Protein AF-0000000084930596 (afdb_homodimer)

pLDDT: mean 90.94, std 13.15, range [36.5, 98.81]

Structure (mmCIF, N/CA/C/O backbone):
data_AF-0000000084930596-model_v1
#
loop_
_entity.id
_entity.type
_entity.pdbx_description
1 polymer '5-methylthioadenosine nucleosidase or S-adenosylhomocysteine nucleosidase'
#
loop_
_atom_site.group_PDB
_atom_site.id
_atom_site.type_symbol
_atom_site.label_atom_id
_atom_site.label_alt_id
_atom_site.label_comp_id
_atom_site.label_asym_id
_atom_site.label_entity_id
_atom_site.label_seq_id
_atom_site.pdbx_PDB_ins_code
_atom_site.Cartn_x
_atom_site.Cartn_y
_atom_site.Cartn_z
_atom_site.occupancy
_atom_site.B_iso_or_equiv
_atom_site.auth_seq_id
_atom_site.auth_comp_id
_atom_site.auth_asym_id
_atom_site.auth_atom_id
_atom_site.pdbx_PDB_model_num
ATOM 1 N N . MET A 1 1 ? -3.582 -6.383 14.797 1 49.22 1 MET A N 1
ATOM 2 C CA . MET A 1 1 ? -4.672 -5.414 14.828 1 49.22 1 MET A CA 1
ATOM 3 C C . MET A 1 1 ? -4.363 -4.211 13.945 1 49.22 1 MET A C 1
ATOM 5 O O . MET A 1 1 ? -3.283 -3.625 14.039 1 49.22 1 MET A O 1
ATOM 9 N N . THR A 1 2 ? -5.113 -4.113 12.852 1 61.31 2 THR A N 1
ATOM 10 C CA . THR A 1 2 ? -4.879 -2.996 11.945 1 61.31 2 THR A CA 1
ATOM 11 C C . THR A 1 2 ? -5.184 -1.668 12.633 1 61.31 2 THR A C 1
ATOM 13 O O . THR A 1 2 ? -6.234 -1.512 13.258 1 61.31 2 THR A O 1
ATOM 16 N N . PRO A 1 3 ? -4.27 -0.704 12.562 1 77.5 3 PRO A N 1
ATOM 17 C CA . PRO A 1 3 ? -4.344 0.589 13.25 1 77.5 3 PRO A CA 1
ATOM 18 C C . PRO A 1 3 ? -5.473 1.472 12.719 1 77.5 3 PRO A C 1
ATOM 20 O O . PRO A 1 3 ? -5.609 2.623 13.141 1 77.5 3 PRO A O 1
ATOM 23 N N . MET A 1 4 ? -6.504 0.807 11.961 1 93.38 4 MET A N 1
ATOM 24 C CA . MET A 1 4 ? -7.5 1.667 11.336 1 93.38 4 MET A CA 1
ATOM 25 C C . MET A 1 4 ? -8.594 2.049 12.32 1 93.38 4 MET A C 1
ATOM 27 O O . MET A 1 4 ? -9.125 1.19 13.031 1 93.38 4 MET A O 1
ATOM 31 N N . GLU A 1 5 ? -8.992 3.27 12.375 1 96.56 5 GLU A N 1
ATOM 32 C CA . GLU A 1 5 ? -10.078 3.775 13.203 1 96.56 5 GLU A CA 1
ATOM 33 C C . GLU A 1 5 ? -10.891 4.836 12.469 1 96.56 5 GLU A C 1
ATOM 35 O O . GLU A 1 5 ? -10.336 5.809 11.953 1 96.56 5 GLU A O 1
ATOM 40 N N . LEU A 1 6 ? -12.141 4.652 12.383 1 97.5 6 LEU A N 1
ATOM 41 C CA . LEU A 1 6 ? -13.047 5.641 11.812 1 97.5 6 LEU A CA 1
ATOM 42 C C . LEU A 1 6 ? -13.844 6.34 12.898 1 97.5 6 LEU A C 1
ATOM 44 O O . LEU A 1 6 ? -14.602 5.695 13.641 1 97.5 6 LEU A O 1
ATOM 48 N N . LEU A 1 7 ? -13.641 7.578 12.992 1 96.88 7 LEU A N 1
ATOM 49 C CA . LEU A 1 7 ? -14.406 8.406 13.922 1 96.88 7 LEU A CA 1
ATOM 50 C C . LEU A 1 7 ? -15.508 9.164 13.188 1 96.88 7 LEU A C 1
ATOM 52 O O . LEU A 1 7 ? -15.25 9.836 12.188 1 96.88 7 LEU A O 1
ATOM 56 N N . GLY A 1 8 ? -16.75 9.031 13.648 1 96.62 8 GLY A N 1
ATOM 57 C CA . GLY A 1 8 ? -17.875 9.672 12.992 1 96.62 8 GLY A CA 1
ATOM 58 C C . GLY A 1 8 ? -18.453 8.852 11.852 1 96.62 8 GLY A C 1
ATOM 59 O O . GLY A 1 8 ? -18.125 7.668 11.711 1 96.62 8 GLY A O 1
ATOM 60 N N . GLU A 1 9 ? -19.391 9.492 11.164 1 97.06 9 GLU A N 1
ATOM 61 C CA . GLU A 1 9 ? -20.109 8.805 10.086 1 97.06 9 GLU A CA 1
ATOM 62 C C . GLU A 1 9 ? -19.844 9.469 8.742 1 97.06 9 GLU A C 1
ATOM 64 O O . GLU A 1 9 ? -19.953 10.688 8.609 1 97.06 9 GLU A O 1
ATOM 69 N N . ILE A 1 10 ? -19.516 8.648 7.824 1 97.75 10 ILE A N 1
ATOM 70 C CA . ILE A 1 10 ? -19.328 9.164 6.477 1 97.75 10 ILE A CA 1
ATOM 71 C C . ILE A 1 10 ? -20.688 9.398 5.809 1 97.75 10 ILE A C 1
ATOM 73 O O . ILE A 1 10 ? -21.547 8.516 5.828 1 97.75 10 ILE A O 1
ATOM 77 N N . THR A 1 11 ? -20.875 10.547 5.281 1 96.06 11 THR A N 1
ATOM 78 C CA . THR A 1 11 ? -22.062 10.875 4.5 1 96.06 11 THR A CA 1
ATOM 79 C C . THR A 1 11 ? -21.672 11.555 3.188 1 96.06 11 THR A C 1
ATOM 81 O O . THR A 1 11 ? -20.562 12.062 3.053 1 96.06 11 THR A O 1
ATOM 84 N N . ALA A 1 12 ? -22.578 11.555 2.277 1 95.81 12 ALA A N 1
ATOM 85 C CA . ALA A 1 12 ? -22.281 11.984 0.913 1 95.81 12 ALA A CA 1
ATOM 86 C C . ALA A 1 12 ? -22.188 13.508 0.822 1 95.81 12 ALA A C 1
ATOM 88 O O . ALA A 1 12 ? -21.719 14.047 -0.176 1 95.81 12 ALA A O 1
ATOM 89 N N . ASP A 1 13 ? -22.578 14.195 1.839 1 94.31 13 ASP A N 1
ATOM 90 C CA . ASP A 1 13 ? -22.734 15.641 1.732 1 94.31 13 ASP A CA 1
ATOM 91 C C . ASP A 1 13 ? -21.562 16.359 2.387 1 94.31 13 ASP A C 1
ATOM 93 O O . ASP A 1 13 ? -21.516 17.594 2.408 1 94.31 13 ASP A O 1
ATOM 97 N N . ARG A 1 14 ? -20.625 15.609 2.969 1 95 14 ARG A N 1
ATOM 98 C CA . ARG A 1 14 ? -19.5 16.25 3.627 1 95 14 ARG A CA 1
ATOM 99 C C . ARG A 1 14 ? -18.219 15.438 3.42 1 95 14 ARG A C 1
ATOM 101 O O . ARG A 1 14 ? -18.281 14.242 3.127 1 95 14 ARG A O 1
ATOM 108 N N . PRO A 1 15 ? -17.078 16.109 3.635 1 96.81 15 PRO A N 1
ATOM 109 C CA . PRO A 1 15 ? -15.805 15.422 3.379 1 96.81 15 PRO A CA 1
ATOM 110 C C . PRO A 1 15 ? -15.383 14.516 4.531 1 96.81 15 PRO A C 1
ATOM 112 O O . PRO A 1 15 ? -15.883 14.664 5.652 1 96.81 15 PRO A O 1
ATOM 115 N N . LEU A 1 16 ? -14.547 13.586 4.223 1 98.19 16 LEU A N 1
ATOM 116 C CA . LEU A 1 16 ? -13.844 12.727 5.168 1 98.19 16 LEU A CA 1
ATOM 117 C C . LEU A 1 16 ? -12.422 13.227 5.402 1 98.19 16 LEU A C 1
ATOM 119 O O . LEU A 1 16 ? -11.68 13.469 4.449 1 98.19 16 LEU A O 1
ATOM 123 N N . LEU A 1 17 ? -12.047 13.492 6.656 1 98.5 17 LEU A N 1
ATOM 124 C CA . LEU A 1 17 ? -10.656 13.758 6.992 1 98.5 17 LEU A CA 1
ATOM 125 C C . LEU A 1 17 ? -9.883 12.461 7.18 1 98.5 17 LEU A C 1
ATOM 127 O O . LEU A 1 17 ? -10.367 11.531 7.836 1 98.5 17 LEU A O 1
ATOM 131 N N . VAL A 1 18 ? -8.695 12.383 6.594 1 98.81 18 VAL A N 1
ATOM 132 C CA . VAL A 1 18 ? -7.871 11.188 6.691 1 98.81 18 VAL A CA 1
ATOM 133 C C . VAL A 1 18 ? -6.488 11.547 7.227 1 98.81 18 VAL A C 1
ATOM 135 O O . VAL A 1 18 ? -5.82 12.438 6.691 1 98.81 18 VAL A O 1
ATOM 138 N N . LEU A 1 19 ? -6.066 10.953 8.289 1 98.56 19 LEU A N 1
ATOM 139 C CA . LEU A 1 19 ? -4.75 11.117 8.898 1 98.56 19 LEU A CA 1
ATOM 140 C C . LEU A 1 19 ? -4.141 9.766 9.25 1 98.56 19 LEU A C 1
ATOM 142 O O . LEU A 1 19 ? -4.855 8.773 9.406 1 98.56 19 LEU A O 1
ATOM 146 N N . ALA A 1 20 ? -2.824 9.766 9.414 1 97.25 20 ALA A N 1
ATOM 147 C CA . ALA A 1 20 ? -2.158 8.508 9.719 1 97.25 20 ALA A CA 1
ATOM 148 C C . ALA A 1 20 ? -2.256 8.18 11.211 1 97.25 20 ALA A C 1
ATOM 150 O O . ALA A 1 20 ? -2.588 7.059 11.586 1 97.25 20 ALA A O 1
ATOM 151 N N . VAL A 1 21 ? -2.014 9.195 12.016 1 95.44 21 VAL A N 1
ATOM 152 C CA . VAL A 1 21 ? -1.883 8.914 13.445 1 95.44 21 VAL A CA 1
ATOM 153 C C . VAL A 1 21 ? -2.715 9.914 14.242 1 95.44 21 VAL A C 1
ATOM 155 O O . VAL A 1 21 ? -2.93 11.047 13.805 1 95.44 21 VAL A O 1
ATOM 158 N N . LYS A 1 22 ? -3.15 9.508 15.453 1 94.31 22 LYS A N 1
ATOM 159 C CA . LYS A 1 22 ? -3.99 10.328 16.328 1 94.31 22 LYS A CA 1
ATOM 160 C C . LYS A 1 22 ? -3.256 11.594 16.766 1 94.31 22 LYS A C 1
ATOM 162 O O . LYS A 1 22 ? -3.877 12.633 16.984 1 94.31 22 LYS A O 1
ATOM 167 N N . GLU A 1 23 ? -1.916 11.547 16.875 1 93.56 23 GLU A N 1
ATOM 168 C CA . GLU A 1 23 ? -1.103 12.688 17.266 1 93.56 23 GLU A CA 1
ATOM 169 C C . GLU A 1 23 ? -1.258 13.844 16.281 1 93.56 23 GLU A C 1
ATOM 171 O O . GLU A 1 23 ? -1.238 15.008 16.672 1 93.56 23 GLU A O 1
ATOM 176 N N . GLU A 1 24 ? -1.458 13.539 15.016 1 95.5 24 GLU A N 1
ATOM 177 C CA . GLU A 1 24 ? -1.648 14.562 13.992 1 95.5 24 GLU A CA 1
ATOM 178 C C . GLU A 1 24 ? -3.045 15.172 14.078 1 95.5 24 GLU A C 1
ATOM 180 O O . GLU A 1 24 ? -3.268 16.297 13.609 1 95.5 24 GLU A O 1
ATOM 185 N N . ALA A 1 25 ? -3.957 14.508 14.688 1 96.06 25 ALA A N 1
ATOM 186 C CA . ALA A 1 25 ? -5.359 14.922 14.719 1 96.06 25 ALA A CA 1
ATOM 187 C C . ALA A 1 25 ? -5.715 15.562 16.062 1 96.06 25 ALA A C 1
ATOM 189 O O . ALA A 1 25 ? -6.855 15.977 16.266 1 96.06 25 ALA A O 1
ATOM 190 N N . GLN A 1 26 ? -4.766 15.625 16.938 1 95.31 26 GLN A N 1
ATOM 191 C CA . GLN A 1 26 ? -5.059 15.852 18.359 1 95.31 26 GLN A CA 1
ATOM 192 C C . GLN A 1 26 ? -5.668 17.234 18.578 1 95.31 26 GLN A C 1
ATOM 194 O O . GLN A 1 26 ? -6.363 17.453 19.562 1 95.31 26 GLN A O 1
ATOM 199 N N . TYR A 1 27 ? -5.547 18.172 17.672 1 96.81 27 TYR A N 1
ATOM 200 C CA . TYR A 1 27 ? -6.082 19.516 17.875 1 96.81 27 TYR A CA 1
ATOM 201 C C . TYR A 1 27 ? -7.246 19.781 16.922 1 96.81 27 TYR A C 1
ATOM 203 O O . TYR A 1 27 ? -7.777 20.891 16.875 1 96.81 27 TYR A O 1
ATOM 211 N N . LEU A 1 28 ? -7.609 18.781 16.125 1 95.31 28 LEU A N 1
ATOM 212 C CA . LEU A 1 28 ? -8.766 18.922 15.242 1 95.31 28 LEU A CA 1
ATOM 213 C C . LEU A 1 28 ? -10.047 19.062 16.047 1 95.31 28 LEU A C 1
ATOM 215 O O . LEU A 1 28 ? -10.328 18.234 16.922 1 95.31 28 LEU A O 1
ATOM 219 N N . ASP A 1 29 ? -10.766 20.125 15.898 1 91.75 29 ASP A N 1
ATOM 220 C CA . ASP A 1 29 ? -12.117 20.328 16.422 1 91.75 29 ASP A CA 1
ATOM 221 C C . ASP A 1 29 ? -13.141 20.359 15.281 1 91.75 29 ASP A C 1
ATOM 223 O O . ASP A 1 29 ? -13.406 21.406 14.711 1 91.75 29 ASP A O 1
ATOM 227 N N . THR A 1 30 ? -13.695 19.188 14.992 1 91.06 30 THR A N 1
ATOM 228 C CA . THR A 1 30 ? -14.531 19.062 13.797 1 91.06 30 THR A CA 1
ATOM 229 C C . THR A 1 30 ? -15.664 18.078 14.031 1 91.06 30 THR A C 1
ATOM 231 O O . THR A 1 30 ? -15.539 17.156 14.844 1 91.06 30 THR A O 1
ATOM 234 N N . ALA A 1 31 ? -16.719 18.266 13.328 1 93.06 31 ALA A N 1
ATOM 235 C CA . ALA A 1 31 ? -17.828 17.312 13.305 1 93.06 31 ALA A CA 1
ATOM 236 C C . ALA A 1 31 ? -17.719 16.375 12.109 1 93.06 31 ALA A C 1
ATOM 238 O O . ALA A 1 31 ? -18.516 15.445 11.961 1 93.06 31 ALA A O 1
ATOM 239 N N . LEU A 1 32 ? -16.719 16.609 11.344 1 96.25 32 LEU A N 1
ATOM 240 C CA . LEU A 1 32 ? -16.5 15.766 10.172 1 96.25 32 LEU A CA 1
ATOM 241 C C . LEU A 1 32 ? -16 14.383 10.57 1 96.25 32 LEU A C 1
ATOM 243 O O . LEU A 1 32 ? -15.367 14.234 11.617 1 96.25 32 LEU A O 1
ATOM 247 N N . PRO A 1 33 ? -16.328 13.422 9.789 1 97.25 33 PRO A N 1
ATOM 248 C CA . PRO A 1 33 ? -15.734 12.109 10.055 1 97.25 33 PRO A CA 1
ATOM 249 C C . PRO A 1 33 ? -14.227 12.094 9.844 1 97.25 33 PRO A C 1
ATOM 251 O O . PRO A 1 33 ? -13.719 12.789 8.953 1 97.25 33 PRO A O 1
ATOM 254 N N . VAL A 1 34 ? -13.492 11.305 10.664 1 98.06 34 VAL A N 1
ATOM 255 C CA . VAL A 1 34 ? -12.039 11.195 10.633 1 98.06 34 VAL A CA 1
ATOM 256 C C . VAL A 1 34 ? -11.633 9.734 10.5 1 98.06 34 VAL A C 1
ATOM 258 O O . VAL A 1 34 ? -12.086 8.883 11.273 1 98.06 34 VAL A O 1
ATOM 261 N N . LEU A 1 35 ? -10.852 9.461 9.547 1 98.69 35 LEU A N 1
ATOM 262 C CA . LEU A 1 35 ? -10.25 8.141 9.391 1 98.69 35 LEU A CA 1
ATOM 263 C C . LEU A 1 35 ? -8.781 8.164 9.781 1 98.69 35 LEU A C 1
ATOM 265 O O . LEU A 1 35 ? -7.988 8.914 9.203 1 98.69 35 LEU A O 1
ATOM 269 N N . LEU A 1 36 ? -8.414 7.422 10.742 1 98.38 36 LEU A N 1
ATOM 270 C CA . LEU A 1 36 ? -7.02 7.156 11.094 1 98.38 36 LEU A CA 1
ATOM 271 C C . LEU A 1 36 ? -6.539 5.852 10.469 1 98.38 36 LEU A C 1
ATOM 273 O O . LEU A 1 36 ? -7.059 4.781 10.781 1 98.38 36 LEU A O 1
ATOM 277 N N . THR A 1 37 ? -5.535 5.957 9.664 1 98.19 37 THR A N 1
ATOM 278 C CA . THR A 1 37 ? -5.176 4.809 8.836 1 98.19 37 THR A CA 1
ATOM 279 C C . THR A 1 37 ? -4.039 4.016 9.477 1 98.19 37 THR A C 1
ATOM 281 O O . THR A 1 37 ? -3.875 2.824 9.203 1 98.19 37 THR A O 1
ATOM 284 N N . GLY A 1 38 ? -3.221 4.715 10.242 1 96.81 38 GLY A N 1
ATOM 285 C CA . GLY A 1 38 ? -1.908 4.184 10.578 1 96.81 38 GLY A CA 1
ATOM 286 C C . GLY A 1 38 ? -0.839 4.551 9.562 1 96.81 38 GLY A C 1
ATOM 287 O O . GLY A 1 38 ? -1.152 4.965 8.445 1 96.81 38 GLY A O 1
ATOM 288 N N . MET A 1 39 ? 0.423 4.348 9.938 1 96.5 39 MET A N 1
ATOM 289 C CA . MET A 1 39 ? 1.536 4.785 9.102 1 96.5 39 MET A CA 1
ATOM 290 C C . MET A 1 39 ? 1.837 3.76 8.016 1 96.5 39 MET A C 1
ATOM 292 O O . MET A 1 39 ? 1.717 2.555 8.242 1 96.5 39 MET A O 1
ATOM 296 N N . GLY A 1 40 ? 2.184 4.293 6.848 1 97.38 40 GLY A N 1
ATOM 297 C CA . GLY A 1 40 ? 2.645 3.439 5.766 1 97.38 40 GLY A CA 1
ATOM 298 C C . GLY A 1 40 ? 1.646 3.324 4.629 1 97.38 40 GLY A C 1
ATOM 299 O O . GLY A 1 40 ? 0.441 3.477 4.836 1 97.38 40 GLY A O 1
ATOM 300 N N . LYS A 1 41 ? 2.141 2.898 3.492 1 98.38 41 LYS A N 1
ATOM 301 C CA . LYS A 1 41 ? 1.34 2.848 2.271 1 98.38 41 LYS A CA 1
ATOM 302 C C . LYS A 1 41 ? 0.267 1.767 2.363 1 98.38 41 LYS A C 1
ATOM 304 O O . LYS A 1 41 ? -0.876 1.983 1.956 1 98.38 41 LYS A O 1
ATOM 309 N N . VAL A 1 42 ? 0.617 0.615 2.943 1 98.5 42 VAL A N 1
ATOM 310 C CA . VAL A 1 42 ? -0.333 -0.491 3.002 1 98.5 42 VAL A CA 1
ATOM 311 C C . VAL A 1 42 ? -1.512 -0.114 3.896 1 98.5 42 VAL A C 1
ATOM 313 O O . VAL A 1 42 ? -2.67 -0.286 3.512 1 98.5 42 VAL A O 1
ATOM 316 N N . ASN A 1 43 ? -1.22 0.449 5.051 1 98.25 43 ASN A N 1
ATOM 317 C CA . ASN A 1 43 ? -2.287 0.867 5.953 1 98.25 43 ASN A CA 1
ATOM 318 C C . ASN A 1 43 ? -3.156 1.954 5.328 1 98.25 43 ASN A C 1
ATOM 320 O O . ASN A 1 43 ? -4.383 1.896 5.41 1 98.25 43 ASN A O 1
ATOM 324 N N . ALA A 1 44 ? -2.482 2.924 4.723 1 98.56 44 ALA A N 1
ATOM 325 C CA . ALA A 1 44 ? -3.205 4.023 4.09 1 98.56 44 ALA A CA 1
ATOM 326 C C . ALA A 1 44 ? -4.133 3.514 2.992 1 98.56 44 ALA A C 1
ATOM 328 O O . ALA A 1 44 ? -5.324 3.832 2.979 1 98.56 44 ALA A O 1
ATOM 329 N N . ALA A 1 45 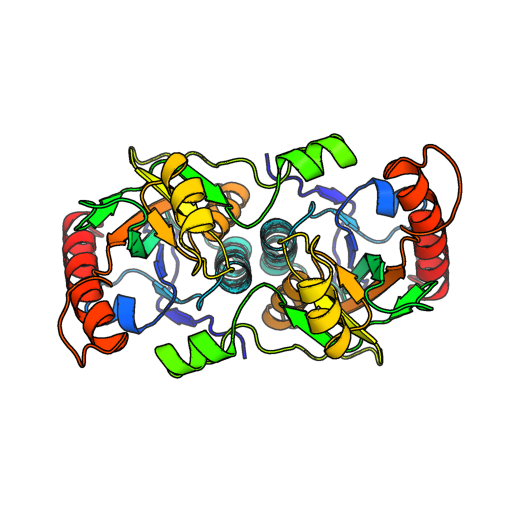? -3.582 2.684 2.115 1 98.5 45 ALA A N 1
ATOM 330 C CA . ALA A 1 45 ? -4.336 2.158 0.979 1 98.5 45 ALA A CA 1
ATOM 331 C C . ALA A 1 45 ? -5.492 1.278 1.447 1 98.5 45 ALA A C 1
ATOM 333 O O . ALA A 1 45 ? -6.633 1.464 1.021 1 98.5 45 ALA A O 1
ATOM 334 N N . THR A 1 46 ? -5.211 0.334 2.354 1 98.44 46 THR A N 1
ATOM 335 C CA . THR A 1 46 ? -6.211 -0.626 2.809 1 98.44 46 THR A CA 1
ATOM 336 C C . THR A 1 46 ? -7.344 0.081 3.553 1 98.44 46 THR A C 1
ATOM 338 O O . THR A 1 46 ? -8.516 -0.172 3.289 1 98.44 46 THR A O 1
ATOM 341 N N . SER A 1 47 ? -7.023 0.995 4.426 1 98.56 47 SER A N 1
ATOM 342 C CA . SER A 1 47 ? -8.016 1.677 5.246 1 98.56 47 SER A CA 1
ATOM 343 C C . SER A 1 47 ? -8.961 2.52 4.391 1 98.56 47 SER A C 1
ATOM 345 O O . SER A 1 47 ? -10.18 2.371 4.469 1 98.56 47 SER A O 1
ATOM 347 N N . LEU A 1 48 ? -8.32 3.342 3.561 1 98.75 48 LEU A N 1
ATOM 348 C CA . LEU A 1 48 ? -9.164 4.242 2.781 1 98.75 48 LEU A CA 1
ATOM 349 C C . LEU A 1 48 ? -9.992 3.469 1.762 1 98.75 48 LEU A C 1
ATOM 351 O O . LEU A 1 48 ? -11.188 3.721 1.606 1 98.75 48 LEU A O 1
ATOM 355 N N . ALA A 1 49 ? -9.414 2.514 1.082 1 98.44 49 ALA A N 1
ATOM 356 C CA . ALA A 1 49 ? -10.141 1.726 0.091 1 98.44 49 ALA A CA 1
ATOM 357 C C . ALA A 1 49 ? -11.297 0.968 0.736 1 98.44 49 ALA A C 1
ATOM 359 O O . ALA A 1 49 ? -12.375 0.849 0.147 1 98.44 49 ALA A O 1
ATOM 360 N N . THR A 1 50 ? -11.086 0.464 1.938 1 98.19 50 THR A N 1
ATOM 361 C CA . THR A 1 50 ? -12.125 -0.29 2.637 1 98.19 50 THR A CA 1
ATOM 362 C C . THR A 1 50 ? -13.344 0.59 2.914 1 98.19 50 THR A C 1
ATOM 364 O O . THR A 1 50 ? -14.469 0.211 2.6 1 98.19 50 THR A O 1
ATOM 367 N N . VAL A 1 51 ? -13.141 1.788 3.434 1 98 51 VAL A N 1
ATOM 368 C CA . VAL A 1 51 ? -14.273 2.625 3.816 1 98 51 VAL A CA 1
ATOM 369 C C . VAL A 1 51 ? -14.969 3.154 2.564 1 98 51 VAL A C 1
ATOM 371 O O . VAL A 1 51 ? -16.203 3.268 2.531 1 98 51 VAL A O 1
ATOM 374 N N . LEU A 1 52 ? -14.203 3.436 1.532 1 98.19 52 LEU A N 1
ATOM 375 C CA . LEU A 1 52 ? -14.805 3.926 0.298 1 98.19 52 LEU A CA 1
ATOM 376 C C . LEU A 1 52 ? -15.57 2.812 -0.412 1 98.19 52 LEU A C 1
ATOM 378 O O . LEU A 1 52 ? -16.578 3.07 -1.069 1 98.19 52 LEU A O 1
ATOM 382 N N . GLY A 1 53 ? -15.055 1.594 -0.315 1 96.69 53 GLY A N 1
ATOM 383 C CA . GLY A 1 53 ? -15.734 0.448 -0.899 1 96.69 53 GLY A CA 1
ATOM 384 C C . GLY A 1 53 ? -17.062 0.142 -0.241 1 96.69 53 GLY A C 1
ATOM 385 O O . GLY A 1 53 ? -18.031 -0.212 -0.918 1 96.69 53 GLY A O 1
ATOM 386 N N . ARG A 1 54 ? -17.141 0.223 1.026 1 95 54 ARG A N 1
ATOM 387 C CA . ARG A 1 54 ? -18.344 -0.051 1.799 1 95 54 ARG A CA 1
ATOM 388 C C . ARG A 1 54 ? -19.438 0.961 1.48 1 95 54 ARG A C 1
ATOM 390 O O . ARG A 1 54 ? -20.625 0.608 1.416 1 95 54 ARG A O 1
ATOM 397 N N . GLY A 1 55 ? -19.062 2.119 1.347 1 92.75 55 GLY A N 1
ATOM 398 C CA . GLY A 1 55 ? -20.016 3.199 1.186 1 92.75 55 GLY A CA 1
ATOM 399 C C . GLY A 1 55 ? -20.734 3.551 2.473 1 92.75 55 GLY A C 1
ATOM 400 O O . GLY A 1 55 ? -20.609 2.846 3.475 1 92.75 55 GLY A O 1
ATOM 401 N N . PRO A 1 56 ? -21.484 4.82 2.418 1 97.06 56 PRO A N 1
ATOM 402 C CA . PRO A 1 56 ? -21.531 5.805 1.336 1 97.06 56 PRO A CA 1
ATOM 403 C C . PRO A 1 56 ? -20.203 6.527 1.133 1 97.06 56 PRO A C 1
ATOM 405 O O . PRO A 1 56 ? -19.375 6.559 2.039 1 97.06 56 PRO A O 1
ATOM 408 N N . ARG A 1 57 ? -20 7 0.022 1 97.94 57 ARG A N 1
ATOM 409 C CA . ARG A 1 57 ? -18.812 7.777 -0.28 1 97.94 57 ARG A CA 1
ATOM 410 C C . ARG A 1 57 ? -18.969 9.227 0.167 1 97.94 57 ARG A C 1
ATOM 412 O O . ARG A 1 57 ? -20.047 9.805 0.036 1 97.94 57 ARG A O 1
ATOM 419 N N . PRO A 1 58 ? -17.906 9.836 0.707 1 97.88 58 PRO A N 1
ATOM 420 C CA . PRO A 1 58 ? -17.953 11.25 1.077 1 97.88 58 PRO A CA 1
ATOM 421 C C . PRO A 1 58 ? -17.953 12.18 -0.136 1 97.88 58 PRO A C 1
ATOM 423 O O . PRO A 1 58 ? -17.688 11.734 -1.257 1 97.88 58 PRO A O 1
ATOM 426 N N . SER A 1 59 ? -18.266 13.438 0.139 1 96.25 59 SER A N 1
ATOM 427 C CA . SER A 1 59 ? -18.25 14.422 -0.941 1 96.25 59 SER A CA 1
ATOM 428 C C . SER A 1 59 ? -16.828 14.664 -1.447 1 96.25 59 SER A C 1
ATOM 430 O O . SER A 1 59 ? -16.641 15.148 -2.564 1 96.25 59 SER A O 1
ATOM 432 N N . GLY A 1 60 ? -15.828 14.367 -0.618 1 96.5 60 GLY A N 1
ATOM 433 C CA . GLY A 1 60 ? -14.406 14.492 -0.867 1 96.5 60 GLY A CA 1
ATOM 434 C C . GLY A 1 60 ? -13.547 14 0.285 1 96.5 60 GLY A C 1
ATOM 435 O O . GLY A 1 60 ? -14.07 13.586 1.32 1 96.5 60 GLY A O 1
ATOM 436 N N . ILE A 1 61 ? -12.305 13.969 0.076 1 97.62 61 ILE A N 1
ATOM 437 C CA . ILE A 1 61 ? -11.344 13.531 1.084 1 97.62 61 ILE A CA 1
ATOM 438 C C . ILE A 1 61 ? -10.305 14.633 1.311 1 97.62 61 ILE A C 1
ATOM 440 O O . ILE A 1 61 ? -9.836 15.258 0.356 1 97.62 61 ILE A O 1
ATOM 444 N N . VAL A 1 62 ? -10 14.914 2.533 1 97.56 62 VAL A N 1
ATOM 445 C CA . VAL A 1 62 ? -8.891 15.789 2.889 1 97.56 62 VAL A CA 1
ATOM 446 C C . VAL A 1 62 ? -7.883 15.031 3.748 1 97.56 62 VAL A C 1
ATOM 448 O O . VAL A 1 62 ? -8.18 14.664 4.887 1 97.56 62 VAL A O 1
ATOM 451 N N . ASN A 1 63 ? -6.766 14.797 3.205 1 98.44 63 ASN A N 1
ATOM 452 C CA . ASN A 1 63 ? -5.66 14.242 3.977 1 98.44 63 ASN A CA 1
ATOM 453 C C . ASN A 1 63 ? -4.852 15.328 4.672 1 98.44 63 ASN A C 1
ATOM 455 O O . ASN A 1 63 ? -4.375 16.266 4.02 1 98.44 63 ASN A O 1
ATOM 459 N N . LEU A 1 64 ? -4.758 15.219 5.91 1 98.31 64 LEU A N 1
ATOM 460 C CA . LEU A 1 64 ? -3.896 16.062 6.734 1 98.31 64 LEU A CA 1
ATOM 461 C C . LEU A 1 64 ? -2.76 15.25 7.34 1 98.31 64 LEU A C 1
ATOM 463 O O . LEU A 1 64 ? -2.986 14.156 7.871 1 98.31 64 LEU A O 1
ATOM 467 N N . GLY A 1 65 ? -1.562 15.797 7.254 1 97.5 65 GLY A N 1
ATOM 468 C CA . GLY A 1 65 ? -0.452 15.078 7.859 1 97.5 65 GLY A CA 1
ATOM 469 C C . GLY A 1 65 ? 0.862 15.828 7.781 1 97.5 65 GLY A C 1
ATOM 470 O O . GLY A 1 65 ? 0.906 16.969 7.301 1 97.5 65 GLY A O 1
ATOM 471 N N . THR A 1 66 ? 1.927 15.211 8.289 1 96.19 66 THR A N 1
ATOM 472 C CA . THR A 1 66 ? 3.266 15.789 8.289 1 96.19 66 THR A CA 1
ATOM 473 C C . THR A 1 66 ? 4.074 15.273 7.102 1 96.19 66 THR A C 1
ATOM 475 O O . THR A 1 66 ? 3.77 14.211 6.551 1 96.19 66 THR A O 1
ATOM 478 N N . ALA A 1 67 ? 4.973 16.062 6.68 1 95.62 67 ALA A N 1
ATOM 479 C CA . ALA A 1 67 ? 5.93 15.672 5.645 1 95.62 67 ALA A CA 1
ATOM 480 C C . ALA A 1 67 ? 7.344 16.109 6.012 1 95.62 67 ALA A C 1
ATOM 482 O O . ALA A 1 67 ? 7.527 17.031 6.809 1 95.62 67 ALA A O 1
ATOM 483 N N . GLY A 1 68 ? 8.297 15.383 5.516 1 93.44 68 GLY A N 1
ATOM 484 C CA . GLY A 1 68 ? 9.68 15.828 5.582 1 93.44 68 GLY A CA 1
ATOM 485 C C . GLY A 1 68 ? 10.078 16.703 4.41 1 93.44 68 GLY A C 1
ATOM 486 O O . GLY A 1 68 ? 9.617 16.5 3.285 1 93.44 68 GLY A O 1
ATOM 487 N N . ALA A 1 69 ? 10.984 17.609 4.738 1 94.5 69 ALA A N 1
ATOM 488 C CA . ALA A 1 69 ? 11.562 18.406 3.662 1 94.5 69 ALA A CA 1
ATOM 489 C C . ALA A 1 69 ? 12.781 17.719 3.057 1 94.5 69 ALA A C 1
ATOM 491 O O . ALA A 1 69 ? 13.672 17.266 3.779 1 94.5 69 ALA A O 1
ATOM 492 N N . LEU A 1 70 ? 12.789 17.625 1.726 1 93.94 70 LEU A N 1
ATOM 493 C CA . LEU A 1 70 ? 13.945 17.062 1.027 1 93.94 70 LEU A CA 1
ATOM 494 C C . LEU A 1 70 ? 14.891 18.172 0.571 1 93.94 70 LEU A C 1
ATOM 496 O O . LEU A 1 70 ? 16.062 17.922 0.309 1 93.94 70 LEU A O 1
ATOM 500 N N . ARG A 1 71 ? 14.312 19.375 0.452 1 90.81 71 ARG A N 1
ATOM 501 C CA . ARG A 1 71 ? 15.078 20.562 0.058 1 90.81 71 ARG A CA 1
ATOM 502 C C . ARG A 1 71 ? 15.094 21.594 1.174 1 90.81 71 ARG A C 1
ATOM 504 O O . ARG A 1 71 ? 14.078 21.812 1.837 1 90.81 71 ARG A O 1
ATOM 511 N N . PRO A 1 72 ? 16.188 22.234 1.265 1 88.12 72 PRO A N 1
ATOM 512 C CA . PRO A 1 72 ? 16.234 23.312 2.264 1 88.12 72 PRO A CA 1
ATOM 513 C C . PRO A 1 72 ? 15.219 24.406 1.988 1 88.12 72 PRO A C 1
ATOM 515 O O . PRO A 1 72 ? 14.914 24.703 0.828 1 88.12 72 PRO A O 1
ATOM 518 N N . GLY A 1 73 ? 14.664 24.953 3.029 1 89.88 73 GLY A N 1
ATOM 519 C CA . GLY A 1 73 ? 13.805 26.125 2.879 1 89.88 73 GLY A CA 1
ATOM 520 C C . GLY A 1 73 ? 12.328 25.781 2.84 1 89.88 73 GLY A C 1
ATOM 521 O O . GLY A 1 73 ? 11.477 26.672 2.889 1 89.88 73 GLY A O 1
ATOM 522 N N . TRP A 1 74 ? 12.07 24.578 2.713 1 92.81 74 TRP A N 1
ATOM 523 C CA . TRP A 1 74 ? 10.672 24.156 2.713 1 92.81 74 TRP A CA 1
ATOM 524 C C . TRP A 1 74 ? 10.133 24.062 4.137 1 92.81 74 TRP A C 1
ATOM 526 O O . TRP A 1 74 ? 10.625 23.266 4.938 1 92.81 74 TRP A O 1
ATOM 536 N N . THR A 1 75 ? 9.242 24.969 4.488 1 94 75 THR A N 1
ATOM 537 C CA . THR A 1 75 ? 8.602 25.016 5.801 1 94 75 THR A CA 1
ATOM 538 C C . THR A 1 75 ? 7.125 25.359 5.676 1 94 75 THR A C 1
ATOM 540 O O . THR A 1 75 ? 6.664 25.766 4.609 1 94 75 THR A O 1
ATOM 543 N N . GLY A 1 76 ? 6.379 25.031 6.727 1 95.44 76 GLY A N 1
ATOM 544 C CA . GLY A 1 76 ? 4.984 25.438 6.77 1 95.44 76 GLY A CA 1
ATOM 545 C C . GLY A 1 76 ? 4.043 24.422 6.16 1 95.44 76 GLY A C 1
ATOM 546 O O . GLY A 1 76 ? 4.363 23.234 6.102 1 95.44 76 GLY A O 1
ATOM 547 N N . THR A 1 77 ? 2.814 24.875 5.859 1 96.69 77 THR A N 1
ATOM 548 C CA . THR A 1 77 ? 1.744 24.016 5.371 1 96.69 77 THR A CA 1
ATOM 549 C C . THR A 1 77 ? 1.593 24.141 3.857 1 96.69 77 THR A C 1
ATOM 551 O O . THR A 1 77 ? 1.557 25.25 3.324 1 96.69 77 THR A O 1
ATOM 554 N N . HIS A 1 78 ? 1.52 23.047 3.186 1 96.62 78 HIS A N 1
ATOM 555 C CA . HIS A 1 78 ? 1.47 23.031 1.729 1 96.62 78 HIS A CA 1
ATOM 556 C C . HIS A 1 78 ? 0.316 22.156 1.228 1 96.62 78 HIS A C 1
ATOM 558 O O . HIS A 1 78 ? 0.026 21.109 1.804 1 96.62 78 HIS A O 1
ATOM 564 N N . VAL A 1 79 ? -0.284 22.609 0.111 1 97.19 79 VAL A N 1
ATOM 565 C CA . VAL A 1 79 ? -1.258 21.797 -0.612 1 97.19 79 VAL A CA 1
ATOM 566 C C . VAL A 1 79 ? -0.575 21.078 -1.779 1 97.19 79 VAL A C 1
ATOM 568 O O . VAL A 1 79 ? 0.079 21.719 -2.605 1 97.19 79 VAL A O 1
ATOM 571 N N . VAL A 1 80 ? -0.728 19.828 -1.865 1 98.12 80 VAL A N 1
ATOM 572 C CA . VAL A 1 80 ? -0.018 18.984 -2.818 1 98.12 80 VAL A CA 1
ATOM 573 C C . VAL A 1 80 ? -0.789 18.938 -4.133 1 98.12 80 VAL A C 1
ATOM 575 O O . VAL A 1 80 ? -2.016 18.797 -4.137 1 98.12 80 VAL A O 1
ATOM 578 N N . GLY A 1 81 ? -0.015 18.969 -5.258 1 97.81 81 GLY A N 1
ATOM 579 C CA . GLY A 1 81 ? -0.635 18.891 -6.57 1 97.81 81 GLY A CA 1
ATOM 580 C C . GLY A 1 81 ? -0.345 17.594 -7.289 1 97.81 81 GLY A C 1
ATOM 581 O O . GLY A 1 81 ? -1.079 17.203 -8.203 1 97.81 81 GLY A O 1
ATOM 582 N N . THR A 1 82 ? 0.777 17 -6.941 1 98.12 82 THR A N 1
ATOM 583 C CA . THR A 1 82 ? 1.204 15.75 -7.559 1 98.12 82 THR A CA 1
ATOM 584 C C . THR A 1 82 ? 1.867 14.844 -6.527 1 98.12 82 THR A C 1
ATOM 586 O O . THR A 1 82 ? 2.619 15.305 -5.672 1 98.12 82 THR A O 1
ATOM 589 N N . VAL A 1 83 ? 1.57 13.586 -6.598 1 98.25 83 VAL A N 1
ATOM 590 C CA . VAL A 1 83 ? 2.242 12.617 -5.738 1 98.25 83 VAL A CA 1
ATOM 591 C C . VAL A 1 83 ? 2.967 11.586 -6.598 1 98.25 83 VAL A C 1
ATOM 593 O O . VAL A 1 83 ? 2.479 11.203 -7.664 1 98.25 83 VAL A O 1
ATOM 596 N N . LEU A 1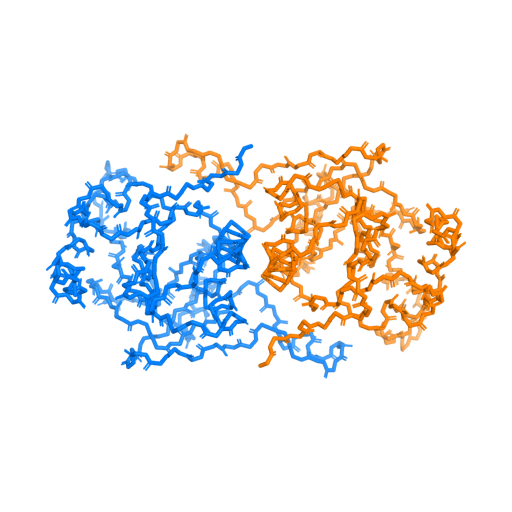 84 ? 4.125 11.141 -6.156 1 98.12 84 LEU A N 1
ATOM 597 C CA . LEU A 1 84 ? 4.859 10.047 -6.785 1 98.12 84 LEU A CA 1
ATOM 598 C C . LEU A 1 84 ? 5.371 9.062 -5.734 1 98.12 84 LEU A C 1
ATOM 600 O O . LEU A 1 84 ? 5.535 9.43 -4.566 1 98.12 84 LEU A O 1
ATOM 604 N N . GLN A 1 85 ? 5.562 7.82 -6.113 1 97.56 85 GLN A N 1
ATOM 605 C CA . GLN A 1 85 ? 6.168 6.816 -5.246 1 97.56 85 GLN A CA 1
ATOM 606 C C . GLN A 1 85 ? 7.688 6.793 -5.41 1 97.56 85 GLN A C 1
ATOM 608 O O . GLN A 1 85 ? 8.195 6.578 -6.512 1 97.56 85 GLN A O 1
ATOM 613 N N . HIS A 1 86 ? 8.367 6.953 -4.309 1 95.81 86 HIS A N 1
ATOM 614 C CA . HIS A 1 86 ? 9.812 6.98 -4.473 1 95.81 86 HIS A CA 1
ATOM 615 C C . HIS A 1 86 ? 10.422 5.602 -4.246 1 95.81 86 HIS A C 1
ATOM 617 O O . HIS A 1 86 ? 11.586 5.367 -4.586 1 95.81 86 HIS A O 1
ATOM 623 N N . ASP A 1 87 ? 9.672 4.691 -3.744 1 94.88 87 ASP A N 1
ATOM 624 C CA . ASP A 1 87 ? 10.227 3.387 -3.396 1 94.88 87 ASP A CA 1
ATOM 625 C C . ASP A 1 87 ? 9.758 2.311 -4.371 1 94.88 87 ASP A C 1
ATOM 627 O O . ASP A 1 87 ? 9.875 1.115 -4.094 1 94.88 87 ASP A O 1
ATOM 631 N N . LEU A 1 88 ? 9.125 2.652 -5.469 1 94.75 88 LEU A N 1
ATOM 632 C CA . LEU A 1 88 ? 8.758 1.771 -6.57 1 94.75 88 LEU A CA 1
ATOM 633 C C . LEU A 1 88 ? 9.398 2.234 -7.875 1 94.75 88 LEU A C 1
ATOM 635 O O . LEU A 1 88 ? 9.234 3.389 -8.281 1 94.75 88 LEU A O 1
ATOM 639 N N . ASP A 1 89 ? 10.102 1.378 -8.492 1 93 89 ASP A N 1
ATOM 640 C CA . ASP A 1 89 ? 10.742 1.71 -9.758 1 93 89 ASP A CA 1
ATOM 641 C C . ASP A 1 89 ? 9.812 1.433 -10.938 1 93 89 ASP A C 1
ATOM 643 O O . ASP A 1 89 ? 9.906 0.385 -11.578 1 93 89 ASP A O 1
ATOM 647 N N . GLY A 1 90 ? 8.961 2.373 -11.188 1 92.56 90 GLY A N 1
ATOM 648 C CA . GLY A 1 90 ? 7.973 2.225 -12.242 1 92.56 90 GLY A CA 1
ATOM 649 C C . GLY A 1 90 ? 8.594 2.045 -13.617 1 92.56 90 GLY A C 1
ATOM 650 O O . GLY A 1 90 ? 8.055 1.324 -14.461 1 92.56 90 GLY A O 1
ATOM 651 N N . GLU A 1 91 ? 9.688 2.676 -13.836 1 92.06 91 GLU A N 1
ATOM 652 C CA . GLU A 1 91 ? 10.375 2.553 -15.125 1 92.06 91 GLU A CA 1
ATOM 653 C C . GLU A 1 91 ? 10.906 1.137 -15.328 1 92.06 91 GLU A C 1
ATOM 655 O O . GLU A 1 91 ? 10.758 0.565 -16.406 1 92.06 91 GLU A O 1
ATOM 660 N N . LEU A 1 92 ? 11.516 0.609 -14.328 1 89.94 92 LEU A N 1
ATOM 661 C CA . LEU A 1 92 ? 12.008 -0.761 -14.406 1 89.94 92 LEU A CA 1
ATOM 662 C C . LEU A 1 92 ? 10.867 -1.737 -14.664 1 89.94 92 LEU A C 1
ATOM 664 O O . LEU A 1 92 ? 10.984 -2.623 -15.516 1 89.94 92 LEU A O 1
ATOM 668 N N . LEU A 1 93 ? 9.758 -1.56 -13.977 1 91.12 93 LEU A N 1
ATOM 669 C CA . LEU A 1 93 ? 8.609 -2.445 -14.156 1 91.12 93 LEU A CA 1
ATOM 670 C C . LEU A 1 93 ? 8.062 -2.344 -15.57 1 91.12 93 LEU A C 1
ATOM 672 O O . LEU A 1 93 ? 7.703 -3.357 -16.172 1 91.12 93 LEU A O 1
ATOM 676 N N . ALA A 1 94 ? 8.016 -1.146 -16.047 1 92.25 94 ALA A N 1
ATOM 677 C CA . ALA A 1 94 ? 7.531 -0.945 -17.406 1 92.25 94 ALA A CA 1
ATOM 678 C C . ALA A 1 94 ? 8.438 -1.643 -18.422 1 92.25 94 ALA A C 1
ATOM 680 O O . ALA A 1 94 ? 7.953 -2.227 -19.391 1 92.25 94 ALA A O 1
ATOM 681 N N . THR A 1 95 ? 9.711 -1.581 -18.188 1 89.31 95 THR A N 1
ATOM 682 C CA . THR A 1 95 ? 10.68 -2.227 -19.062 1 89.31 95 THR A CA 1
ATOM 683 C C . THR A 1 95 ? 10.508 -3.742 -19.031 1 89.31 95 THR A C 1
ATOM 685 O O . THR A 1 95 ? 10.539 -4.395 -20.078 1 89.31 95 THR A O 1
ATOM 688 N N . LEU A 1 96 ? 10.25 -4.281 -17.906 1 84.25 96 LEU A N 1
ATOM 689 C CA . LEU A 1 96 ? 10.164 -5.723 -17.719 1 84.25 96 LEU A CA 1
ATOM 690 C C . LEU A 1 96 ? 8.836 -6.266 -18.234 1 84.25 96 LEU A C 1
ATOM 692 O O . LEU A 1 96 ? 8.781 -7.344 -18.828 1 84.25 96 LEU A O 1
ATOM 696 N N . THR A 1 97 ? 7.75 -5.473 -18.031 1 86.56 97 THR A N 1
ATOM 697 C CA . THR A 1 97 ? 6.418 -6.035 -18.219 1 86.56 97 THR A CA 1
ATOM 698 C C . THR A 1 97 ? 5.734 -5.406 -19.438 1 86.56 97 THR A C 1
ATOM 700 O O . THR A 1 97 ? 4.758 -5.949 -19.953 1 86.56 97 THR A O 1
ATOM 703 N N . GLY A 1 98 ? 6.156 -4.23 -19.766 1 88.56 98 GLY A N 1
ATOM 704 C CA . GLY A 1 98 ? 5.488 -3.471 -20.812 1 88.56 98 GLY A CA 1
ATOM 705 C C . GLY A 1 98 ? 4.312 -2.66 -20.312 1 88.56 98 GLY A C 1
ATOM 706 O O . GLY A 1 98 ? 3.6 -2.031 -21.094 1 88.56 98 GLY A O 1
ATOM 707 N N . GLU A 1 99 ? 4.102 -2.725 -18.969 1 91.44 99 GLU A N 1
ATOM 708 C CA . GLU A 1 99 ? 2.998 -1.999 -18.344 1 91.44 99 GLU A CA 1
ATOM 709 C C . GLU A 1 99 ? 3.51 -0.979 -17.328 1 91.44 99 GLU A C 1
ATOM 711 O O . GLU A 1 99 ? 4.555 -1.184 -16.703 1 91.44 99 GLU A O 1
ATOM 716 N N . THR A 1 100 ? 2.801 0.093 -17.188 1 93.12 100 THR A N 1
ATOM 717 C CA . THR A 1 100 ? 3.17 1.129 -16.234 1 93.12 100 THR A CA 1
ATOM 718 C C . THR A 1 100 ? 2.457 0.917 -14.898 1 93.12 100 THR A C 1
ATOM 720 O O . THR A 1 100 ? 1.229 0.797 -14.859 1 93.12 100 THR A O 1
ATOM 723 N N . TYR A 1 101 ? 3.227 0.833 -13.867 1 94.38 101 TYR A N 1
ATOM 724 C CA . TYR A 1 101 ? 2.721 0.768 -12.5 1 94.38 101 TYR A CA 1
ATOM 725 C C . TYR A 1 101 ? 3.285 1.901 -11.656 1 94.38 101 TYR A C 1
ATOM 727 O O . TYR A 1 101 ? 4.473 2.221 -11.742 1 94.38 101 TYR A O 1
ATOM 735 N N . GLY A 1 102 ? 2.457 2.49 -10.898 1 95.38 102 GLY A N 1
ATOM 736 C CA . GLY A 1 102 ? 2.93 3.477 -9.938 1 95.38 102 GLY A CA 1
ATOM 737 C C . GLY A 1 102 ? 3.227 4.824 -10.57 1 95.38 102 GLY A C 1
ATOM 738 O O . GLY A 1 102 ? 4.082 5.566 -10.086 1 95.38 102 GLY A O 1
ATOM 739 N N . ALA A 1 103 ? 2.594 5.145 -11.68 1 96.19 103 ALA A N 1
ATOM 740 C CA . ALA A 1 103 ? 2.781 6.449 -12.305 1 96.19 103 ALA A CA 1
ATOM 741 C C . ALA A 1 103 ? 2.373 7.574 -11.359 1 96.19 103 ALA A C 1
ATOM 743 O O . ALA A 1 103 ? 1.475 7.402 -10.531 1 96.19 103 ALA A O 1
ATOM 744 N N . PRO A 1 104 ? 3.066 8.727 -11.445 1 97.12 104 PRO A N 1
ATOM 745 C CA . PRO A 1 104 ? 2.635 9.875 -10.641 1 97.12 104 PRO A CA 1
ATOM 746 C C . PRO A 1 104 ? 1.155 10.203 -10.828 1 97.12 104 PRO A C 1
ATOM 748 O O . PRO A 1 104 ? 0.598 9.969 -11.906 1 97.12 104 PRO A O 1
ATOM 751 N N . LEU A 1 105 ? 0.546 10.695 -9.797 1 97 105 LEU A N 1
ATOM 752 C CA . LEU A 1 105 ? -0.866 11.062 -9.828 1 97 105 LEU A CA 1
ATOM 753 C C . LEU A 1 105 ? -1.043 12.562 -9.625 1 97 105 LEU A C 1
ATOM 755 O O . LEU A 1 105 ? -0.462 13.141 -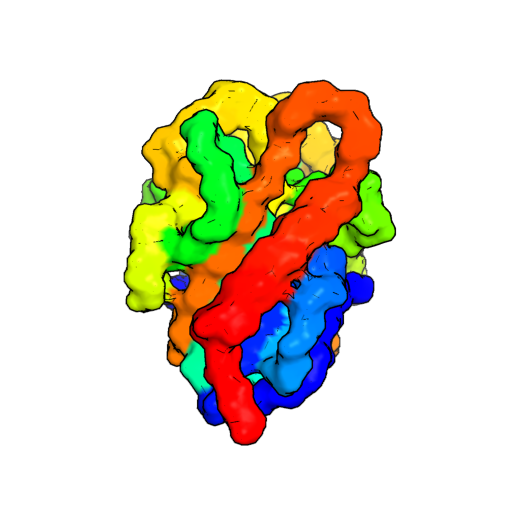8.703 1 97 105 LEU A O 1
ATOM 759 N N . SER A 1 106 ? -1.829 13.172 -10.484 1 96.62 106 SER A N 1
ATOM 760 C CA . SER A 1 106 ? -2.201 14.57 -10.312 1 96.62 106 SER A CA 1
ATOM 761 C C . SER A 1 106 ? -3.465 14.711 -9.477 1 96.62 106 SER A C 1
ATOM 763 O O . SER A 1 106 ? -4.418 13.945 -9.648 1 96.62 106 SER A O 1
ATOM 765 N N . LEU A 1 107 ? -3.432 15.648 -8.586 1 96.44 107 LEU A N 1
ATOM 766 C CA . LEU A 1 107 ? -4.578 15.867 -7.715 1 96.44 107 LEU A CA 1
ATOM 767 C C . LEU A 1 107 ? -5.383 17.078 -8.172 1 96.44 107 LEU A C 1
ATOM 769 O O . LEU A 1 107 ? -4.812 18.062 -8.656 1 96.44 107 LEU A O 1
ATOM 773 N N . PRO A 1 108 ? -6.707 17.094 -8.117 1 86.38 108 PRO A N 1
ATOM 774 C CA . PRO A 1 108 ? -7.57 18.141 -8.688 1 86.38 108 PRO A CA 1
ATOM 775 C C . PRO A 1 108 ? -7.461 19.469 -7.945 1 86.38 108 PRO A C 1
ATOM 777 O O . PRO A 1 108 ? -7.742 20.516 -8.523 1 86.38 108 PRO A O 1
ATOM 780 N N . ASP A 1 109 ? -7.133 19.641 -6.691 1 75.19 109 ASP A N 1
ATOM 781 C CA . ASP A 1 109 ? -7.367 20.859 -5.914 1 75.19 109 ASP A CA 1
ATOM 782 C C . ASP A 1 109 ? -6.133 21.75 -5.91 1 75.19 109 ASP A C 1
ATOM 784 O O . ASP A 1 109 ? -5.852 22.422 -4.922 1 75.19 109 ASP A O 1
ATOM 788 N N . GLY A 1 110 ? -5.555 22.047 -7.043 1 68.25 110 GLY A N 1
ATOM 789 C CA . GLY A 1 110 ? -4.738 23.203 -7.355 1 68.25 110 GLY A CA 1
ATOM 790 C C . GLY A 1 110 ? -3.398 23.203 -6.645 1 68.25 110 GLY A C 1
ATOM 791 O O . GLY A 1 110 ? -2.713 24.234 -6.602 1 68.25 110 GLY A O 1
ATOM 792 N N . GLY A 1 111 ? -3.006 22.172 -5.934 1 85.38 111 GLY A N 1
ATOM 793 C CA . GLY A 1 111 ? -1.688 22.25 -5.324 1 85.38 111 GLY A CA 1
ATOM 794 C C . GLY A 1 111 ? -0.562 22.25 -6.34 1 85.38 111 GLY A C 1
ATOM 795 O O . GLY A 1 111 ? -0.762 21.875 -7.496 1 85.38 111 GLY A O 1
ATOM 796 N N . ASP A 1 112 ? 0.548 22.922 -5.965 1 89.25 112 ASP A N 1
ATOM 797 C CA . ASP A 1 112 ? 1.663 23 -6.902 1 89.25 112 ASP A CA 1
ATOM 798 C C . ASP A 1 112 ? 2.887 22.266 -6.367 1 89.25 112 ASP A C 1
ATOM 800 O O . ASP A 1 112 ? 3.965 22.328 -6.965 1 89.25 112 ASP A O 1
ATOM 804 N N . VAL A 1 113 ? 2.66 21.547 -5.289 1 96.62 113 VAL A N 1
ATOM 805 C CA . VAL A 1 113 ? 3.793 20.875 -4.656 1 96.62 113 VAL A CA 1
ATOM 806 C C . VAL A 1 113 ? 3.785 19.391 -5.008 1 96.62 113 VAL A C 1
ATOM 808 O O . VAL A 1 113 ? 2.73 18.75 -5.012 1 96.62 113 VAL A O 1
ATOM 811 N N . VAL A 1 114 ? 5.012 18.891 -5.348 1 98.06 114 VAL A N 1
ATOM 812 C CA . VAL A 1 114 ? 5.172 17.469 -5.578 1 98.06 114 VAL A CA 1
ATOM 813 C C . VAL A 1 114 ? 5.543 16.766 -4.27 1 98.06 114 VAL A C 1
ATOM 815 O O . VAL A 1 114 ? 6.434 17.234 -3.547 1 98.06 114 VAL A O 1
ATOM 818 N N . LEU A 1 115 ? 4.867 15.766 -3.941 1 98.31 115 LEU A N 1
ATOM 819 C CA . LEU A 1 115 ? 5.098 14.953 -2.746 1 98.31 115 LEU A CA 1
ATOM 820 C C . LEU A 1 115 ? 5.57 13.555 -3.117 1 98.31 115 LEU A C 1
ATOM 822 O O . LEU A 1 115 ? 4.902 12.852 -3.879 1 98.31 115 LEU A O 1
ATOM 826 N N . ALA A 1 116 ? 6.766 13.172 -2.668 1 98 116 ALA A N 1
ATOM 827 C CA . ALA A 1 116 ? 7.246 11.797 -2.812 1 98 116 ALA A CA 1
ATOM 828 C C . ALA A 1 116 ? 6.781 10.93 -1.646 1 98 116 ALA A C 1
ATOM 830 O O . ALA A 1 116 ? 6.977 11.289 -0.482 1 98 116 ALA A O 1
ATOM 831 N N . THR A 1 117 ? 6.164 9.844 -1.954 1 98.25 117 THR A N 1
ATOM 832 C CA . THR A 1 117 ? 5.637 8.945 -0.94 1 98.25 117 THR A CA 1
ATOM 833 C C . THR A 1 117 ? 6.367 7.602 -0.98 1 98.25 117 THR A C 1
ATOM 835 O O . THR A 1 117 ? 6.629 7.062 -2.057 1 98.25 117 THR A O 1
ATOM 838 N N . GLY A 1 118 ? 6.707 7.074 0.165 1 97.12 118 GLY A N 1
ATOM 839 C CA . GLY A 1 118 ? 7.285 5.742 0.242 1 97.12 118 GLY A CA 1
ATOM 840 C C . GLY A 1 118 ? 7.414 5.23 1.664 1 97.12 118 GLY A C 1
ATOM 841 O O . GLY A 1 118 ? 7.406 6.016 2.615 1 97.12 118 GLY A O 1
ATOM 842 N N . ASP A 1 119 ? 7.562 3.918 1.802 1 96.12 119 ASP A N 1
ATOM 843 C CA . ASP A 1 119 ? 7.691 3.273 3.105 1 96.12 119 ASP A CA 1
ATOM 844 C C . ASP A 1 119 ? 9.141 3.273 3.578 1 96.12 119 ASP A C 1
ATOM 846 O O . ASP A 1 119 ? 9.414 3.219 4.781 1 96.12 119 ASP A O 1
ATOM 850 N N . ALA A 1 120 ? 9.992 3.332 2.654 1 87.06 120 ALA A N 1
ATOM 851 C CA . ALA A 1 120 ? 11.414 3.291 2.98 1 87.06 120 ALA A CA 1
ATOM 852 C C . ALA A 1 120 ? 11.883 4.633 3.533 1 87.06 120 ALA A C 1
ATOM 854 O O . ALA A 1 120 ? 11.609 5.684 2.951 1 87.06 120 ALA A O 1
ATOM 855 N N . PHE A 1 121 ? 12.523 4.586 4.711 1 77.94 121 PHE A N 1
ATOM 856 C CA . PHE A 1 121 ? 13.195 5.789 5.195 1 77.94 121 PHE A CA 1
ATOM 857 C C . PHE A 1 121 ? 14.477 6.047 4.41 1 77.94 121 PHE A C 1
ATOM 859 O O . PHE A 1 121 ? 15.273 5.129 4.195 1 77.94 121 PHE A O 1
ATOM 866 N N . ILE A 1 122 ? 14.555 7.211 3.918 1 78.56 122 ILE A N 1
ATOM 867 C CA . ILE A 1 122 ? 15.742 7.578 3.166 1 78.56 122 ILE A CA 1
ATOM 868 C C . ILE A 1 122 ? 16.75 8.273 4.09 1 78.56 122 ILE A C 1
ATOM 870 O O . ILE A 1 122 ? 16.562 9.438 4.441 1 78.56 122 ILE A O 1
ATOM 874 N N . SER A 1 123 ? 17.719 7.574 4.488 1 74.06 123 SER A N 1
ATOM 875 C CA . SER A 1 123 ? 18.625 8.125 5.496 1 74.06 123 SER A CA 1
ATOM 876 C C . SER A 1 123 ? 19.938 8.57 4.871 1 74.06 123 SER A C 1
ATOM 878 O O . SER A 1 123 ? 20.609 9.453 5.402 1 74.06 123 SER A O 1
ATOM 880 N N . ASP A 1 124 ? 20.188 7.938 3.705 1 82.75 124 ASP A N 1
ATOM 881 C CA . ASP A 1 124 ? 21.469 8.32 3.129 1 82.75 124 ASP A CA 1
ATOM 882 C C . ASP A 1 124 ? 21.344 9.586 2.293 1 82.75 124 ASP A C 1
ATOM 884 O O . ASP A 1 124 ? 20.344 9.797 1.616 1 82.75 124 ASP A O 1
ATOM 888 N N . GLU A 1 125 ? 22.344 10.422 2.318 1 87.25 125 GLU A N 1
ATOM 889 C CA . GLU A 1 125 ? 22.344 11.758 1.736 1 87.25 125 GLU A CA 1
ATOM 890 C C . GLU A 1 125 ? 22.219 11.695 0.216 1 87.25 125 GLU A C 1
ATOM 892 O O . GLU A 1 125 ? 21.516 12.508 -0.387 1 87.25 125 GLU A O 1
ATOM 897 N N . ALA A 1 126 ? 22.891 10.75 -0.33 1 90.12 126 ALA A N 1
ATOM 898 C CA . ALA A 1 126 ? 22.875 10.656 -1.787 1 90.12 126 ALA A CA 1
ATOM 899 C C . ALA A 1 126 ? 21.469 10.32 -2.297 1 90.12 126 ALA A C 1
ATOM 901 O O . ALA A 1 126 ? 20.984 10.938 -3.254 1 90.12 126 ALA A O 1
ATOM 902 N N . SER A 1 127 ? 20.828 9.406 -1.665 1 87.94 127 SER A N 1
ATOM 903 C CA . SER A 1 127 ? 19.469 9.031 -2.035 1 87.94 127 SER A CA 1
ATOM 904 C C . SER A 1 127 ? 18.5 10.18 -1.79 1 87.94 127 SER A C 1
ATOM 906 O O . SER A 1 127 ? 17.594 10.422 -2.596 1 87.94 127 SER A O 1
ATOM 908 N N . ARG A 1 128 ? 18.75 10.852 -0.741 1 91.69 128 ARG A N 1
ATOM 909 C CA . ARG A 1 128 ? 17.906 11.992 -0.418 1 91.69 128 ARG A CA 1
ATOM 910 C C . ARG A 1 128 ? 18.047 13.094 -1.467 1 91.69 128 ARG A C 1
ATOM 912 O O . ARG A 1 128 ? 17.047 13.688 -1.893 1 91.69 128 ARG A O 1
ATOM 919 N N . ALA A 1 129 ? 19.266 13.344 -1.838 1 94.06 129 ALA A N 1
ATOM 920 C CA . ALA A 1 129 ? 19.531 14.367 -2.838 1 94.06 129 ALA A CA 1
ATOM 921 C C . ALA A 1 129 ? 18.891 14.023 -4.176 1 94.06 129 ALA A C 1
ATOM 923 O O . ALA A 1 129 ? 18.328 14.891 -4.848 1 94.06 129 ALA A O 1
ATOM 924 N N . ARG A 1 130 ? 18.984 12.773 -4.52 1 94.12 130 ARG A N 1
ATOM 925 C CA . ARG A 1 130 ? 18.359 12.328 -5.762 1 94.12 130 ARG A CA 1
ATOM 926 C C . ARG A 1 130 ? 16.844 12.484 -5.711 1 94.12 130 ARG A C 1
ATOM 928 O O . ARG A 1 130 ? 16.234 12.938 -6.676 1 94.12 130 ARG A O 1
ATOM 935 N N . LEU A 1 131 ? 16.328 12.156 -4.637 1 95.44 131 LEU A N 1
ATOM 936 C CA . LEU A 1 131 ? 14.875 12.281 -4.465 1 95.44 131 LEU A CA 1
ATOM 937 C C . LEU A 1 131 ? 14.445 13.742 -4.469 1 95.44 131 LEU A C 1
ATOM 939 O O . LEU A 1 131 ? 13.398 14.086 -5.012 1 95.44 131 LEU A O 1
ATOM 943 N N . ALA A 1 132 ? 15.289 14.617 -3.9 1 96.06 132 ALA A N 1
ATOM 944 C CA . ALA A 1 132 ? 15 16.047 -3.811 1 96.06 132 ALA A CA 1
ATOM 945 C C . ALA A 1 132 ? 14.883 16.672 -5.199 1 96.06 132 ALA A C 1
ATOM 947 O O . ALA A 1 132 ? 14.219 17.688 -5.367 1 96.06 132 ALA A O 1
ATOM 948 N N . GLU A 1 133 ? 15.492 16.062 -6.18 1 97.06 133 GLU A N 1
ATOM 949 C CA . GLU A 1 133 ? 15.383 16.531 -7.555 1 97.06 133 GLU A CA 1
ATOM 950 C C . GLU A 1 133 ? 13.977 16.312 -8.109 1 97.06 133 GLU A C 1
ATOM 952 O O . GLU A 1 133 ? 13.547 17.016 -9.023 1 97.06 133 GLU A O 1
ATOM 957 N N . ARG A 1 134 ? 13.258 15.438 -7.5 1 96.94 134 ARG A N 1
ATOM 958 C CA . ARG A 1 134 ? 11.953 15.062 -8.031 1 96.94 134 ARG A CA 1
ATOM 959 C C . ARG A 1 134 ? 10.828 15.688 -7.207 1 96.94 134 ARG A C 1
ATOM 961 O O . ARG A 1 134 ? 9.75 15.961 -7.73 1 96.94 134 ARG A O 1
ATOM 968 N N . ALA A 1 135 ? 11.109 15.867 -5.938 1 97.75 135 ALA A N 1
ATOM 969 C CA . ALA A 1 135 ? 10.086 16.375 -5.035 1 97.75 135 ALA A CA 1
ATOM 970 C C . ALA A 1 135 ? 10.711 17.125 -3.859 1 97.75 135 ALA A C 1
ATOM 972 O O . ALA A 1 135 ? 11.734 16.703 -3.32 1 97.75 135 ALA A O 1
ATOM 973 N N . PRO A 1 136 ? 10.086 18.188 -3.389 1 96.94 136 PRO A N 1
ATOM 974 C CA . PRO A 1 136 ? 10.617 18.906 -2.23 1 96.94 136 PRO A CA 1
ATOM 975 C C . PRO A 1 136 ? 10.172 18.312 -0.902 1 96.94 136 PRO A C 1
ATOM 977 O O . PRO A 1 136 ? 10.734 18.625 0.147 1 96.94 136 PRO A O 1
ATOM 980 N N . LEU A 1 137 ? 9.102 17.453 -0.916 1 96.88 137 LEU A N 1
ATOM 981 C CA . LEU A 1 137 ? 8.547 16.875 0.305 1 96.88 137 LEU A CA 1
ATOM 982 C C . LEU A 1 137 ? 8.414 15.359 0.189 1 96.88 137 LEU A C 1
ATOM 984 O O . LEU A 1 137 ? 8.266 14.828 -0.914 1 96.88 137 LEU A O 1
ATOM 988 N N . VAL A 1 138 ? 8.523 14.695 1.335 1 97.19 138 VAL A N 1
ATOM 989 C CA . VAL A 1 138 ? 8.414 13.242 1.383 1 97.19 138 VAL A CA 1
ATOM 990 C C . VAL A 1 138 ? 7.48 12.828 2.514 1 97.19 138 VAL A C 1
ATOM 992 O O . VAL A 1 138 ? 7.473 13.445 3.58 1 97.19 138 VAL A O 1
ATOM 995 N N . ASP A 1 139 ? 6.602 11.883 2.26 1 96.75 139 ASP A N 1
ATOM 996 C CA . ASP A 1 139 ? 5.766 11.312 3.309 1 96.75 139 ASP A CA 1
ATOM 997 C C . ASP A 1 139 ? 5.598 9.805 3.115 1 96.75 139 ASP A C 1
ATOM 999 O O . ASP A 1 139 ? 6.352 9.18 2.361 1 96.75 139 ASP A O 1
ATOM 1003 N N . MET A 1 140 ? 4.688 9.234 3.871 1 97.31 140 MET A N 1
ATOM 1004 C CA . MET A 1 140 ? 4.59 7.777 3.848 1 97.31 140 MET A CA 1
ATOM 1005 C C . MET A 1 140 ? 3.229 7.332 3.328 1 97.31 140 MET A C 1
ATOM 1007 O O . MET A 1 140 ? 3.025 6.152 3.037 1 97.31 140 MET A O 1
ATOM 1011 N N . GLU A 1 141 ? 2.232 8.297 3.158 1 98.25 141 GLU A N 1
ATOM 1012 C CA . GLU A 1 141 ? 0.873 7.82 2.918 1 98.25 141 GLU A CA 1
ATOM 1013 C C . GLU A 1 141 ? 0.295 8.422 1.641 1 98.25 141 GLU A C 1
ATOM 1015 O O . GLU A 1 141 ? -0.631 7.859 1.049 1 98.25 141 GLU A O 1
ATOM 1020 N N . GLY A 1 142 ? 0.761 9.523 1.182 1 98.62 142 GLY A N 1
ATOM 1021 C CA . GLY A 1 142 ? 0.081 10.375 0.217 1 98.62 142 GLY A CA 1
ATOM 1022 C C . GLY A 1 142 ? -0.289 9.648 -1.062 1 98.62 142 GLY A C 1
ATOM 1023 O O . GLY A 1 142 ? -1.441 9.688 -1.496 1 98.62 142 GLY A O 1
ATOM 1024 N N . TYR A 1 143 ? 0.683 8.977 -1.699 1 98.75 143 TYR A N 1
ATOM 1025 C CA . TYR A 1 143 ? 0.433 8.289 -2.963 1 98.75 143 TYR A CA 1
ATOM 1026 C C . TYR A 1 143 ? -0.638 7.215 -2.799 1 98.75 143 TYR A C 1
ATOM 1028 O O . TYR A 1 143 ? -1.503 7.055 -3.664 1 98.75 143 TYR A O 1
ATOM 1036 N N . ALA A 1 144 ? -0.557 6.434 -1.708 1 98.81 144 ALA A N 1
ATOM 1037 C CA . ALA A 1 144 ? -1.512 5.355 -1.454 1 98.81 144 ALA A CA 1
ATOM 1038 C C . ALA A 1 144 ? -2.93 5.902 -1.316 1 98.81 144 ALA A C 1
ATOM 1040 O O . ALA A 1 144 ? -3.881 5.32 -1.843 1 98.81 144 ALA A O 1
ATOM 1041 N N . LEU A 1 145 ? -3.057 7.039 -0.618 1 98.75 145 LEU A N 1
ATOM 1042 C CA . LEU A 1 145 ? -4.363 7.672 -0.463 1 98.75 145 LEU A CA 1
ATOM 1043 C C . LEU A 1 145 ? -4.891 8.164 -1.806 1 98.75 145 LEU A C 1
ATOM 1045 O O . LEU A 1 145 ? -6.074 8 -2.111 1 98.75 145 LEU A O 1
ATOM 1049 N N . ALA A 1 146 ? -4.02 8.727 -2.588 1 98.25 146 ALA A N 1
ATOM 10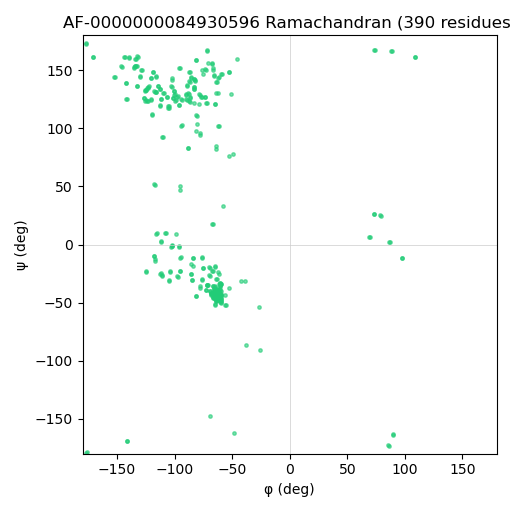50 C CA . ALA A 1 146 ? -4.41 9.219 -3.906 1 98.25 146 ALA A CA 1
ATOM 1051 C C . ALA A 1 146 ? -4.891 8.078 -4.797 1 98.25 146 ALA A C 1
ATOM 1053 O O . ALA A 1 146 ? -5.895 8.203 -5.5 1 98.25 146 ALA A O 1
ATOM 1054 N N . ALA A 1 147 ? -4.191 6.969 -4.738 1 98.06 147 ALA A N 1
ATOM 1055 C CA . ALA A 1 147 ? -4.555 5.809 -5.547 1 98.06 147 ALA A CA 1
ATOM 1056 C C . ALA A 1 147 ? -5.926 5.27 -5.145 1 98.06 147 ALA A C 1
ATOM 1058 O O . ALA A 1 147 ? -6.758 4.969 -6.004 1 98.06 147 ALA A O 1
ATOM 1059 N N . ALA A 1 148 ? -6.156 5.148 -3.842 1 98.25 148 ALA A N 1
ATOM 1060 C CA . ALA A 1 148 ? -7.438 4.66 -3.342 1 98.25 148 ALA A CA 1
ATOM 1061 C C . ALA A 1 148 ? -8.57 5.609 -3.725 1 98.25 148 ALA A C 1
ATOM 1063 O O . ALA A 1 148 ? -9.641 5.168 -4.148 1 98.25 148 ALA A O 1
ATOM 1064 N N . ALA A 1 149 ? -8.328 6.891 -3.576 1 97.75 149 ALA A N 1
ATOM 1065 C CA . ALA A 1 149 ? -9.336 7.891 -3.902 1 97.75 149 ALA A CA 1
ATOM 1066 C C . ALA A 1 149 ? -9.664 7.875 -5.391 1 97.75 149 ALA A C 1
ATOM 1068 O O . ALA A 1 149 ? -10.836 7.938 -5.777 1 97.75 149 ALA A O 1
ATOM 1069 N N . GLU A 1 150 ? -8.664 7.797 -6.199 1 96.75 150 GLU A N 1
ATOM 1070 C CA . GLU A 1 150 ? -8.852 7.754 -7.645 1 96.75 150 GLU A CA 1
ATOM 1071 C C . GLU A 1 150 ? -9.688 6.543 -8.055 1 96.75 150 GLU A C 1
ATOM 1073 O O . GLU A 1 150 ? -10.617 6.668 -8.852 1 96.75 150 GLU A O 1
ATOM 1078 N N . LEU A 1 151 ? -9.352 5.414 -7.516 1 96.5 151 LEU A N 1
ATOM 1079 C CA . LEU A 1 151 ? -10.078 4.191 -7.844 1 96.5 151 LEU A CA 1
ATOM 1080 C C . LEU A 1 151 ? -11.547 4.309 -7.469 1 96.5 151 LEU A C 1
ATOM 1082 O O . LEU A 1 151 ? -12.422 3.797 -8.18 1 96.5 151 LEU A O 1
ATOM 1086 N N . ALA A 1 152 ? -11.805 4.984 -6.391 1 96.88 152 ALA A N 1
ATOM 1087 C CA . ALA A 1 152 ? -13.172 5.125 -5.895 1 96.88 152 ALA A CA 1
ATOM 1088 C C . ALA A 1 152 ? -13.898 6.277 -6.594 1 96.88 152 ALA A C 1
ATOM 1090 O O . ALA A 1 152 ? -15.102 6.445 -6.43 1 96.88 152 ALA A O 1
ATOM 1091 N N . GLY A 1 153 ? -13.141 7.109 -7.34 1 95.75 153 GLY A N 1
ATOM 1092 C CA . GLY A 1 153 ? -13.719 8.266 -8.008 1 95.75 153 GLY A CA 1
ATOM 1093 C C . GLY A 1 153 ? -14.078 9.391 -7.059 1 95.75 153 GLY A C 1
ATOM 1094 O O . GLY A 1 153 ? -15.055 10.102 -7.277 1 95.75 153 GLY A O 1
ATOM 1095 N N . VAL A 1 154 ? -13.43 9.523 -5.887 1 97 154 VAL A N 1
ATOM 1096 C CA . VAL A 1 154 ? -13.68 10.57 -4.898 1 97 154 VAL A CA 1
ATOM 1097 C C . VAL A 1 154 ? -12.539 11.586 -4.922 1 97 154 VAL A C 1
ATOM 1099 O O . VAL A 1 154 ? -11.367 11.219 -4.867 1 97 154 VAL A O 1
ATOM 1102 N N . PRO A 1 155 ? -12.836 12.891 -5.062 1 96.5 155 PRO A N 1
ATOM 1103 C CA . PRO A 1 155 ? -11.766 13.883 -5.078 1 96.5 155 PRO A CA 1
ATOM 1104 C C . PRO A 1 155 ? -10.992 13.945 -3.762 1 96.5 155 PRO A C 1
ATOM 1106 O O . PRO A 1 155 ? -11.586 13.836 -2.688 1 96.5 155 PRO A O 1
ATOM 1109 N N . LEU A 1 156 ? -9.672 14.102 -3.869 1 97.06 156 LEU A N 1
ATOM 1110 C CA . LEU A 1 156 ? -8.789 14.125 -2.711 1 97.06 156 LEU A CA 1
ATOM 1111 C C . LEU A 1 156 ? -7.93 15.383 -2.711 1 97.06 156 LEU A C 1
ATOM 1113 O O . LEU A 1 156 ? -7.371 15.758 -3.744 1 97.06 156 LEU A O 1
ATOM 1117 N N . ARG A 1 157 ? -7.875 16.016 -1.566 1 96.81 157 ARG A N 1
ATOM 1118 C CA . ARG A 1 157 ? -6.906 17.078 -1.261 1 96.81 157 ARG A CA 1
ATOM 1119 C C . ARG A 1 157 ? -5.887 16.594 -0.232 1 96.81 157 ARG A C 1
ATOM 1121 O O . ARG A 1 157 ? -6.254 16 0.787 1 96.81 157 ARG A O 1
ATOM 1128 N N . ILE A 1 158 ? -4.633 16.812 -0.567 1 98 158 ILE A N 1
ATOM 1129 C CA . ILE A 1 158 ? -3.572 16.453 0.366 1 98 158 ILE A CA 1
ATOM 1130 C C . ILE A 1 158 ? -2.902 17.719 0.9 1 98 158 ILE A C 1
ATOM 1132 O O . ILE A 1 158 ? -2.408 18.547 0.126 1 98 158 ILE A O 1
ATOM 1136 N N . VAL A 1 159 ? -2.895 17.797 2.225 1 97.56 159 VAL A N 1
ATOM 1137 C CA . VAL A 1 159 ? -2.293 18.922 2.918 1 97.56 159 VAL A CA 1
ATOM 1138 C C . VAL A 1 159 ? -1.227 18.438 3.891 1 97.56 159 VAL A C 1
ATOM 1140 O O . VAL A 1 159 ? -1.505 17.594 4.754 1 97.56 159 VAL A O 1
ATOM 1143 N N . LYS A 1 160 ? -0.021 18.953 3.729 1 97.62 160 LYS A N 1
ATOM 1144 C CA . LYS A 1 160 ? 1.09 18.516 4.57 1 97.62 160 LYS A CA 1
ATOM 1145 C C . LYS A 1 160 ? 1.756 19.703 5.262 1 97.62 160 LYS A C 1
ATOM 1147 O O . LYS A 1 160 ? 1.979 20.75 4.645 1 97.62 160 LYS A O 1
ATOM 1152 N N . HIS A 1 161 ? 1.959 19.531 6.504 1 97.62 161 HIS A N 1
ATOM 1153 C CA . HIS A 1 161 ? 2.818 20.469 7.227 1 97.62 161 HIS A CA 1
ATOM 1154 C C . HIS A 1 161 ? 4.219 19.891 7.406 1 97.62 161 HIS A C 1
ATOM 1156 O O . HIS A 1 161 ? 4.379 18.75 7.824 1 97.62 161 HIS A O 1
ATOM 1162 N N . VAL A 1 162 ? 5.254 20.688 7.047 1 96.12 162 VAL A N 1
ATOM 1163 C CA . VAL A 1 162 ? 6.641 20.219 7.094 1 96.12 162 VAL A CA 1
ATOM 1164 C C . VAL A 1 162 ? 7.102 20.125 8.547 1 96.12 162 VAL A C 1
ATOM 1166 O O . VAL A 1 162 ? 6.992 21.078 9.305 1 96.12 162 VAL A O 1
ATOM 1169 N N . SER A 1 163 ? 7.5 18.875 8.883 1 90.12 163 SER A N 1
ATOM 1170 C CA . SER A 1 163 ? 8 18.656 10.242 1 90.12 163 SER A CA 1
ATOM 1171 C C . SER A 1 163 ? 9.461 19.094 10.359 1 90.12 163 SER A C 1
ATOM 1173 O O . SER A 1 163 ? 10.273 18.797 9.484 1 90.12 163 SER A O 1
ATOM 1175 N N . ASP A 1 164 ? 9.805 20.156 10.906 1 65.12 164 ASP A N 1
ATOM 1176 C CA . ASP A 1 164 ? 11.148 20.688 11.117 1 65.12 164 ASP A CA 1
ATOM 1177 C C . ASP A 1 164 ? 12.039 19.656 11.82 1 65.12 164 ASP A C 1
ATOM 1179 O O . ASP A 1 164 ? 11.773 19.281 12.961 1 65.12 164 ASP A O 1
ATOM 1183 N N . GLU A 1 165 ? 12.5 18.594 10.969 1 55.94 165 GLU A N 1
ATOM 1184 C CA . GLU A 1 165 ? 13.391 17.688 11.695 1 55.94 165 GLU A CA 1
ATOM 1185 C C . GLU A 1 165 ? 14.617 18.438 12.211 1 55.94 165 GLU A C 1
ATOM 1187 O O . GLU A 1 165 ? 15.242 18.016 13.195 1 55.94 165 GLU A O 1
ATOM 1192 N N . ALA A 1 166 ? 15.25 19.328 11.172 1 44.78 166 ALA A N 1
ATOM 1193 C CA . ALA A 1 166 ? 16.578 19.906 11.344 1 44.78 166 ALA A CA 1
ATOM 1194 C C . ALA A 1 166 ? 16.703 20.641 12.672 1 44.78 166 ALA A C 1
ATOM 1196 O O . ALA A 1 166 ? 17.734 21.219 12.984 1 44.78 166 ALA A O 1
ATOM 1197 N N . GLY A 1 167 ? 15.656 21.312 13.086 1 38.84 167 GLY A N 1
ATOM 1198 C CA . GLY A 1 167 ? 16.234 22.25 14.023 1 38.84 167 GLY A CA 1
ATOM 1199 C C . GLY A 1 167 ? 17.125 21.594 15.062 1 38.84 167 GLY A C 1
ATOM 1200 O O . GLY A 1 167 ? 17 20.391 15.312 1 38.84 167 GLY A O 1
ATOM 1201 N N . ASP A 1 168 ? 18.391 22.172 15.203 1 38.66 168 ASP A N 1
ATOM 1202 C CA . ASP A 1 168 ? 19.594 21.938 16.016 1 38.66 168 ASP A CA 1
ATOM 1203 C C . ASP A 1 168 ? 19.25 21.25 17.328 1 38.66 168 ASP A C 1
ATOM 1205 O O . ASP A 1 168 ? 20.141 20.828 18.062 1 38.66 168 ASP A O 1
ATOM 1209 N N . GLY A 1 169 ? 18.266 21.781 18.234 1 37.75 169 GLY A N 1
ATOM 1210 C CA . GLY A 1 169 ? 18.5 21.469 19.625 1 37.75 169 GLY A CA 1
ATOM 1211 C C . GLY A 1 169 ? 18.266 20 19.969 1 37.75 169 GLY A C 1
ATOM 1212 O O . GLY A 1 169 ? 17.688 19.266 19.172 1 37.75 169 GLY A O 1
ATOM 1213 N N . ALA A 1 170 ? 18.891 19.453 21.062 1 43.47 170 ALA A N 1
ATOM 1214 C CA . ALA A 1 170 ? 18.922 18.172 21.766 1 43.47 170 ALA A CA 1
ATOM 1215 C C . ALA A 1 170 ? 17.641 17.391 21.562 1 43.47 170 ALA A C 1
ATOM 1217 O O . ALA A 1 170 ? 17.656 16.219 21.172 1 43.47 170 ALA A O 1
ATOM 1218 N N . ALA A 1 171 ? 16.516 17.5 22.438 1 47.75 171 ALA A N 1
ATOM 1219 C CA . ALA A 1 171 ? 15.523 16.703 23.172 1 47.75 171 ALA A CA 1
ATOM 1220 C C . ALA A 1 171 ? 14.203 16.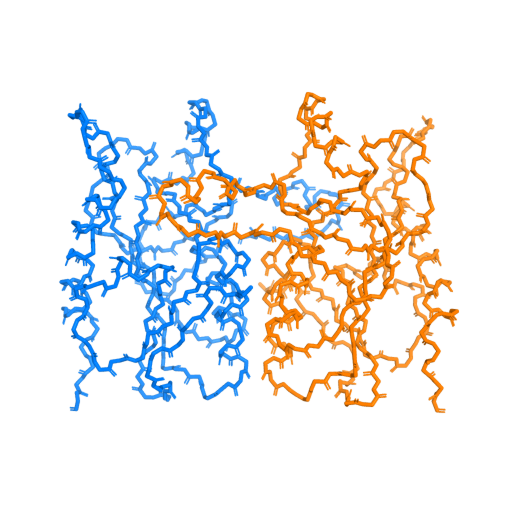641 22.406 1 47.75 171 ALA A C 1
ATOM 1222 O O . ALA A 1 171 ? 13.18 16.25 22.969 1 47.75 171 ALA A O 1
ATOM 1223 N N . ARG A 1 172 ? 14.133 17.156 21.047 1 60.22 172 ARG A N 1
ATOM 1224 C CA . ARG A 1 172 ? 12.727 17.125 20.672 1 60.22 172 ARG A CA 1
ATOM 1225 C C . ARG A 1 172 ? 12.32 15.734 20.172 1 60.22 172 ARG A C 1
ATOM 1227 O O . ARG A 1 172 ? 12.961 15.172 19.281 1 60.22 172 ARG A O 1
ATOM 1234 N N . THR A 1 173 ? 11.406 15.242 20.828 1 70.56 173 THR A N 1
ATOM 1235 C CA . THR A 1 173 ? 10.836 13.945 20.5 1 70.56 173 THR A CA 1
ATOM 1236 C C . THR A 1 173 ? 9.906 14.047 19.297 1 70.56 173 THR A C 1
ATOM 1238 O O . THR A 1 173 ? 9.516 15.148 18.906 1 70.56 173 THR A O 1
ATOM 1241 N N . TRP A 1 174 ? 9.781 13.07 18.547 1 77.56 174 TRP A N 1
ATOM 1242 C CA . TRP A 1 174 ? 8.797 12.984 17.469 1 77.56 174 TRP A CA 1
ATOM 1243 C C . TRP A 1 174 ? 7.449 13.523 17.922 1 77.56 174 TRP A C 1
ATOM 1245 O O . TRP A 1 174 ? 6.762 14.219 17.172 1 77.56 174 TRP A O 1
ATOM 1255 N N . ARG A 1 175 ? 7.152 13.391 19.141 1 78.19 175 ARG A N 1
ATOM 1256 C CA . ARG A 1 175 ? 5.855 13.797 19.656 1 78.19 175 ARG A CA 1
ATOM 1257 C C . ARG A 1 175 ? 5.746 15.32 19.719 1 78.19 175 ARG A C 1
ATOM 1259 O O . ARG A 1 175 ? 4.688 15.883 19.422 1 78.19 175 ARG A O 1
ATOM 1266 N N . ASP A 1 176 ? 6.812 15.906 20.094 1 81.69 176 ASP A N 1
ATOM 1267 C CA . ASP A 1 176 ? 6.812 17.359 20.141 1 81.69 176 ASP A CA 1
ATOM 1268 C C . ASP A 1 176 ? 6.676 17.953 18.734 1 81.69 176 ASP A C 1
ATOM 1270 O O . ASP A 1 176 ? 5.906 18.891 18.531 1 81.69 176 ASP A O 1
ATOM 1274 N N . ALA A 1 177 ? 7.379 17.344 17.891 1 83.81 177 ALA A N 1
ATOM 1275 C CA . ALA A 1 177 ? 7.352 17.828 16.516 1 83.81 177 ALA A CA 1
ATOM 1276 C C . ALA A 1 177 ? 5.973 17.656 15.898 1 83.81 177 ALA A C 1
ATOM 1278 O O . ALA A 1 177 ? 5.465 18.547 15.219 1 83.81 177 ALA A O 1
ATOM 1279 N N . VAL A 1 178 ? 5.355 16.578 16.266 1 89.75 178 VAL A N 1
ATOM 1280 C CA . VAL A 1 178 ? 4.059 16.281 15.664 1 89.75 178 VAL A CA 1
ATOM 1281 C C . VAL A 1 178 ? 2.986 17.172 16.266 1 89.75 178 VAL A C 1
ATOM 1283 O O . VAL A 1 178 ? 2.029 17.562 15.594 1 89.75 178 VAL A O 1
ATOM 1286 N N . ALA A 1 179 ? 3.162 17.562 17.531 1 90.12 179 ALA A N 1
ATOM 1287 C CA . ALA A 1 179 ? 2.18 18.438 18.172 1 90.12 179 ALA A CA 1
ATOM 1288 C C . ALA A 1 179 ? 2.119 19.797 17.484 1 90.12 179 ALA A C 1
ATOM 1290 O O . ALA A 1 179 ? 1.034 20.344 17.266 1 90.12 179 ALA A O 1
ATOM 1291 N N . GLU A 1 180 ? 3.256 20.312 17.188 1 91.25 180 GLU A N 1
ATOM 1292 C CA . GLU A 1 180 ? 3.305 21.594 16.469 1 91.25 180 GLU A CA 1
ATOM 1293 C C . GLU A 1 180 ? 2.672 21.484 15.086 1 91.25 180 GLU A C 1
ATOM 1295 O O . GLU A 1 180 ? 1.902 22.344 14.68 1 91.25 180 GLU A O 1
ATOM 1300 N N . CYS A 1 181 ? 2.961 20.469 14.453 1 95.31 181 CYS A N 1
ATOM 1301 C CA . CYS A 1 181 ? 2.383 20.219 13.141 1 95.31 181 CYS A CA 1
ATOM 1302 C C . CYS A 1 181 ? 0.871 20.047 13.227 1 95.31 181 CYS A C 1
ATOM 1304 O O . CYS A 1 181 ? 0.129 20.578 12.398 1 95.31 181 CYS A O 1
ATOM 1306 N N . ALA A 1 182 ? 0.492 19.359 14.281 1 96.75 182 ALA A N 1
ATOM 1307 C CA . ALA A 1 182 ? -0.931 19.078 14.461 1 96.75 182 ALA A CA 1
ATOM 1308 C C . ALA A 1 182 ? -1.721 20.375 14.633 1 96.75 182 ALA A C 1
ATOM 1310 O O . ALA A 1 182 ? -2.836 20.5 14.117 1 96.75 182 ALA A O 1
ATOM 1311 N N . ARG A 1 183 ? -1.15 21.297 15.344 1 97.12 183 ARG A N 1
ATOM 1312 C CA . ARG A 1 183 ? -1.814 22.594 15.531 1 97.12 183 ARG A CA 1
ATOM 1313 C C . ARG A 1 183 ? -1.964 23.328 14.211 1 97.12 183 ARG A C 1
ATOM 1315 O O . ARG A 1 183 ? -3.033 23.859 13.906 1 97.12 183 ARG A O 1
ATOM 1322 N N . ALA A 1 184 ? -0.896 23.375 13.445 1 97.12 184 ALA A N 1
ATOM 1323 C CA . ALA A 1 184 ? -0.923 24.031 12.141 1 97.12 184 ALA A CA 1
ATOM 1324 C C . ALA A 1 184 ? -1.952 23.375 11.219 1 97.12 184 ALA A C 1
ATOM 1326 O O . ALA A 1 184 ? -2.678 24.078 10.508 1 97.12 184 ALA A O 1
ATOM 1327 N N . LEU A 1 185 ? -2.047 22.109 11.242 1 97.62 185 LEU A N 1
ATOM 1328 C CA . LEU A 1 185 ? -2.98 21.359 10.398 1 97.62 185 LEU A CA 1
ATOM 1329 C C . LEU A 1 185 ? -4.422 21.625 10.828 1 97.62 185 LEU A C 1
ATOM 1331 O O . LEU A 1 185 ? -5.309 21.766 9.984 1 97.62 185 LEU A O 1
ATOM 1335 N N . ALA A 1 186 ? -4.625 21.656 12.125 1 97.31 186 ALA A N 1
ATOM 1336 C CA . ALA A 1 186 ? -5.953 21.969 12.641 1 97.31 186 ALA A CA 1
ATOM 1337 C C . ALA A 1 186 ? -6.398 23.359 12.219 1 97.31 186 ALA A C 1
ATOM 1339 O O . ALA A 1 186 ? -7.551 23.562 11.82 1 97.31 186 ALA A O 1
ATOM 1340 N N . ASP A 1 187 ? -5.496 24.297 12.336 1 96.38 187 ASP A N 1
ATOM 1341 C CA . ASP A 1 187 ? -5.793 25.656 11.914 1 96.38 187 ASP A CA 1
ATOM 1342 C C . ASP A 1 187 ? -6.148 25.703 10.43 1 96.38 187 ASP A C 1
ATOM 1344 O O . ASP A 1 187 ? -7.105 26.375 10.039 1 96.38 187 ASP A O 1
ATOM 1348 N N . TRP A 1 188 ? -5.418 25.031 9.609 1 96.56 188 TRP A N 1
ATOM 1349 C CA . TRP A 1 188 ? -5.691 24.969 8.172 1 96.56 188 TRP A CA 1
ATOM 1350 C C . TRP A 1 188 ? -7.078 24.391 7.91 1 96.56 188 TRP A C 1
ATOM 1352 O O . TRP A 1 188 ? -7.832 24.922 7.09 1 96.56 188 TRP A O 1
ATOM 1362 N N . ALA A 1 189 ? -7.328 23.266 8.57 1 96.12 189 ALA A N 1
ATOM 1363 C CA . ALA A 1 189 ? -8.609 22.594 8.367 1 96.12 189 ALA A CA 1
ATOM 1364 C C . ALA A 1 189 ? -9.773 23.5 8.742 1 96.12 189 ALA A C 1
ATOM 1366 O O . ALA A 1 189 ? -10.789 23.547 8.039 1 96.12 189 ALA A O 1
ATOM 1367 N N . ALA A 1 190 ? -9.695 24.203 9.812 1 94.38 190 ALA A N 1
ATOM 1368 C CA . ALA A 1 190 ? -10.75 25.109 10.266 1 94.38 190 ALA A CA 1
ATOM 1369 C C . ALA A 1 190 ? -11.031 26.188 9.234 1 94.38 190 ALA A C 1
ATOM 1371 O O . ALA A 1 190 ? -12.188 26.578 9.031 1 94.38 190 ALA A O 1
ATOM 1372 N N . GLU A 1 191 ? -9.992 26.578 8.57 1 93.81 191 GLU A N 1
ATOM 1373 C CA . GLU A 1 191 ? -10.109 27.672 7.613 1 93.81 191 GLU A CA 1
ATOM 1374 C C . GLU A 1 191 ? -10.586 27.172 6.254 1 93.81 191 GLU A C 1
ATOM 1376 O O . GLU A 1 191 ? -11.289 27.891 5.535 1 93.81 191 GLU A O 1
ATOM 1381 N N . ASN A 1 192 ? -10.258 25.969 5.891 1 92.62 192 ASN A N 1
ATOM 1382 C CA . ASN A 1 192 ? -10.375 25.578 4.492 1 92.62 192 ASN A CA 1
ATOM 1383 C C . ASN A 1 192 ? -11.391 24.453 4.309 1 92.62 192 ASN A C 1
ATOM 1385 O O . ASN A 1 192 ? -11.711 24.062 3.18 1 92.62 192 ASN A O 1
ATOM 1389 N N . THR A 1 193 ? -11.812 23.828 5.348 1 86.81 193 THR A N 1
ATOM 1390 C CA . THR A 1 193 ? -12.812 22.766 5.258 1 86.81 193 THR A CA 1
ATOM 1391 C C . THR A 1 193 ? -14.078 23.141 6.016 1 86.81 193 THR A C 1
ATOM 1393 O O . THR A 1 193 ? -14.469 22.469 6.965 1 86.81 193 THR A O 1
ATOM 1396 N N . PRO A 1 194 ? -14.594 24.328 5.699 1 63.84 194 PRO A N 1
ATOM 1397 C CA . PRO A 1 194 ? -15.75 24.766 6.477 1 63.84 194 PRO A CA 1
ATOM 1398 C C . PRO A 1 194 ? -16.969 23.859 6.289 1 63.84 194 PRO A C 1
ATOM 1400 O O . PRO A 1 194 ? -17.219 23.391 5.18 1 63.84 194 PRO A O 1
ATOM 1403 N N . TYR A 1 195 ? -17.141 22.797 6.965 1 59.09 195 TYR A N 1
ATOM 1404 C CA . TYR A 1 195 ? -18.422 22.094 6.977 1 59.09 195 TYR A CA 1
ATOM 1405 C C . TYR A 1 195 ? -19.422 22.797 7.895 1 59.09 195 TYR A C 1
ATOM 1407 O O . TYR A 1 195 ? -19.078 23.188 9.016 1 59.09 195 TYR A O 1
ATOM 1415 N N . ARG A 1 196 ? -20.203 23.609 7.25 1 47.09 196 ARG A N 1
ATOM 1416 C CA . ARG A 1 196 ? -21.297 24.25 7.949 1 47.09 196 ARG A CA 1
ATOM 1417 C C . ARG A 1 196 ? -22.281 23.219 8.484 1 47.09 196 ARG A C 1
ATOM 1419 O O . ARG A 1 196 ? -22.703 22.312 7.758 1 47.09 196 ARG A O 1
ATOM 1426 N N . SER A 1 197 ? -22.172 22.938 9.844 1 41.91 197 SER A N 1
ATOM 1427 C CA . SER A 1 197 ? -23.281 22.25 10.492 1 41.91 197 SER A CA 1
ATOM 1428 C C . SER A 1 197 ? -24.625 22.75 9.977 1 41.91 197 SER A C 1
ATOM 1430 O O . SER A 1 197 ? -24.766 23.922 9.617 1 41.91 197 SER A O 1
ATOM 1432 N N . MET B 1 1 ? -4.84 5.316 -14.945 1 49.72 1 MET B N 1
ATOM 1433 C CA . MET B 1 1 ? -5.746 4.176 -14.945 1 49.72 1 MET B CA 1
ATOM 1434 C C . MET B 1 1 ? -5.211 3.051 -14.07 1 49.72 1 MET B C 1
ATOM 1436 O O . MET B 1 1 ? -4.047 2.664 -14.188 1 49.72 1 MET B O 1
ATOM 1440 N N . THR B 1 2 ? -5.91 2.826 -12.953 1 61.5 2 THR B N 1
ATOM 1441 C CA . THR B 1 2 ? -5.477 1.754 -12.062 1 61.5 2 THR B CA 1
ATOM 1442 C C . THR B 1 2 ? -5.555 0.401 -12.766 1 61.5 2 THR B C 1
ATOM 1444 O O . THR B 1 2 ? -6.566 0.081 -13.398 1 61.5 2 THR B O 1
ATOM 1447 N N . PRO B 1 3 ? -4.496 -0.389 -12.719 1 77.88 3 PRO B N 1
ATOM 1448 C CA . PRO B 1 3 ? -4.363 -1.669 -13.414 1 77.88 3 PRO B CA 1
ATOM 1449 C C . PRO B 1 3 ? -5.316 -2.734 -12.883 1 77.88 3 PRO B C 1
ATOM 1451 O O . PRO B 1 3 ? -5.277 -3.883 -13.328 1 77.88 3 PRO B O 1
ATOM 1454 N N . MET B 1 4 ? -6.43 -2.264 -12.102 1 93.44 4 MET B N 1
ATOM 1455 C CA . MET B 1 4 ? -7.258 -3.279 -11.461 1 93.44 4 MET B CA 1
ATOM 1456 C C . MET B 1 4 ? -8.289 -3.838 -12.438 1 93.44 4 MET B C 1
ATOM 1458 O O . MET B 1 4 ? -8.969 -3.078 -13.133 1 93.44 4 MET B O 1
ATOM 1462 N N . GLU B 1 5 ? -8.484 -5.109 -12.484 1 96.56 5 GLU B N 1
ATOM 1463 C CA . GLU B 1 5 ? -9.484 -5.789 -13.305 1 96.56 5 GLU B CA 1
ATOM 1464 C C . GLU B 1 5 ? -10.094 -6.973 -12.562 1 96.56 5 GLU B C 1
ATOM 1466 O O . GLU B 1 5 ? -9.375 -7.836 -12.055 1 96.56 5 GLU B O 1
ATOM 1471 N N . LEU B 1 6 ? -11.352 -6.996 -12.453 1 97.5 6 LEU B N 1
ATOM 1472 C CA . LEU B 1 6 ? -12.07 -8.125 -11.875 1 97.5 6 LEU B CA 1
ATOM 1473 C C . LEU B 1 6 ? -12.758 -8.945 -12.953 1 97.5 6 LEU B C 1
ATOM 1475 O O . LEU B 1 6 ? -13.617 -8.438 -13.68 1 97.5 6 LEU B O 1
ATOM 1479 N N . LEU B 1 7 ? -12.359 -10.133 -13.047 1 96.88 7 LEU B N 1
ATOM 1480 C CA . LEU B 1 7 ? -12.984 -11.078 -13.969 1 96.88 7 LEU B CA 1
ATOM 1481 C C . LEU B 1 7 ? -13.938 -12.008 -13.227 1 96.88 7 LEU B C 1
ATOM 1483 O O . LEU B 1 7 ? -13.555 -12.625 -12.227 1 96.88 7 LEU B O 1
ATOM 1487 N N . GLY B 1 8 ? -15.172 -12.094 -13.664 1 96.62 8 GLY B N 1
ATOM 1488 C CA . GLY B 1 8 ? -16.172 -12.906 -12.992 1 96.62 8 GLY B CA 1
ATOM 1489 C C . GLY B 1 8 ? -16.859 -12.188 -11.852 1 96.62 8 GLY B C 1
ATOM 1490 O O . GLY B 1 8 ? -16.75 -10.969 -11.719 1 96.62 8 GLY B O 1
ATOM 1491 N N . GLU B 1 9 ? -17.656 -12.984 -11.148 1 97.06 9 GLU B N 1
ATOM 1492 C CA . GLU B 1 9 ? -18.453 -12.414 -10.062 1 97.06 9 GLU B CA 1
ATOM 1493 C C . GLU B 1 9 ? -18.078 -13.016 -8.719 1 97.06 9 GLU B C 1
ATOM 1495 O O . GLU B 1 9 ? -17.969 -14.242 -8.586 1 97.06 9 GLU B O 1
ATOM 1500 N N . ILE B 1 10 ? -17.891 -12.156 -7.809 1 97.75 10 ILE B N 1
ATOM 1501 C CA . ILE B 1 10 ? -17.594 -12.625 -6.457 1 97.75 10 ILE B CA 1
ATOM 1502 C C . ILE B 1 10 ? -18.891 -13.078 -5.777 1 97.75 10 ILE B C 1
ATOM 1504 O O . ILE B 1 10 ? -19.891 -12.352 -5.781 1 97.75 10 ILE B O 1
ATOM 1508 N N . THR B 1 11 ? -18.875 -14.242 -5.238 1 96.12 11 THR B N 1
ATOM 1509 C CA . THR B 1 11 ? -19.984 -14.758 -4.441 1 96.12 11 THR B CA 1
ATOM 1510 C C . THR B 1 11 ? -19.469 -15.367 -3.139 1 96.12 11 THR B C 1
ATOM 1512 O O . THR B 1 11 ? -18.281 -15.703 -3.023 1 96.12 11 THR B O 1
ATOM 1515 N N . ALA B 1 12 ? -20.344 -15.516 -2.221 1 95.88 12 ALA B N 1
ATOM 1516 C CA . ALA B 1 12 ? -19.969 -15.891 -0.861 1 95.88 12 ALA B CA 1
ATOM 1517 C C . ALA B 1 12 ? -19.625 -17.375 -0.775 1 95.88 12 ALA B C 1
ATOM 1519 O O . ALA B 1 12 ? -19.047 -17.828 0.213 1 95.88 12 ALA B O 1
ATOM 1520 N N . ASP B 1 13 ? -19.922 -18.109 -1.78 1 94.31 13 ASP B N 1
ATOM 1521 C CA . ASP B 1 13 ? -19.828 -19.562 -1.674 1 94.31 13 ASP B CA 1
ATOM 1522 C C . ASP B 1 13 ? -18.562 -20.094 -2.35 1 94.31 13 ASP B C 1
ATOM 1524 O O . ASP B 1 13 ? -18.312 -21.297 -2.381 1 94.31 13 ASP B O 1
ATOM 1528 N N . ARG B 1 14 ? -17.766 -19.188 -2.936 1 95 14 ARG B N 1
ATOM 1529 C CA . ARG B 1 14 ? -16.562 -19.625 -3.613 1 95 14 ARG B CA 1
ATOM 1530 C C . ARG B 1 14 ? -15.43 -18.625 -3.426 1 95 14 ARG B C 1
ATOM 1532 O O . ARG B 1 14 ? -15.672 -17.453 -3.127 1 95 14 ARG B O 1
ATOM 1539 N N . PRO B 1 15 ? -14.188 -19.094 -3.66 1 96.81 15 PRO B N 1
ATOM 1540 C CA . PRO B 1 15 ? -13.047 -18.203 -3.422 1 96.81 15 PRO B CA 1
ATOM 1541 C C . PRO B 1 15 ? -12.797 -17.25 -4.578 1 96.81 15 PRO B C 1
ATOM 1543 O O . PRO B 1 15 ? -13.281 -17.469 -5.691 1 96.81 15 PRO B O 1
ATOM 1546 N N . LEU B 1 16 ? -12.125 -16.188 -4.277 1 98.19 16 LEU B N 1
ATOM 1547 C CA . LEU B 1 16 ? -11.578 -15.227 -5.23 1 98.19 16 LEU B CA 1
ATOM 1548 C C . LEU B 1 16 ? -10.102 -15.484 -5.488 1 98.19 16 LEU B C 1
ATOM 1550 O O . LEU B 1 16 ? -9.312 -15.602 -4.543 1 98.19 16 LEU B O 1
ATOM 1554 N N . LEU B 1 17 ? -9.703 -15.68 -6.746 1 98.5 17 LEU B N 1
ATOM 1555 C CA . LEU B 1 17 ? -8.289 -15.719 -7.102 1 98.5 17 LEU B CA 1
ATOM 1556 C C . LEU B 1 17 ? -7.742 -14.312 -7.301 1 98.5 17 LEU B C 1
ATOM 1558 O O . LEU B 1 17 ? -8.383 -13.477 -7.953 1 98.5 17 LEU B O 1
ATOM 1562 N N . VAL B 1 18 ? -6.586 -14.039 -6.723 1 98.81 18 VAL B N 1
ATOM 1563 C CA . VAL B 1 18 ? -5.973 -12.719 -6.828 1 98.81 18 VAL B CA 1
ATOM 1564 C C . VAL B 1 18 ? -4.555 -12.852 -7.383 1 98.81 18 VAL B C 1
ATOM 1566 O O . VAL B 1 18 ? -3.744 -13.617 -6.863 1 98.81 18 VAL B O 1
ATOM 1569 N N . LEU B 1 19 ? -4.258 -12.18 -8.453 1 98.56 19 LEU B N 1
ATOM 1570 C CA . LEU B 1 19 ? -2.945 -12.125 -9.086 1 98.56 19 LEU B CA 1
ATOM 1571 C C . LEU B 1 19 ? -2.57 -10.695 -9.445 1 98.56 19 LEU B C 1
ATOM 1573 O O . LEU B 1 19 ? -3.447 -9.836 -9.594 1 98.56 19 LEU B O 1
ATOM 1577 N N . ALA B 1 20 ? -1.273 -10.484 -9.617 1 97.25 20 ALA B N 1
ATOM 1578 C CA . ALA B 1 20 ? -0.833 -9.125 -9.938 1 97.25 20 ALA B CA 1
ATOM 1579 C C . ALA B 1 20 ? -1.002 -8.828 -11.43 1 97.25 20 ALA B C 1
ATOM 1581 O O . ALA B 1 20 ? -1.52 -7.773 -11.805 1 97.25 20 ALA B O 1
ATOM 1582 N N . VAL B 1 21 ? -0.611 -9.789 -12.25 1 95.38 21 VAL B N 1
ATOM 1583 C CA . VAL B 1 21 ? -0.547 -9.492 -13.672 1 95.38 21 VAL B CA 1
ATOM 1584 C C . VAL B 1 21 ? -1.213 -10.617 -14.469 1 95.38 21 VAL B C 1
ATOM 1586 O O . VAL B 1 21 ? -1.23 -11.766 -14.023 1 95.38 21 VAL B O 1
ATOM 1589 N N . LYS B 1 22 ? -1.727 -10.297 -15.664 1 94.25 22 LYS B N 1
ATOM 1590 C CA . LYS B 1 22 ? -2.432 -11.242 -16.516 1 94.25 22 LYS B CA 1
ATOM 1591 C C . LYS B 1 22 ? -1.506 -12.367 -16.969 1 94.25 22 LYS B C 1
ATOM 1593 O O . LYS B 1 22 ? -1.95 -13.5 -17.188 1 94.25 22 LYS B O 1
ATOM 1598 N N . GLU B 1 23 ? -0.192 -12.094 -17.109 1 93.56 23 GLU B N 1
ATOM 1599 C CA . GLU B 1 23 ? 0.795 -13.086 -17.516 1 93.5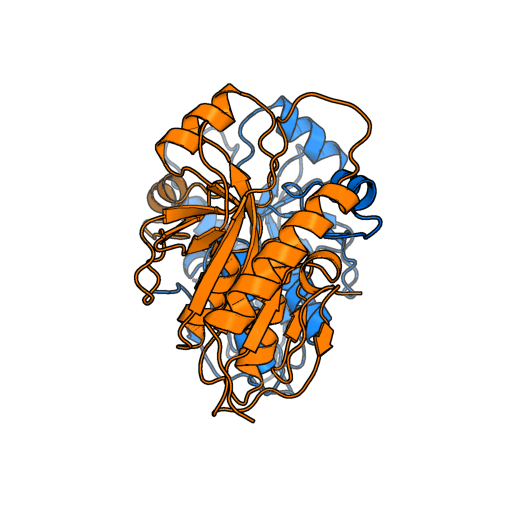6 23 GLU B CA 1
ATOM 1600 C C . GLU B 1 23 ? 0.846 -14.25 -16.516 1 93.56 23 GLU B C 1
ATOM 1602 O O . GLU B 1 23 ? 1.055 -15.398 -16.922 1 93.56 23 GLU B O 1
ATOM 1607 N N . GLU B 1 24 ? 0.619 -13.984 -15.25 1 95.5 24 GLU B N 1
ATOM 1608 C CA . GLU B 1 24 ? 0.614 -15.016 -14.227 1 95.5 24 GLU B CA 1
ATOM 1609 C C . GLU B 1 24 ? -0.662 -15.852 -14.289 1 95.5 24 GLU B C 1
ATOM 1611 O O . GLU B 1 24 ? -0.688 -17 -13.82 1 95.5 24 GLU B O 1
ATOM 1616 N N . ALA B 1 25 ? -1.684 -15.352 -14.891 1 96.12 25 ALA B N 1
ATOM 1617 C CA . ALA B 1 25 ? -2.998 -15.984 -14.906 1 96.12 25 ALA B CA 1
ATOM 1618 C C . ALA B 1 25 ? -3.26 -16.672 -16.234 1 96.12 25 ALA B C 1
ATOM 1620 O O . ALA B 1 25 ? -4.324 -17.266 -16.438 1 96.12 25 ALA B O 1
ATOM 1621 N N . GLN B 1 26 ? -2.32 -16.578 -17.125 1 95.31 26 GLN B N 1
ATOM 1622 C CA . GLN B 1 26 ? -2.586 -16.859 -18.547 1 95.31 26 GLN B CA 1
ATOM 1623 C C . GLN B 1 26 ? -2.965 -18.312 -18.75 1 95.31 26 GLN B C 1
ATOM 1625 O O . GLN B 1 26 ? -3.625 -18.656 -19.734 1 95.31 26 GLN B O 1
ATOM 1630 N N . TYR B 1 27 ? -2.68 -19.234 -17.844 1 96.88 27 TYR B N 1
ATOM 1631 C CA . TYR B 1 27 ? -2.992 -20.641 -18.047 1 96.88 27 TYR B CA 1
ATOM 1632 C C . TYR B 1 27 ? -4.082 -21.094 -17.078 1 96.88 27 TYR B C 1
ATOM 1634 O O . TYR B 1 27 ? -4.414 -22.281 -17.031 1 96.88 27 TYR B O 1
ATOM 1642 N N . LEU B 1 28 ? -4.59 -20.172 -16.281 1 95.38 28 LEU B N 1
ATOM 1643 C CA . LEU B 1 28 ? -5.691 -20.5 -15.383 1 95.38 28 LEU B CA 1
ATOM 1644 C C . LEU B 1 28 ? -6.945 -20.859 -16.172 1 95.38 28 LEU B C 1
ATOM 1646 O O . LEU B 1 28 ? -7.363 -20.094 -17.062 1 95.38 28 LEU B O 1
ATOM 1650 N N . ASP B 1 29 ? -7.48 -22.031 -16.016 1 91.81 29 ASP B N 1
ATOM 1651 C CA . ASP B 1 29 ? -8.781 -22.453 -16.516 1 91.81 29 ASP B CA 1
ATOM 1652 C C . ASP B 1 29 ? -9.773 -22.641 -15.367 1 91.81 29 ASP B C 1
ATOM 1654 O O . ASP B 1 29 ? -9.844 -23.734 -14.789 1 91.81 29 ASP B O 1
ATOM 1658 N N . THR B 1 30 ? -10.516 -21.578 -15.07 1 91.25 30 THR B N 1
ATOM 1659 C CA . THR B 1 30 ? -11.344 -21.609 -13.867 1 91.25 30 THR B CA 1
ATOM 1660 C C . THR B 1 30 ? -12.625 -20.812 -14.086 1 91.25 30 THR B C 1
ATOM 1662 O O . THR B 1 30 ? -12.664 -19.891 -14.891 1 91.25 30 THR B O 1
ATOM 1665 N N . ALA B 1 31 ? -13.641 -21.172 -13.367 1 93.06 31 ALA B N 1
ATOM 1666 C CA . ALA B 1 31 ? -14.883 -20.422 -13.328 1 93.06 31 ALA B CA 1
ATOM 1667 C C . ALA B 1 31 ? -14.906 -19.469 -12.133 1 93.06 31 ALA B C 1
ATOM 1669 O O . ALA B 1 31 ? -15.844 -18.688 -11.969 1 93.06 31 ALA B O 1
ATOM 1670 N N . LEU B 1 32 ? -13.859 -19.531 -11.375 1 96.25 32 LEU B N 1
ATOM 1671 C CA . LEU B 1 32 ? -13.781 -18.672 -10.203 1 96.25 32 LEU B CA 1
ATOM 1672 C C . LEU B 1 32 ? -13.516 -17.234 -10.609 1 96.25 32 LEU B C 1
ATOM 1674 O O . LEU B 1 32 ? -12.922 -16.969 -11.656 1 96.25 32 LEU B O 1
ATOM 1678 N N . PRO B 1 33 ? -13.984 -16.328 -9.812 1 97.25 33 PRO B N 1
ATOM 1679 C CA . PRO B 1 33 ? -13.617 -14.938 -10.086 1 97.25 33 PRO B CA 1
ATOM 1680 C C . PRO B 1 33 ? -12.125 -14.68 -9.898 1 97.25 33 PRO B C 1
ATOM 1682 O O . PRO B 1 33 ? -11.5 -15.273 -9.016 1 97.25 33 PRO B O 1
ATOM 1685 N N . VAL B 1 34 ? -11.555 -13.781 -10.734 1 98.06 34 VAL B N 1
ATOM 1686 C CA . VAL B 1 34 ? -10.133 -13.438 -10.719 1 98.06 34 VAL B CA 1
ATOM 1687 C C . VAL B 1 34 ? -9.969 -11.922 -10.594 1 98.06 34 VAL B C 1
ATOM 1689 O O . VAL B 1 34 ? -10.57 -11.164 -11.359 1 98.06 34 VAL B O 1
ATOM 1692 N N . LEU B 1 35 ? -9.242 -11.523 -9.648 1 98.69 35 LEU B N 1
ATOM 1693 C CA . LEU B 1 35 ? -8.867 -10.125 -9.5 1 98.69 35 LEU B CA 1
ATOM 1694 C C . LEU B 1 35 ? -7.418 -9.898 -9.906 1 98.69 35 LEU B C 1
ATOM 1696 O O . LEU B 1 35 ? -6.504 -10.5 -9.336 1 98.69 35 LEU B O 1
ATOM 1700 N N . LEU B 1 36 ? -7.195 -9.102 -10.875 1 98.38 36 LEU B N 1
ATOM 1701 C CA . LEU B 1 36 ? -5.875 -8.609 -11.242 1 98.38 36 LEU B CA 1
ATOM 1702 C C . LEU B 1 36 ? -5.609 -7.246 -10.625 1 98.38 36 LEU B C 1
ATOM 1704 O O . LEU B 1 36 ? -6.309 -6.273 -10.922 1 98.38 36 LEU B O 1
ATOM 1708 N N . THR B 1 37 ? -4.586 -7.18 -9.836 1 98.19 37 THR B N 1
ATOM 1709 C CA . THR B 1 37 ? -4.414 -5.988 -9.016 1 98.19 37 THR B CA 1
ATOM 1710 C C . THR B 1 37 ? -3.434 -5.016 -9.664 1 98.19 37 THR B C 1
ATOM 1712 O O . THR B 1 37 ? -3.463 -3.816 -9.383 1 98.19 37 THR B O 1
ATOM 1715 N N . GLY B 1 38 ? -2.525 -5.566 -10.453 1 96.75 38 GLY B N 1
ATOM 1716 C CA . GLY B 1 38 ? -1.323 -4.828 -10.805 1 96.75 38 GLY B CA 1
ATOM 1717 C C . GLY B 1 38 ? -0.195 -5.016 -9.805 1 96.75 38 GLY B C 1
ATOM 1718 O O . GLY B 1 38 ? -0.421 -5.469 -8.688 1 96.75 38 GLY B O 1
ATOM 1719 N N . MET B 1 39 ? 1.011 -4.602 -10.195 1 96.5 39 MET B N 1
ATOM 1720 C CA . MET B 1 39 ? 2.193 -4.852 -9.375 1 96.5 39 MET B CA 1
ATOM 1721 C C . MET B 1 39 ? 2.336 -3.787 -8.289 1 96.5 39 MET B C 1
ATOM 1723 O O . MET B 1 39 ? 2.018 -2.619 -8.516 1 96.5 39 MET B O 1
ATOM 1727 N N . GLY B 1 40 ? 2.781 -4.262 -7.121 1 97.31 40 GLY B N 1
ATOM 1728 C CA . GLY B 1 40 ? 3.113 -3.344 -6.043 1 97.31 40 GLY B CA 1
ATOM 1729 C C . GLY B 1 40 ? 2.125 -3.391 -4.895 1 97.31 40 GLY B C 1
ATOM 1730 O O . GLY B 1 40 ? 0.957 -3.738 -5.086 1 97.31 40 GLY B O 1
ATOM 1731 N N . LYS B 1 41 ? 2.566 -2.889 -3.762 1 98.38 41 LYS B N 1
ATOM 1732 C CA . LYS B 1 41 ? 1.787 -2.969 -2.529 1 98.38 41 LYS B CA 1
ATOM 1733 C C . LYS B 1 41 ? 0.549 -2.08 -2.605 1 98.38 41 LYS B C 1
ATOM 1735 O O . LYS B 1 41 ? -0.537 -2.48 -2.18 1 98.38 41 LYS B O 1
ATOM 1740 N N . VAL B 1 42 ? 0.694 -0.889 -3.193 1 98.5 42 VAL B N 1
ATOM 1741 C CA . VAL B 1 42 ? -0.426 0.045 -3.238 1 98.5 42 VAL B CA 1
ATOM 1742 C C . VAL B 1 42 ? -1.539 -0.523 -4.117 1 98.5 42 VAL B C 1
ATOM 1744 O O . VAL B 1 42 ? -2.705 -0.544 -3.715 1 98.5 42 VAL B O 1
ATOM 1747 N N . ASN B 1 43 ? -1.176 -1.029 -5.273 1 98.19 43 ASN B N 1
ATOM 1748 C CA . ASN B 1 43 ? -2.172 -1.618 -6.16 1 98.19 43 ASN B CA 1
ATOM 1749 C C . ASN B 1 43 ? -2.842 -2.834 -5.527 1 98.19 43 ASN B C 1
ATOM 1751 O O . ASN B 1 43 ? -4.062 -2.977 -5.59 1 98.19 43 ASN B O 1
ATOM 1755 N N . ALA B 1 44 ? -2.006 -3.674 -4.93 1 98.56 44 ALA B N 1
ATOM 1756 C CA . ALA B 1 44 ? -2.527 -4.879 -4.293 1 98.56 44 ALA B CA 1
ATOM 1757 C C . ALA B 1 44 ? -3.51 -4.527 -3.178 1 98.56 44 ALA B C 1
ATOM 1759 O O . ALA B 1 44 ? -4.633 -5.035 -3.15 1 98.56 44 ALA B O 1
ATOM 1760 N N . ALA B 1 45 ? -3.092 -3.621 -2.305 1 98.5 45 ALA B N 1
ATOM 1761 C CA . ALA B 1 45 ? -3.906 -3.23 -1.157 1 98.5 45 ALA B CA 1
ATOM 1762 C C . ALA B 1 45 ? -5.195 -2.551 -1.605 1 98.5 45 ALA B C 1
ATOM 1764 O O . ALA B 1 45 ? -6.289 -2.918 -1.162 1 98.5 45 ALA B O 1
ATOM 1765 N N . THR B 1 46 ? -5.09 -1.575 -2.525 1 98.44 46 THR B N 1
ATOM 1766 C CA . THR B 1 46 ? -6.238 -0.793 -2.963 1 98.44 46 THR B CA 1
ATOM 1767 C C . THR B 1 46 ? -7.25 -1.677 -3.691 1 98.44 46 THR B C 1
ATOM 1769 O O . THR B 1 46 ? -8.445 -1.619 -3.41 1 98.44 46 THR B O 1
ATOM 1772 N N . SER B 1 47 ? -6.801 -2.529 -4.562 1 98.56 47 SER B N 1
ATOM 1773 C CA . SER B 1 47 ? -7.68 -3.369 -5.371 1 98.56 47 SER B CA 1
ATOM 1774 C C . SER B 1 47 ? -8.453 -4.355 -4.504 1 98.56 47 SER B C 1
ATOM 1776 O O . SER B 1 47 ? -9.68 -4.41 -4.559 1 98.56 47 SER B O 1
ATOM 1778 N N . LEU B 1 48 ? -7.676 -5.062 -3.684 1 98.75 48 LEU B N 1
ATOM 1779 C CA . LEU B 1 48 ? -8.344 -6.094 -2.895 1 98.75 48 LEU B CA 1
ATOM 1780 C C . LEU B 1 48 ? -9.273 -5.465 -1.858 1 98.75 48 LEU B C 1
ATOM 1782 O O . LEU B 1 48 ? -10.406 -5.91 -1.686 1 98.75 48 LEU B O 1
ATOM 1786 N N . ALA B 1 49 ? -8.844 -4.43 -1.182 1 98.44 49 ALA B N 1
ATOM 1787 C CA . ALA B 1 49 ? -9.68 -3.771 -0.178 1 98.44 49 ALA B CA 1
ATOM 1788 C C . ALA B 1 49 ? -10.953 -3.217 -0.803 1 98.44 49 ALA B C 1
ATOM 1790 O O . ALA B 1 49 ? -12.031 -3.277 -0.197 1 98.44 49 ALA B O 1
ATOM 1791 N N . THR B 1 50 ? -10.852 -2.688 -2.008 1 98.19 50 THR B N 1
ATOM 1792 C CA . THR B 1 50 ? -12.008 -2.115 -2.688 1 98.19 50 THR B CA 1
ATOM 1793 C C . THR B 1 50 ? -13.062 -3.184 -2.949 1 98.19 50 THR B C 1
ATOM 1795 O O . THR B 1 50 ? -14.234 -3 -2.615 1 98.19 50 THR B O 1
ATOM 1798 N N . VAL B 1 51 ? -12.68 -4.332 -3.477 1 98 51 VAL B N 1
ATOM 1799 C CA . VAL B 1 51 ? -13.664 -5.344 -3.844 1 98 51 VAL B CA 1
ATOM 1800 C C . VAL B 1 51 ? -14.25 -5.98 -2.584 1 98 51 VAL B C 1
ATOM 1802 O O . VAL B 1 51 ? -15.438 -6.297 -2.533 1 98 51 VAL B O 1
ATOM 1805 N N . LEU B 1 52 ? -13.43 -6.125 -1.565 1 98.25 52 LEU B N 1
ATOM 1806 C CA . LEU B 1 52 ? -13.922 -6.707 -0.323 1 98.25 52 LEU B CA 1
ATOM 1807 C C . LEU B 1 52 ? -14.852 -5.734 0.4 1 98.25 52 LEU B C 1
ATOM 1809 O O . LEU B 1 52 ? -15.797 -6.156 1.072 1 98.25 52 LEU B O 1
ATOM 1813 N N . GLY B 1 53 ? -14.555 -4.453 0.299 1 96.69 53 GLY B N 1
ATOM 1814 C CA . GLY B 1 53 ? -15.398 -3.434 0.897 1 96.69 53 GLY B CA 1
ATOM 1815 C C . GLY B 1 53 ? -16.766 -3.352 0.26 1 96.69 53 GLY B C 1
ATOM 1816 O O . GLY B 1 53 ? -17.766 -3.158 0.953 1 96.69 53 GLY B O 1
ATOM 1817 N N . ARG B 1 54 ? -16.844 -3.449 -1.013 1 95.06 54 ARG B N 1
ATOM 1818 C CA . ARG B 1 54 ? -18.094 -3.373 -1.766 1 95.06 54 ARG B CA 1
ATOM 1819 C C . ARG B 1 54 ? -19 -4.551 -1.436 1 95.06 54 ARG B C 1
ATOM 1821 O O . ARG B 1 54 ? -20.219 -4.398 -1.357 1 95.06 54 ARG B O 1
ATOM 1828 N N . GLY B 1 55 ? -18.422 -5.621 -1.301 1 92.94 55 GLY B N 1
ATOM 1829 C CA . GLY B 1 55 ? -19.188 -6.844 -1.133 1 92.94 55 GLY B CA 1
ATOM 1830 C C . GLY B 1 55 ? -19.859 -7.312 -2.414 1 92.94 55 GLY B C 1
ATOM 1831 O O . GLY B 1 55 ? -19.859 -6.594 -3.416 1 92.94 55 GLY B O 1
ATOM 1832 N N . PRO B 1 56 ? -20.391 -8.688 -2.363 1 97.12 56 PRO B N 1
ATOM 1833 C CA . PRO B 1 56 ? -20.266 -9.672 -1.285 1 97.12 56 PRO B CA 1
ATOM 1834 C C . PRO B 1 56 ? -18.828 -10.164 -1.101 1 97.12 56 PRO B C 1
ATOM 1836 O O . PRO B 1 56 ? -18.016 -10.055 -2.016 1 97.12 56 PRO B O 1
ATOM 1839 N N . ARG B 1 57 ? -18.531 -10.609 0.006 1 97.94 57 ARG B N 1
ATOM 1840 C CA . ARG B 1 57 ? -17.219 -11.18 0.289 1 97.94 57 ARG B CA 1
ATOM 1841 C C . ARG B 1 57 ? -17.141 -12.633 -0.162 1 97.94 57 ARG B C 1
ATOM 1843 O O . ARG B 1 57 ? -18.109 -13.383 -0.019 1 97.94 57 ARG B O 1
ATOM 1850 N N . PRO B 1 58 ? -16 -13.047 -0.709 1 97.88 58 PRO B N 1
ATOM 1851 C CA . PRO B 1 58 ? -15.812 -14.453 -1.078 1 97.88 58 PRO B CA 1
ATOM 1852 C C . PRO B 1 58 ? -15.641 -15.359 0.135 1 97.88 58 PRO B C 1
ATOM 1854 O O . PRO B 1 58 ? -15.438 -14.875 1.252 1 97.88 58 PRO B O 1
ATOM 1857 N N . SER B 1 59 ? -15.75 -16.656 -0.138 1 96.25 59 SER B N 1
ATOM 1858 C CA . SER B 1 59 ? -15.555 -17.625 0.941 1 96.25 59 SER B CA 1
ATOM 1859 C C . SER B 1 59 ? -14.109 -17.625 1.428 1 96.25 59 SER B C 1
ATOM 1861 O O . SER B 1 59 ? -13.828 -18.078 2.543 1 96.25 59 SER B O 1
ATOM 1863 N N . GLY B 1 60 ? -13.188 -17.172 0.585 1 96.44 60 GLY B N 1
ATOM 1864 C CA . GLY B 1 60 ? -11.75 -17.062 0.814 1 96.44 60 GLY B CA 1
ATOM 1865 C C . GLY B 1 60 ? -11.008 -16.438 -0.349 1 96.44 60 GLY B C 1
ATOM 1866 O O . GLY B 1 60 ? -11.609 -16.125 -1.379 1 96.44 60 GLY B O 1
ATOM 1867 N N . ILE B 1 61 ? -9.797 -16.188 -0.158 1 97.62 61 ILE B N 1
ATOM 1868 C CA . ILE B 1 61 ? -8.938 -15.609 -1.18 1 97.62 61 ILE B CA 1
ATOM 1869 C C . ILE B 1 61 ? -7.734 -16.516 -1.424 1 97.62 61 ILE B C 1
ATOM 1871 O O . ILE B 1 61 ? -7.148 -17.047 -0.478 1 97.62 61 ILE B O 1
ATOM 1875 N N . VAL B 1 62 ? -7.402 -16.75 -2.645 1 97.62 62 VAL B N 1
ATOM 1876 C CA . VAL B 1 62 ? -6.164 -17.422 -3.018 1 97.62 62 VAL B CA 1
ATOM 1877 C C . VAL B 1 62 ? -5.312 -16.516 -3.891 1 97.62 62 VAL B C 1
ATOM 1879 O O . VAL B 1 62 ? -5.684 -16.203 -5.023 1 97.62 62 VAL B O 1
ATOM 1882 N N . ASN B 1 63 ? -4.242 -16.109 -3.363 1 98.44 63 ASN B N 1
ATOM 1883 C CA . ASN B 1 63 ? -3.258 -15.367 -4.152 1 98.44 63 ASN B CA 1
ATOM 1884 C C . ASN B 1 63 ? -2.289 -16.312 -4.855 1 98.44 63 ASN B C 1
ATOM 1886 O O . ASN B 1 63 ? -1.66 -17.156 -4.219 1 98.44 63 ASN B O 1
ATOM 1890 N N . LEU B 1 64 ? -2.225 -16.188 -6.094 1 98.31 64 LEU B N 1
ATOM 1891 C CA . LEU B 1 64 ? -1.247 -16.859 -6.934 1 98.31 64 LEU B CA 1
ATOM 1892 C C . LEU B 1 64 ? -0.269 -15.875 -7.551 1 98.31 64 LEU B C 1
ATOM 1894 O O . LEU B 1 64 ? -0.678 -14.828 -8.055 1 98.31 64 LEU B O 1
ATOM 1898 N N . GLY B 1 65 ? 1.004 -16.219 -7.492 1 97.5 65 GLY B N 1
ATOM 1899 C CA . GLY B 1 65 ? 1.97 -15.328 -8.109 1 97.5 65 GLY B CA 1
ATOM 1900 C C . GLY B 1 65 ? 3.393 -15.852 -8.047 1 97.5 65 GLY B C 1
ATOM 1901 O O . GLY B 1 65 ? 3.631 -16.953 -7.562 1 97.5 65 GLY B O 1
ATOM 1902 N N . THR B 1 66 ? 4.328 -15.07 -8.578 1 96.19 66 THR B N 1
ATOM 1903 C CA . THR B 1 66 ? 5.742 -15.414 -8.594 1 96.19 66 THR B CA 1
ATOM 1904 C C . THR B 1 66 ? 6.469 -14.773 -7.414 1 96.19 66 THR B C 1
ATOM 1906 O O . THR B 1 66 ? 5.996 -13.781 -6.855 1 96.19 66 THR B O 1
ATOM 1909 N N . ALA B 1 67 ? 7.496 -15.414 -7.004 1 95.62 67 ALA B N 1
ATOM 1910 C CA . ALA B 1 67 ? 8.383 -14.867 -5.984 1 95.62 67 ALA B CA 1
ATOM 1911 C C . ALA B 1 67 ? 9.852 -15.062 -6.367 1 95.62 67 ALA B C 1
ATOM 1913 O O . ALA B 1 67 ? 10.172 -15.945 -7.164 1 95.62 67 ALA B O 1
ATOM 1914 N N . GLY B 1 68 ? 10.664 -14.18 -5.891 1 93.44 68 GLY B N 1
ATOM 1915 C CA . GLY B 1 68 ? 12.102 -14.391 -5.977 1 93.44 68 GLY B CA 1
ATOM 1916 C C . GLY B 1 68 ? 12.656 -15.188 -4.809 1 93.44 68 GLY B C 1
ATOM 1917 O O . GLY B 1 68 ? 12.195 -15.047 -3.676 1 93.44 68 GLY B O 1
ATOM 1918 N N . ALA B 1 69 ? 13.695 -15.938 -5.148 1 94.56 69 ALA B N 1
ATOM 1919 C CA . ALA B 1 69 ? 14.422 -16.625 -4.086 1 94.56 69 ALA B CA 1
ATOM 1920 C C . ALA B 1 69 ? 15.516 -15.734 -3.498 1 94.56 69 ALA B C 1
ATOM 1922 O O . ALA B 1 69 ? 16.312 -15.148 -4.234 1 94.56 69 ALA B O 1
ATOM 1923 N N . LEU B 1 70 ? 15.523 -15.641 -2.17 1 94 70 LEU B N 1
ATOM 1924 C CA . LEU B 1 70 ? 16.578 -14.898 -1.491 1 94 70 LEU B CA 1
ATOM 1925 C C . LEU B 1 70 ? 17.703 -15.828 -1.051 1 94 70 LEU B C 1
ATOM 1927 O O . LEU B 1 70 ? 18.828 -15.383 -0.805 1 94 70 LEU B O 1
ATOM 1931 N N . ARG B 1 71 ? 17.344 -17.109 -0.922 1 90.56 71 ARG B N 1
ATOM 1932 C CA . ARG B 1 71 ? 18.297 -18.141 -0.544 1 90.56 71 ARG B CA 1
ATOM 1933 C C . ARG B 1 71 ? 18.469 -19.156 -1.663 1 90.56 71 ARG B C 1
ATOM 1935 O O . ARG B 1 71 ? 17.484 -19.547 -2.311 1 90.56 71 ARG B O 1
ATOM 1942 N N . PRO B 1 72 ? 19.656 -19.609 -1.768 1 87.88 72 PRO B N 1
ATOM 1943 C CA . PRO B 1 72 ? 19.859 -20.656 -2.773 1 87.88 72 PRO B CA 1
ATOM 1944 C C . PRO B 1 72 ? 19.047 -21.922 -2.49 1 87.88 72 PRO B C 1
ATOM 1946 O O . PRO B 1 72 ? 18.828 -22.266 -1.327 1 87.88 72 PRO B O 1
ATOM 1949 N N . GLY B 1 73 ? 18.578 -22.531 -3.531 1 89.69 73 GLY B N 1
ATOM 1950 C CA . GLY B 1 73 ? 17.938 -23.828 -3.379 1 89.69 73 GLY B CA 1
ATOM 1951 C C . GLY B 1 73 ? 16.422 -23.75 -3.311 1 89.69 73 GLY B C 1
ATOM 1952 O O . GLY B 1 73 ? 15.734 -24.766 -3.348 1 89.69 73 GLY B O 1
ATOM 1953 N N . TRP B 1 74 ? 15.969 -22.594 -3.166 1 92.62 74 TRP B N 1
ATOM 1954 C CA . TRP B 1 74 ? 14.516 -22.438 -3.137 1 92.62 74 TRP B CA 1
ATOM 1955 C C . TRP B 1 74 ? 13.945 -22.422 -4.551 1 92.62 74 TRP B C 1
ATOM 1957 O O . TRP B 1 74 ? 14.281 -21.547 -5.355 1 92.62 74 TRP B O 1
ATOM 1967 N N . THR B 1 75 ? 13.211 -23.469 -4.887 1 93.94 75 THR B N 1
ATOM 1968 C CA . THR B 1 75 ? 12.57 -23.609 -6.191 1 93.94 75 THR B CA 1
ATOM 1969 C C . THR B 1 75 ? 11.172 -24.203 -6.043 1 93.94 75 THR B C 1
ATOM 1971 O O . THR B 1 75 ? 10.797 -24.672 -4.969 1 93.94 75 THR B O 1
ATOM 1974 N N . GLY B 1 76 ? 10.367 -24.016 -7.086 1 95.31 76 GLY B N 1
ATOM 1975 C CA . GLY B 1 76 ? 9.062 -24.641 -7.109 1 95.31 76 GLY B CA 1
ATOM 1976 C C . GLY B 1 76 ? 7.973 -23.797 -6.488 1 95.31 76 GLY B C 1
ATOM 1977 O O . GLY B 1 76 ? 8.094 -22.562 -6.43 1 95.31 76 GLY B O 1
ATOM 1978 N N . THR B 1 77 ? 6.836 -24.453 -6.168 1 96.62 77 THR B N 1
ATOM 1979 C CA . THR B 1 77 ? 5.645 -23.781 -5.66 1 96.62 77 THR B CA 1
ATOM 1980 C C . THR B 1 77 ? 5.543 -23.922 -4.145 1 96.62 77 THR B C 1
ATOM 1982 O O . THR B 1 77 ? 5.703 -25.031 -3.613 1 96.62 77 THR B O 1
ATOM 1985 N N . HIS B 1 78 ? 5.293 -22.859 -3.475 1 96.56 78 HIS B N 1
ATOM 1986 C CA . HIS B 1 78 ? 5.262 -22.844 -2.018 1 96.56 78 HIS B CA 1
ATOM 1987 C C . HIS B 1 78 ? 3.986 -22.188 -1.5 1 96.56 78 HIS B C 1
ATOM 1989 O O . HIS B 1 78 ? 3.518 -21.203 -2.072 1 96.56 78 HIS B O 1
ATOM 1995 N N . VAL B 1 79 ? 3.488 -22.719 -0.379 1 97.19 79 VAL B N 1
ATOM 1996 C CA . VAL B 1 79 ? 2.404 -22.078 0.359 1 97.19 79 VAL B CA 1
ATOM 1997 C C . VAL B 1 79 ? 2.977 -21.266 1.517 1 97.19 79 VAL B C 1
ATOM 1999 O O . VAL B 1 79 ? 3.736 -21.781 2.336 1 97.19 79 VAL B O 1
ATOM 2002 N N . VAL B 1 80 ? 2.625 -20.047 1.608 1 98.19 80 VAL B N 1
ATOM 2003 C CA . VAL B 1 80 ? 3.197 -19.094 2.553 1 98.19 80 VAL B CA 1
ATOM 2004 C C . VAL B 1 80 ? 2.447 -19.172 3.881 1 98.19 80 VAL B C 1
ATOM 2006 O O . VAL B 1 80 ? 1.218 -19.25 3.902 1 98.19 80 VAL B O 1
ATOM 2009 N N . GLY B 1 81 ? 3.232 -19.078 4.992 1 97.88 81 GLY B N 1
ATOM 2010 C CA . GLY B 1 81 ? 2.631 -19.109 6.312 1 97.88 81 GLY B CA 1
ATOM 2011 C C . GLY B 1 81 ? 2.709 -17.781 7.031 1 97.88 81 GLY B C 1
ATOM 2012 O O . GLY B 1 81 ? 1.932 -17.516 7.949 1 97.88 81 GLY B O 1
ATOM 2013 N N . THR B 1 82 ? 3.717 -17.016 6.664 1 98.12 82 THR B N 1
ATOM 2014 C CA . THR B 1 82 ? 3.938 -15.703 7.277 1 98.12 82 THR B CA 1
ATOM 2015 C C . THR B 1 82 ? 4.426 -14.695 6.238 1 98.12 82 THR B C 1
ATOM 2017 O O . THR B 1 82 ? 5.234 -15.031 5.371 1 98.12 82 THR B O 1
ATOM 2020 N N . VAL B 1 83 ? 3.928 -13.508 6.32 1 98.25 83 VAL B N 1
ATOM 2021 C CA . VAL B 1 83 ? 4.414 -12.445 5.453 1 98.25 83 VAL B CA 1
ATOM 2022 C C . VAL B 1 83 ? 4.969 -11.297 6.301 1 98.25 83 VAL B C 1
ATOM 2024 O O . VAL B 1 83 ? 4.441 -11 7.375 1 98.25 83 VAL B O 1
ATOM 2027 N N . LEU B 1 84 ? 6.023 -10.672 5.852 1 98.12 84 LEU B N 1
ATOM 2028 C CA . LEU B 1 84 ? 6.578 -9.469 6.465 1 98.12 84 LEU B CA 1
ATOM 2029 C C . LEU B 1 84 ? 6.902 -8.414 5.41 1 98.12 84 LEU B C 1
ATOM 2031 O O . LEU B 1 84 ? 7.105 -8.742 4.242 1 98.12 84 LEU B O 1
ATOM 2035 N N . GLN B 1 85 ? 6.898 -7.16 5.789 1 97.5 85 GLN B N 1
ATOM 2036 C CA . GLN B 1 85 ? 7.312 -6.07 4.914 1 97.5 85 GLN B CA 1
ATOM 2037 C C . GLN B 1 85 ? 8.805 -5.789 5.055 1 97.5 85 GLN B C 1
ATOM 2039 O O . GLN B 1 85 ? 9.289 -5.504 6.152 1 97.5 85 GLN B O 1
ATOM 2044 N N . HIS B 1 86 ? 9.484 -5.82 3.953 1 95.81 86 HIS B N 1
ATOM 2045 C CA . HIS B 1 86 ? 10.922 -5.609 4.094 1 95.81 86 HIS B CA 1
ATOM 2046 C C . HIS B 1 86 ? 11.289 -4.152 3.852 1 95.81 86 HIS B C 1
ATOM 2048 O O . HIS B 1 86 ? 12.406 -3.729 4.172 1 95.81 86 HIS B O 1
ATOM 2054 N N . ASP B 1 87 ? 10.398 -3.377 3.361 1 94.88 87 ASP B N 1
ATOM 2055 C CA . ASP B 1 87 ? 10.719 -1.998 3.002 1 94.88 87 ASP B CA 1
ATOM 2056 C C . ASP B 1 87 ? 10.102 -1.014 3.99 1 94.88 87 ASP B C 1
ATOM 2058 O O . ASP B 1 87 ? 10.023 0.185 3.717 1 94.88 87 ASP B O 1
ATOM 2062 N N . LEU B 1 88 ? 9.555 -1.462 5.098 1 94.69 88 LEU B N 1
ATOM 2063 C CA . LEU B 1 88 ? 9.07 -0.651 6.207 1 94.69 88 LEU B CA 1
ATOM 2064 C C . LEU B 1 88 ? 9.797 -0.999 7.5 1 94.69 88 LEU B C 1
ATOM 2066 O O . LEU B 1 88 ? 9.836 -2.162 7.906 1 94.69 88 LEU B O 1
ATOM 2070 N N . ASP B 1 89 ? 10.352 -0.029 8.109 1 93 89 ASP B N 1
ATOM 2071 C CA . ASP B 1 89 ? 11.062 -0.245 9.367 1 93 89 ASP B CA 1
ATOM 2072 C C . ASP B 1 89 ? 10.109 -0.128 10.562 1 93 89 ASP B C 1
ATOM 2074 O O . ASP B 1 89 ? 10.039 0.922 11.203 1 93 89 ASP B O 1
ATOM 2078 N N . GLY B 1 90 ? 9.438 -1.207 10.82 1 92.69 90 GLY B N 1
ATOM 2079 C CA . GLY B 1 90 ? 8.461 -1.229 11.898 1 92.69 90 GLY B CA 1
ATOM 2080 C C . GLY B 1 90 ? 9.062 -0.94 13.258 1 92.69 90 GLY B C 1
ATOM 2081 O O . GLY B 1 90 ? 8.422 -0.317 14.109 1 92.69 90 GLY B O 1
ATOM 2082 N N . GLU B 1 91 ? 10.25 -1.367 13.461 1 92.12 91 GLU B N 1
ATOM 2083 C CA . GLU B 1 91 ? 10.93 -1.127 14.734 1 92.12 91 GLU B CA 1
ATOM 2084 C C . GLU B 1 91 ? 11.219 0.358 14.938 1 92.12 91 GLU B C 1
ATOM 2086 O O . GLU B 1 91 ? 10.992 0.899 16.016 1 92.12 91 GLU B O 1
ATOM 2091 N N . LEU B 1 92 ? 11.711 0.984 13.93 1 90.06 92 LEU B N 1
ATOM 2092 C CA . LEU B 1 92 ? 11.969 2.418 14 1 90.06 92 LEU B CA 1
ATOM 2093 C C . LEU B 1 92 ? 10.688 3.189 14.273 1 90.06 92 LEU B C 1
ATOM 2095 O O . LEU B 1 92 ? 10.664 4.082 15.125 1 90.06 92 LEU B O 1
ATOM 2099 N N . LEU B 1 93 ? 9.609 2.818 13.602 1 91.31 93 LEU B N 1
ATOM 2100 C CA . LEU B 1 93 ? 8.336 3.498 13.789 1 91.31 93 LEU B CA 1
ATOM 2101 C C . LEU B 1 93 ? 7.828 3.309 15.219 1 91.31 93 LEU B C 1
ATOM 2103 O O . LEU B 1 93 ? 7.312 4.246 15.828 1 91.31 93 LEU B O 1
ATOM 2107 N N . ALA B 1 94 ? 7.996 2.127 15.68 1 92.38 94 ALA B N 1
ATOM 2108 C CA . ALA B 1 94 ? 7.57 1.849 17.047 1 92.38 94 ALA B CA 1
ATOM 2109 C C . ALA B 1 94 ? 8.359 2.688 18.047 1 92.38 94 ALA B C 1
ATOM 2111 O O . ALA B 1 94 ? 7.801 3.182 19.031 1 92.38 94 ALA B O 1
ATOM 2112 N N . THR B 1 95 ? 9.609 2.834 17.797 1 89.5 95 THR B N 1
ATOM 2113 C CA . THR B 1 95 ? 10.477 3.635 18.672 1 89.5 95 THR B CA 1
ATOM 2114 C C . THR B 1 95 ? 10.047 5.102 18.641 1 89.5 95 THR B C 1
ATOM 2116 O O . THR B 1 95 ? 9.984 5.75 19.688 1 89.5 95 THR B O 1
ATOM 2119 N N . LEU B 1 96 ? 9.695 5.586 17.531 1 84.31 96 LEU B N 1
ATOM 2120 C CA . LEU B 1 96 ? 9.367 6.996 17.344 1 84.31 96 LEU B CA 1
ATOM 2121 C C . LEU B 1 96 ? 7.973 7.305 17.859 1 84.31 96 LEU B C 1
ATOM 2123 O O . LEU B 1 96 ? 7.746 8.359 18.469 1 84.31 96 LEU B O 1
ATOM 2127 N N . THR B 1 97 ? 7.027 6.34 17.688 1 86.88 97 THR B N 1
ATOM 2128 C CA . THR B 1 97 ? 5.625 6.672 17.891 1 86.88 97 THR B CA 1
ATOM 2129 C C . THR B 1 97 ? 5.078 5.941 19.125 1 86.88 97 THR B C 1
ATOM 2131 O O . THR B 1 97 ? 4.027 6.312 19.656 1 86.88 97 THR B O 1
ATOM 2134 N N . GLY B 1 98 ? 5.691 4.848 19.438 1 88.75 98 GLY B N 1
ATOM 2135 C CA . GLY B 1 98 ? 5.176 3.988 20.5 1 88.75 98 GLY B CA 1
ATOM 2136 C C . GLY B 1 98 ? 4.145 2.992 20 1 88.75 98 GLY B C 1
ATOM 2137 O O . GLY B 1 98 ? 3.562 2.25 20.797 1 88.75 98 GLY B O 1
ATOM 2138 N N . GLU B 1 99 ? 3.906 3.025 18.672 1 91.56 99 GLU B N 1
ATOM 2139 C CA . GLU B 1 99 ? 2.932 2.125 18.062 1 91.56 99 GLU B CA 1
ATOM 2140 C C . GLU B 1 99 ? 3.59 1.208 17.031 1 91.56 99 GLU B C 1
ATOM 2142 O O . GLU B 1 99 ? 4.574 1.589 16.391 1 91.56 99 GLU B O 1
ATOM 2147 N N . THR B 1 100 ? 3.064 0.032 16.891 1 93.25 100 THR B N 1
ATOM 2148 C CA . THR B 1 100 ? 3.59 -0.925 15.93 1 93.25 100 THR B CA 1
ATOM 2149 C C . THR B 1 100 ? 2.826 -0.836 14.609 1 93.25 100 THR B C 1
ATOM 2151 O O . THR B 1 100 ? 1.596 -0.921 14.594 1 93.25 100 THR B O 1
ATOM 2154 N N . TYR B 1 101 ? 3.557 -0.64 13.562 1 94.44 101 TYR B N 1
ATOM 2155 C CA . TYR B 1 101 ? 3.021 -0.659 12.211 1 94.44 101 TYR B CA 1
ATOM 2156 C C . TYR B 1 101 ? 3.752 -1.684 11.352 1 94.44 101 TYR B C 1
ATOM 2158 O O . TYR B 1 101 ? 4.977 -1.801 11.414 1 94.44 101 TYR B O 1
ATOM 2166 N N . GLY B 1 102 ? 3.023 -2.414 10.617 1 95.44 102 GLY B N 1
ATOM 2167 C CA . GLY B 1 102 ? 3.639 -3.309 9.648 1 95.44 102 GLY B CA 1
ATOM 2168 C C . GLY B 1 102 ? 4.164 -4.59 10.266 1 95.44 102 GLY B C 1
ATOM 2169 O O . GLY B 1 102 ? 5.113 -5.188 9.758 1 95.44 102 GLY B O 1
ATOM 2170 N N . ALA B 1 103 ? 3.615 -4.992 11.398 1 96.19 103 ALA B N 1
ATOM 2171 C CA . ALA B 1 103 ? 4.027 -6.25 12.016 1 96.19 103 ALA B CA 1
ATOM 2172 C C . ALA B 1 103 ? 3.793 -7.43 11.078 1 96.19 103 ALA B C 1
ATOM 2174 O O . ALA B 1 103 ? 2.861 -7.41 10.266 1 96.19 103 ALA B O 1
ATOM 2175 N N . PRO B 1 104 ? 4.672 -8.461 11.148 1 97.19 104 PRO B N 1
ATOM 2176 C CA . PRO B 1 104 ? 4.426 -9.656 10.352 1 97.19 104 PRO B CA 1
ATOM 2177 C C . PRO B 1 104 ? 3.023 -10.227 10.562 1 97.19 104 PRO B C 1
ATOM 2179 O O . PRO B 1 104 ? 2.449 -10.086 11.641 1 97.19 104 PRO B O 1
ATOM 2182 N N . LEU B 1 105 ? 2.49 -10.828 9.531 1 97 105 LEU B N 1
ATOM 2183 C CA . LEU B 1 105 ? 1.158 -11.422 9.586 1 97 105 LEU B CA 1
ATOM 2184 C C . LEU B 1 105 ? 1.23 -12.93 9.383 1 97 105 LEU B C 1
ATOM 2186 O O . LEU B 1 105 ? 1.883 -13.406 8.453 1 97 105 LEU B O 1
ATOM 2190 N N . SER B 1 106 ? 0.563 -13.656 10.25 1 96.69 106 SER B N 1
ATOM 2191 C CA . SER B 1 106 ? 0.428 -15.102 10.094 1 96.69 106 SER B CA 1
ATOM 2192 C C . SER B 1 106 ? -0.81 -15.453 9.273 1 96.69 106 SER B C 1
ATOM 2194 O O . SER B 1 106 ? -1.875 -14.867 9.469 1 96.69 106 SER B O 1
ATOM 2196 N N . LEU B 1 107 ? -0.631 -16.375 8.375 1 96.5 107 LEU B N 1
ATOM 2197 C CA . LEU B 1 107 ? -1.739 -16.781 7.523 1 96.5 107 LEU B CA 1
ATOM 2198 C C . LEU B 1 107 ? -2.328 -18.109 7.996 1 96.5 107 LEU B C 1
ATOM 2200 O O . LEU B 1 107 ? -1.599 -18.984 8.469 1 96.5 107 LEU B O 1
ATOM 2204 N N . PRO B 1 108 ? -3.631 -18.344 7.941 1 86.31 108 PRO B N 1
ATOM 2205 C CA . PRO B 1 108 ? -4.305 -19.516 8.523 1 86.31 108 PRO B CA 1
ATOM 2206 C C . PRO B 1 108 ? -3.992 -20.812 7.781 1 86.31 108 PRO B C 1
ATOM 2208 O O . PRO B 1 108 ? -4.098 -21.891 8.359 1 86.31 108 PRO B O 1
ATOM 2211 N N . ASP B 1 109 ? -3.646 -20.922 6.527 1 75.12 109 ASP B N 1
ATOM 2212 C CA . ASP B 1 109 ? -3.691 -22.156 5.75 1 75.12 109 ASP B CA 1
ATOM 2213 C C . ASP B 1 109 ? -2.33 -22.844 5.742 1 75.12 109 ASP B C 1
ATOM 2215 O O . ASP B 1 109 ? -1.971 -23.516 4.766 1 75.12 109 ASP B O 1
ATOM 2219 N N . GLY B 1 110 ? -1.687 -22.984 6.875 1 68.44 110 GLY B N 1
ATOM 2220 C CA . GLY B 1 110 ? -0.688 -23.984 7.184 1 68.44 110 GLY B CA 1
ATOM 2221 C C . GLY B 1 110 ? 0.619 -23.781 6.441 1 68.44 110 GLY B C 1
ATOM 2222 O O . GLY B 1 110 ? 1.454 -24.688 6.383 1 68.44 110 GLY B O 1
ATOM 2223 N N . GLY B 1 111 ? 0.818 -22.719 5.723 1 85.38 111 GLY B N 1
ATOM 2224 C CA . GLY B 1 111 ? 2.121 -22.594 5.09 1 85.38 111 GLY B CA 1
ATOM 2225 C C . GLY B 1 111 ? 3.25 -22.406 6.086 1 85.38 111 GLY B C 1
ATOM 2226 O O . GLY B 1 111 ? 3.012 -22.062 7.246 1 85.38 111 GLY B O 1
ATOM 2227 N N . ASP B 1 112 ? 4.449 -22.859 5.691 1 89.25 112 ASP B N 1
ATOM 2228 C CA . ASP B 1 112 ? 5.582 -22.766 6.613 1 89.25 112 ASP B CA 1
ATOM 2229 C C . ASP B 1 112 ? 6.656 -21.844 6.062 1 89.25 112 ASP B C 1
ATOM 2231 O O . ASP B 1 112 ? 7.738 -21.719 6.641 1 89.25 112 ASP B O 1
ATOM 2235 N N . VAL B 1 113 ? 6.305 -21.172 4.988 1 96.56 113 VAL B N 1
ATOM 2236 C CA . VAL B 1 113 ? 7.305 -20.328 4.34 1 96.56 113 VAL B CA 1
ATOM 2237 C C . VAL B 1 113 ? 7.055 -18.875 4.691 1 96.56 113 VAL B C 1
ATOM 2239 O O . VAL B 1 113 ? 5.906 -18.406 4.707 1 96.56 113 VAL B O 1
ATOM 2242 N N . VAL B 1 114 ? 8.18 -18.172 5.012 1 98.06 114 VAL B N 1
ATOM 2243 C CA . VAL B 1 114 ? 8.102 -16.734 5.238 1 98.06 114 VAL B CA 1
ATOM 2244 C C . VAL B 1 114 ? 8.336 -15.992 3.926 1 98.06 114 VAL B C 1
ATOM 2246 O O . VAL B 1 114 ? 9.273 -16.297 3.189 1 98.06 114 VAL B O 1
ATOM 2249 N N . LEU B 1 115 ? 7.492 -15.109 3.611 1 98.31 115 LEU B N 1
ATOM 2250 C CA . LEU B 1 115 ? 7.562 -14.273 2.414 1 98.31 115 LEU B CA 1
ATOM 2251 C C . LEU B 1 115 ? 7.805 -12.812 2.781 1 98.31 115 LEU B C 1
ATOM 2253 O O . LEU B 1 115 ? 7.039 -12.227 3.549 1 98.31 115 LEU B O 1
ATOM 2257 N N . ALA B 1 116 ? 8.922 -12.242 2.318 1 98 116 ALA B N 1
ATOM 2258 C CA . ALA B 1 116 ? 9.172 -10.812 2.459 1 98 116 ALA B CA 1
ATOM 2259 C C . ALA B 1 116 ? 8.562 -10.031 1.299 1 98 116 ALA B C 1
ATOM 2261 O O . ALA B 1 116 ? 8.797 -10.352 0.132 1 98 116 ALA B O 1
ATOM 2262 N N . THR B 1 117 ? 7.773 -9.062 1.618 1 98.25 117 THR B N 1
ATOM 2263 C CA . THR B 1 117 ? 7.086 -8.258 0.61 1 98.25 117 THR B CA 1
ATOM 2264 C C . THR B 1 117 ? 7.578 -6.816 0.639 1 98.25 117 THR B C 1
ATOM 2266 O O . THR B 1 117 ? 7.762 -6.238 1.712 1 98.25 117 THR B O 1
ATOM 2269 N N . GLY B 1 118 ? 7.812 -6.238 -0.506 1 97.12 118 GLY B N 1
ATOM 2270 C CA . GLY B 1 118 ? 8.164 -4.832 -0.592 1 97.12 118 GLY B CA 1
ATOM 2271 C C . GLY B 1 118 ? 8.18 -4.305 -2.016 1 97.12 118 GLY B C 1
ATOM 2272 O O . GLY B 1 118 ? 8.273 -5.082 -2.969 1 97.12 118 GLY B O 1
ATOM 2273 N N . ASP B 1 119 ? 8.102 -2.986 -2.15 1 96.12 119 ASP B N 1
ATOM 2274 C CA . ASP B 1 119 ? 8.102 -2.328 -3.453 1 96.12 119 ASP B CA 1
ATOM 2275 C C . ASP B 1 119 ? 9.523 -2.09 -3.953 1 96.12 119 ASP B C 1
ATOM 2277 O O . ASP B 1 119 ? 9.75 -1.984 -5.16 1 96.12 119 ASP B O 1
ATOM 2281 N N . ALA B 1 120 ? 10.391 -2.01 -3.035 1 86.94 120 ALA B N 1
ATOM 2282 C CA . ALA B 1 120 ? 11.773 -1.731 -3.391 1 86.94 120 ALA B CA 1
ATOM 2283 C C . ALA B 1 120 ? 12.461 -2.975 -3.951 1 86.94 120 ALA B C 1
ATOM 2285 O O . ALA B 1 120 ? 12.367 -4.059 -3.369 1 86.94 120 ALA B O 1
ATOM 2286 N N . PHE B 1 121 ? 13.062 -2.828 -5.141 1 77.81 121 PHE B N 1
ATOM 2287 C CA . PHE B 1 121 ? 13.914 -3.9 -5.637 1 77.81 121 PHE B CA 1
ATOM 2288 C C . PHE B 1 121 ? 15.234 -3.938 -4.871 1 77.81 121 PHE B C 1
ATOM 2290 O O . PHE B 1 121 ? 15.867 -2.9 -4.664 1 77.81 121 PHE B O 1
ATOM 2297 N N . ILE B 1 122 ? 15.516 -5.07 -4.387 1 78.5 122 ILE B N 1
ATOM 2298 C CA . ILE B 1 122 ? 16.766 -5.234 -3.65 1 78.5 122 ILE B CA 1
ATOM 2299 C C . ILE B 1 122 ? 17.859 -5.73 -4.594 1 78.5 122 ILE B C 1
ATOM 2301 O O . ILE B 1 122 ? 17.875 -6.906 -4.961 1 78.5 122 ILE B O 1
ATOM 2305 N N . SER B 1 123 ? 18.688 -4.871 -4.977 1 74.12 123 SER B N 1
ATOM 2306 C CA . SER B 1 123 ? 19.656 -5.242 -5.996 1 74.12 123 SER B CA 1
ATOM 2307 C C . SER B 1 123 ? 21.047 -5.473 -5.391 1 74.12 123 SER B C 1
ATOM 2309 O O . SER B 1 123 ? 21.844 -6.227 -5.938 1 74.12 123 SER B O 1
ATOM 2311 N N . ASP B 1 124 ? 21.203 -4.828 -4.219 1 82.69 124 ASP B N 1
ATOM 2312 C CA . ASP B 1 124 ? 22.547 -4.996 -3.66 1 82.69 124 ASP B CA 1
ATOM 2313 C C . ASP B 1 124 ? 22.641 -6.273 -2.828 1 82.69 124 ASP B C 1
ATOM 2315 O O . ASP B 1 124 ? 21.688 -6.641 -2.141 1 82.69 124 ASP B O 1
ATOM 2319 N N . GLU B 1 125 ? 23.75 -6.93 -2.875 1 87.5 125 GLU B N 1
ATOM 2320 C CA . GLU B 1 125 ? 23.969 -8.25 -2.299 1 87.5 125 GLU B CA 1
ATOM 2321 C C . GLU B 1 125 ? 23.859 -8.219 -0.776 1 87.5 125 GLU B C 1
ATOM 2323 O O . GLU B 1 125 ? 23.312 -9.133 -0.166 1 87.5 125 GLU B O 1
ATOM 2328 N N . ALA B 1 126 ? 24.375 -7.168 -0.239 1 90.06 126 ALA B N 1
ATOM 2329 C CA . ALA B 1 126 ? 24.359 -7.078 1.22 1 90.06 126 ALA B CA 1
ATOM 2330 C C . ALA B 1 126 ? 22.938 -6.984 1.75 1 90.06 126 ALA B C 1
ATOM 2332 O O . ALA B 1 126 ? 22.578 -7.672 2.713 1 90.06 126 ALA B O 1
ATOM 2333 N N . SER B 1 127 ? 22.141 -6.188 1.129 1 87.75 127 SER B N 1
ATOM 2334 C CA . SER B 1 127 ? 20.75 -6.047 1.52 1 87.75 127 SER B CA 1
ATOM 2335 C C . SER B 1 127 ? 19.984 -7.34 1.283 1 87.75 127 SER B C 1
ATOM 2337 O O . SER B 1 127 ? 19.141 -7.727 2.102 1 87.75 127 SER B O 1
ATOM 2339 N N . ARG B 1 128 ? 20.312 -7.957 0.225 1 91.69 128 ARG B N 1
ATOM 2340 C CA . ARG B 1 128 ? 19.672 -9.227 -0.092 1 91.69 128 ARG B CA 1
ATOM 2341 C C . ARG B 1 128 ? 20.016 -10.289 0.949 1 91.69 128 ARG B C 1
ATOM 2343 O O . ARG B 1 128 ? 19.141 -11.039 1.386 1 91.69 128 ARG B O 1
ATOM 2350 N N . ALA B 1 129 ? 21.25 -10.32 1.3 1 94.06 129 ALA B N 1
ATOM 2351 C CA . ALA B 1 129 ? 21.703 -11.297 2.289 1 94.06 129 ALA B CA 1
ATOM 2352 C C . ALA B 1 129 ? 21.031 -11.062 3.639 1 94.06 129 ALA B C 1
ATOM 2354 O O . ALA B 1 129 ? 20.625 -12.016 4.312 1 94.06 129 ALA B O 1
ATOM 2355 N N . ARG B 1 130 ? 20.922 -9.828 3.994 1 94.12 130 ARG B N 1
ATOM 2356 C CA . ARG B 1 130 ? 20.266 -9.492 5.25 1 94.12 130 ARG B CA 1
ATOM 2357 C C . ARG B 1 130 ? 18.797 -9.898 5.219 1 94.12 130 ARG B C 1
ATOM 2359 O O . ARG B 1 130 ? 18.281 -10.453 6.191 1 94.12 130 ARG B O 1
ATOM 2366 N N . LEU B 1 131 ? 18.203 -9.664 4.16 1 95.44 131 LEU B N 1
ATOM 2367 C CA . LEU B 1 131 ? 16.797 -10.023 4.008 1 95.44 131 LEU B CA 1
ATOM 2368 C C . LEU B 1 131 ? 16.609 -11.539 4.012 1 95.44 131 LEU B C 1
ATOM 2370 O O . LEU B 1 131 ? 15.641 -12.047 4.57 1 95.44 131 LEU B O 1
ATOM 2374 N N . ALA B 1 132 ? 17.562 -12.25 3.426 1 96.06 132 ALA B N 1
ATOM 2375 C CA . ALA B 1 132 ? 17.531 -13.711 3.334 1 96.06 132 ALA B CA 1
ATOM 2376 C C . ALA B 1 132 ? 17.531 -14.344 4.719 1 96.06 132 ALA B C 1
ATOM 2378 O O . ALA B 1 132 ? 17.047 -15.469 4.898 1 96.06 132 ALA B O 1
ATOM 2379 N N . GLU B 1 133 ? 18.047 -13.648 5.691 1 97.06 133 GLU B N 1
ATOM 2380 C CA . GLU B 1 133 ? 18.047 -14.141 7.066 1 97.06 133 GLU B CA 1
ATOM 2381 C C . GLU B 1 133 ? 16.625 -14.148 7.641 1 97.06 133 GLU B C 1
ATOM 2383 O O . GLU B 1 133 ? 16.344 -14.914 8.562 1 97.06 133 GLU B O 1
ATOM 2388 N N . ARG B 1 134 ? 15.766 -13.406 7.051 1 96.94 134 ARG B N 1
ATOM 2389 C CA . ARG B 1 134 ? 14.422 -13.25 7.602 1 96.94 134 ARG B CA 1
ATOM 2390 C C . ARG B 1 134 ? 13.406 -14.055 6.797 1 96.94 134 ARG B C 1
ATOM 2392 O O . ARG B 1 134 ? 12.391 -14.492 7.336 1 96.94 134 ARG B O 1
ATOM 2399 N N . ALA B 1 135 ? 13.688 -14.18 5.52 1 97.75 135 ALA B N 1
ATOM 2400 C CA . ALA B 1 135 ? 12.75 -14.852 4.629 1 97.75 135 ALA B CA 1
ATOM 2401 C C . ALA B 1 135 ? 13.477 -15.492 3.445 1 97.75 135 ALA B C 1
ATOM 2403 O O . ALA B 1 135 ? 14.406 -14.898 2.891 1 97.75 135 ALA B O 1
ATOM 2404 N N . PRO B 1 136 ? 13.031 -16.641 2.984 1 96.94 136 PRO B N 1
ATOM 2405 C CA . PRO B 1 136 ? 13.648 -17.266 1.818 1 96.94 136 PRO B CA 1
ATOM 2406 C C . PRO B 1 136 ? 13.094 -16.734 0.497 1 96.94 136 PRO B C 1
ATOM 2408 O O . PRO B 1 136 ? 13.688 -16.969 -0.56 1 96.94 136 PRO B O 1
ATOM 2411 N N . LEU B 1 137 ? 11.898 -16.078 0.527 1 96.88 137 LEU B N 1
ATOM 2412 C CA . LEU B 1 137 ? 11.234 -15.609 -0.684 1 96.88 137 LEU B CA 1
ATOM 2413 C C . LEU B 1 137 ? 10.859 -14.133 -0.563 1 96.88 137 LEU B C 1
ATOM 2415 O O . LEU B 1 137 ? 10.648 -13.633 0.543 1 96.88 137 LEU B O 1
ATOM 2419 N N . VAL B 1 138 ? 10.844 -13.461 -1.712 1 97.19 138 VAL B N 1
ATOM 2420 C CA . VAL B 1 138 ? 10.5 -12.047 -1.757 1 97.19 138 VAL B CA 1
ATOM 2421 C C . VAL B 1 138 ? 9.484 -11.797 -2.873 1 97.19 138 VAL B C 1
ATOM 2423 O O . VAL B 1 138 ? 9.562 -12.406 -3.941 1 97.19 138 VAL B O 1
ATOM 2426 N N . ASP B 1 139 ? 8.469 -11.016 -2.605 1 96.75 139 ASP B N 1
ATOM 2427 C CA . ASP B 1 139 ? 7.535 -10.586 -3.643 1 96.75 139 ASP B CA 1
ATOM 2428 C C . ASP B 1 139 ? 7.121 -9.133 -3.445 1 96.75 139 ASP B C 1
ATOM 2430 O O . ASP B 1 139 ? 7.77 -8.391 -2.701 1 96.75 139 ASP B O 1
ATOM 2434 N N . MET B 1 140 ? 6.113 -8.719 -4.184 1 97.31 140 MET B N 1
ATOM 2435 C CA . MET B 1 140 ? 5.777 -7.297 -4.156 1 97.31 140 MET B CA 1
ATOM 2436 C C . MET B 1 140 ? 4.367 -7.082 -3.617 1 97.31 140 MET B C 1
ATOM 2438 O O . MET B 1 140 ? 3.973 -5.953 -3.326 1 97.31 140 MET B O 1
ATOM 2442 N N . GLU B 1 141 ? 3.557 -8.203 -3.434 1 98.25 141 GLU B N 1
ATOM 2443 C CA . GLU B 1 141 ? 2.141 -7.957 -3.176 1 98.25 141 GLU B CA 1
ATOM 2444 C 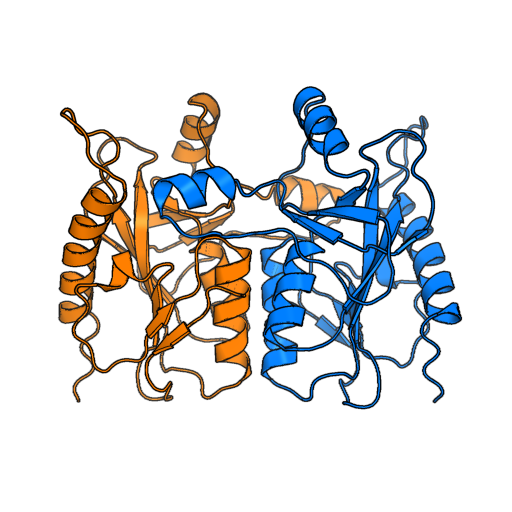C . GLU B 1 141 ? 1.687 -8.641 -1.891 1 98.25 141 GLU B C 1
ATOM 2446 O O . GLU B 1 141 ? 0.687 -8.25 -1.289 1 98.25 141 GLU B O 1
ATOM 2451 N N . GLY B 1 142 ? 2.342 -9.656 -1.443 1 98.62 142 GLY B N 1
ATOM 2452 C CA . GLY B 1 142 ? 1.824 -10.602 -0.469 1 98.62 142 GLY B CA 1
ATOM 2453 C C . GLY B 1 142 ? 1.357 -9.945 0.815 1 98.62 142 GLY B C 1
ATOM 2454 O O . GLY B 1 142 ? 0.237 -10.18 1.27 1 98.62 142 GLY B O 1
ATOM 2455 N N . TYR B 1 143 ? 2.215 -9.117 1.444 1 98.75 143 TYR B N 1
ATOM 2456 C CA . TYR B 1 143 ? 1.873 -8.484 2.711 1 98.75 143 TYR B CA 1
ATOM 2457 C C . TYR B 1 143 ? 0.637 -7.605 2.564 1 98.75 143 TYR B C 1
ATOM 2459 O O . TYR B 1 143 ? -0.231 -7.59 3.441 1 98.75 143 TYR B O 1
ATOM 2467 N N . ALA B 1 144 ? 0.569 -6.82 1.469 1 98.81 144 ALA B N 1
ATOM 2468 C CA . ALA B 1 144 ? -0.555 -5.918 1.229 1 98.81 144 ALA B CA 1
ATOM 2469 C C . ALA B 1 144 ? -1.864 -6.691 1.112 1 98.81 144 ALA B C 1
ATOM 2471 O O . ALA B 1 144 ? -2.891 -6.273 1.653 1 98.81 144 ALA B O 1
ATOM 2472 N N . LEU B 1 145 ? -1.812 -7.832 0.416 1 98.81 145 LEU B N 1
ATOM 2473 C CA . LEU B 1 145 ? -2.998 -8.672 0.278 1 98.81 145 LEU B CA 1
ATOM 2474 C C . LEU B 1 145 ? -3.418 -9.242 1.627 1 98.81 145 LEU B C 1
ATOM 2476 O O . LEU B 1 145 ? -4.605 -9.273 1.949 1 98.81 145 LEU B O 1
ATOM 2480 N N . ALA B 1 146 ? -2.445 -9.648 2.398 1 98.31 146 ALA B N 1
ATOM 2481 C CA . ALA B 1 146 ? -2.73 -10.195 3.723 1 98.31 146 ALA B CA 1
ATOM 2482 C C . ALA B 1 146 ? -3.379 -9.148 4.621 1 98.31 146 ALA B C 1
ATOM 2484 O O . ALA B 1 146 ? -4.34 -9.445 5.34 1 98.31 146 ALA B O 1
ATOM 2485 N N . ALA B 1 147 ? -2.875 -7.941 4.551 1 98.06 147 ALA B N 1
ATOM 2486 C CA . ALA B 1 147 ? -3.416 -6.859 5.367 1 98.06 147 ALA B CA 1
ATOM 2487 C C . ALA B 1 147 ? -4.863 -6.555 4.988 1 98.06 147 ALA B C 1
ATOM 2489 O O . ALA B 1 147 ? -5.719 -6.398 5.859 1 98.06 147 ALA B O 1
ATOM 2490 N N . ALA B 1 148 ? -5.129 -6.477 3.682 1 98.25 148 ALA B N 1
ATOM 2491 C CA . ALA B 1 148 ? -6.484 -6.211 3.203 1 98.25 148 ALA B CA 1
ATOM 2492 C C . ALA B 1 148 ? -7.438 -7.332 3.6 1 98.25 148 ALA B C 1
ATOM 2494 O O . ALA B 1 148 ? -8.562 -7.074 4.043 1 98.25 148 ALA B O 1
ATOM 2495 N N . ALA B 1 149 ? -6.988 -8.562 3.447 1 97.75 149 ALA B N 1
ATOM 2496 C CA . ALA B 1 149 ? -7.816 -9.719 3.787 1 97.75 149 ALA B CA 1
ATOM 2497 C C . ALA B 1 149 ? -8.117 -9.75 5.281 1 97.75 149 ALA B C 1
ATOM 2499 O O . ALA B 1 149 ? -9.258 -10.008 5.684 1 97.75 149 ALA B O 1
ATOM 2500 N N . GLU B 1 150 ? -7.125 -9.508 6.074 1 96.75 150 GLU B N 1
ATOM 2501 C CA . GLU B 1 150 ? -7.297 -9.492 7.523 1 96.75 150 GLU B CA 1
ATOM 2502 C C . GLU B 1 150 ? -8.312 -8.438 7.945 1 96.75 150 GLU B C 1
ATOM 2504 O O . GLU B 1 150 ? -9.203 -8.711 8.75 1 96.75 150 GLU B O 1
ATOM 2509 N N . LEU B 1 151 ? -8.18 -7.266 7.398 1 96.5 151 LEU B N 1
ATOM 2510 C CA . LEU B 1 151 ? -9.086 -6.18 7.738 1 96.5 151 LEU B CA 1
ATOM 2511 C C . LEU B 1 151 ? -10.523 -6.539 7.387 1 96.5 151 LEU B C 1
ATOM 2513 O O . LEU B 1 151 ? -11.461 -6.176 8.109 1 96.5 151 LEU B O 1
ATOM 2517 N N . ALA B 1 152 ? -10.688 -7.254 6.309 1 96.88 152 ALA B N 1
ATOM 2518 C CA . ALA B 1 152 ? -12.016 -7.621 5.836 1 96.88 152 ALA B CA 1
ATOM 2519 C C . ALA B 1 152 ? -12.531 -8.875 6.543 1 96.88 152 ALA B C 1
ATOM 2521 O O . ALA B 1 152 ? -13.695 -9.242 6.406 1 96.88 152 ALA B O 1
ATOM 2522 N N . GLY B 1 153 ? -11.641 -9.57 7.27 1 95.81 153 GLY B N 1
ATOM 2523 C CA . GLY B 1 153 ? -12.008 -10.797 7.945 1 95.81 153 GLY B CA 1
ATOM 2524 C C . GLY B 1 153 ? -12.188 -11.969 6.996 1 95.81 153 GLY B C 1
ATOM 2525 O O . GLY B 1 153 ? -13.031 -12.836 7.23 1 95.81 153 GLY B O 1
ATOM 2526 N N . VAL B 1 154 ? -11.539 -12 5.82 1 97 154 VAL B N 1
ATOM 2527 C CA . VAL B 1 154 ? -11.633 -13.07 4.836 1 97 154 VAL B CA 1
ATOM 2528 C C . VAL B 1 154 ? -10.344 -13.883 4.844 1 97 154 VAL B C 1
ATOM 2530 O O . VAL B 1 154 ? -9.242 -13.328 4.773 1 97 154 VAL B O 1
ATOM 2533 N N . PRO B 1 155 ? -10.414 -15.219 4.988 1 96.56 155 PRO B N 1
ATOM 2534 C CA . PRO B 1 155 ? -9.188 -16.016 4.988 1 96.56 155 PRO B CA 1
ATOM 2535 C C . PRO B 1 155 ? -8.438 -15.953 3.662 1 96.56 155 PRO B C 1
ATOM 2537 O O . PRO B 1 155 ? -9.062 -15.945 2.596 1 96.56 155 PRO B O 1
ATOM 2540 N N . LEU B 1 156 ? -7.117 -15.883 3.75 1 97.06 156 LEU B N 1
ATOM 2541 C CA . LEU B 1 156 ? -6.254 -15.758 2.58 1 97.06 156 LEU B CA 1
ATOM 2542 C C . LEU B 1 156 ? -5.199 -16.859 2.562 1 97.06 156 LEU B C 1
ATOM 2544 O O . LEU B 1 156 ? -4.57 -17.141 3.586 1 97.06 156 LEU B O 1
ATOM 2548 N N . ARG B 1 157 ? -5.059 -17.484 1.419 1 96.81 157 ARG B N 1
ATOM 2549 C CA . ARG B 1 157 ? -3.939 -18.359 1.097 1 96.81 157 ARG B CA 1
ATOM 2550 C C . ARG B 1 157 ? -3.027 -17.719 0.052 1 96.81 157 ARG B C 1
ATOM 2552 O O . ARG B 1 157 ? -3.502 -17.219 -0.964 1 96.81 157 ARG B O 1
ATOM 2559 N N . ILE B 1 158 ? -1.746 -17.734 0.367 1 98 158 ILE B N 1
ATOM 2560 C CA . ILE B 1 158 ? -0.774 -17.203 -0.583 1 98 158 ILE B CA 1
ATOM 2561 C C . ILE B 1 158 ? 0.086 -18.344 -1.129 1 98 158 ILE B C 1
ATOM 2563 O O . ILE B 1 158 ? 0.721 -19.062 -0.363 1 98 158 ILE B O 1
ATOM 2567 N N . VAL B 1 159 ? 0.088 -18.406 -2.451 1 97.56 159 VAL B N 1
ATOM 2568 C CA . VAL B 1 159 ? 0.856 -19.438 -3.154 1 97.56 159 VAL B CA 1
ATOM 2569 C C . VAL B 1 159 ? 1.813 -18.766 -4.145 1 97.56 159 VAL B C 1
ATOM 2571 O O . VAL B 1 159 ? 1.389 -18 -5.004 1 97.56 159 VAL B O 1
ATOM 2574 N N . LYS B 1 160 ? 3.09 -19.078 -3.992 1 97.62 160 LYS B N 1
ATOM 2575 C CA . LYS B 1 160 ? 4.102 -18.469 -4.848 1 97.62 160 LYS B CA 1
ATOM 2576 C C . LYS B 1 160 ? 4.941 -19.531 -5.555 1 97.62 160 LYS B C 1
ATOM 2578 O O . LYS B 1 160 ? 5.34 -20.516 -4.941 1 97.62 160 LYS B O 1
ATOM 2583 N N . HIS B 1 161 ? 5.105 -19.328 -6.797 1 97.62 161 HIS B N 1
ATOM 2584 C CA . HIS B 1 161 ? 6.094 -20.109 -7.535 1 97.62 161 HIS B CA 1
ATOM 2585 C C . HIS B 1 161 ? 7.379 -19.312 -7.738 1 97.62 161 HIS B C 1
ATOM 2587 O O . HIS B 1 161 ? 7.34 -18.156 -8.156 1 97.62 161 HIS B O 1
ATOM 2593 N N . VAL B 1 162 ? 8.531 -19.922 -7.383 1 96.06 162 VAL B N 1
ATOM 2594 C CA . VAL B 1 162 ? 9.82 -19.234 -7.449 1 96.06 162 VAL B CA 1
ATOM 2595 C C . VAL B 1 162 ? 10.242 -19.062 -8.906 1 96.06 162 VAL B C 1
ATOM 2597 O O . VAL B 1 162 ? 10.273 -20.031 -9.672 1 96.06 162 VAL B O 1
ATOM 2600 N N . SER B 1 163 ? 10.438 -17.766 -9.25 1 90 163 SER B N 1
ATOM 2601 C CA . SER B 1 163 ? 10.883 -17.469 -10.609 1 90 163 SER B CA 1
ATOM 2602 C C . SER B 1 163 ? 12.391 -17.656 -10.75 1 90 163 SER B C 1
ATOM 2604 O O . SER B 1 163 ? 13.156 -17.219 -9.883 1 90 163 SER B O 1
ATOM 2606 N N . ASP B 1 164 ? 12.93 -18.688 -11.219 1 64.62 164 ASP B N 1
ATOM 2607 C CA . ASP B 1 164 ? 14.344 -18.984 -11.43 1 64.62 164 ASP B CA 1
ATOM 2608 C C . ASP B 1 164 ? 15.031 -17.844 -12.164 1 64.62 164 ASP B C 1
ATOM 2610 O O . ASP B 1 164 ? 14.711 -17.547 -13.312 1 64.62 164 ASP B O 1
ATOM 2614 N N . GLU B 1 165 ? 15.352 -16.703 -11.312 1 55.69 165 GLU B N 1
ATOM 2615 C CA . GLU B 1 165 ? 16.094 -15.703 -12.07 1 55.69 165 GLU B CA 1
ATOM 2616 C C . GLU B 1 165 ? 17.391 -16.281 -12.625 1 55.69 165 GLU B C 1
ATOM 2618 O O . GLU B 1 165 ? 17.891 -15.812 -13.656 1 55.69 165 GLU B O 1
ATOM 2623 N N . ALA B 1 166 ? 18.266 -17.016 -11.562 1 43.91 166 ALA B N 1
ATOM 2624 C CA . ALA B 1 166 ? 19.672 -17.359 -11.781 1 43.91 166 ALA B CA 1
ATOM 2625 C C . ALA B 1 166 ? 19.844 -18.203 -13.047 1 43.91 166 ALA B C 1
ATOM 2627 O O . ALA B 1 166 ? 20.953 -18.625 -13.367 1 43.91 166 ALA B O 1
ATOM 2628 N N . GLY B 1 167 ? 18.984 -19.188 -13.266 1 38.53 167 GLY B N 1
ATOM 2629 C CA . GLY B 1 167 ? 19.672 -20.172 -14.086 1 38.53 167 GLY B CA 1
ATOM 2630 C C . GLY B 1 167 ? 20.438 -19.547 -15.242 1 38.53 167 GLY B C 1
ATOM 2631 O O . GLY B 1 167 ? 20.203 -18.375 -15.578 1 38.53 167 GLY B O 1
ATOM 2632 N N . ASP B 1 168 ? 21.516 -20.375 -15.836 1 38.47 168 ASP B N 1
ATOM 2633 C CA . ASP B 1 168 ? 22.656 -20.234 -16.734 1 38.47 168 ASP B CA 1
ATOM 2634 C C . ASP B 1 168 ? 22.328 -19.266 -17.875 1 38.47 168 ASP B C 1
ATOM 2636 O O . ASP B 1 168 ? 23.156 -18.438 -18.234 1 38.47 168 ASP B O 1
ATOM 2640 N N . GLY B 1 169 ? 21.656 -19.859 -19.078 1 36.5 169 GLY B N 1
ATOM 2641 C CA . GLY B 1 169 ? 21.922 -19.469 -20.453 1 36.5 169 GLY B CA 1
ATOM 2642 C C . GLY B 1 169 ? 21.422 -18.078 -20.781 1 36.5 169 GLY B C 1
ATOM 2643 O O . GLY B 1 169 ? 20.906 -17.375 -19.922 1 36.5 169 GLY B O 1
ATOM 2644 N N . ALA B 1 170 ? 21 -17.938 -22.078 1 41.75 170 ALA B N 1
ATOM 2645 C CA . ALA B 1 170 ? 20.578 -16.875 -23 1 41.75 170 ALA B CA 1
ATOM 2646 C C . ALA B 1 170 ? 19.531 -15.969 -22.328 1 41.75 170 ALA B C 1
ATOM 2648 O O . ALA B 1 170 ? 18.984 -16.312 -21.281 1 41.75 170 ALA B O 1
ATOM 2649 N N . ALA B 1 171 ? 18.688 -15.117 -23.078 1 47.53 171 ALA B N 1
ATOM 2650 C CA . ALA B 1 171 ? 17.719 -14.07 -23.406 1 47.53 171 ALA B CA 1
ATOM 2651 C C . ALA B 1 171 ? 16.391 -14.305 -22.703 1 47.53 171 ALA B C 1
ATOM 2653 O O . ALA B 1 171 ? 15.32 -14.133 -23.297 1 47.53 171 ALA B O 1
ATOM 2654 N N . ARG B 1 172 ? 16.453 -14.898 -21.453 1 59.38 172 ARG B N 1
ATOM 2655 C CA . ARG B 1 172 ? 15.055 -15.102 -21.078 1 59.38 172 ARG B CA 1
ATOM 2656 C C . ARG B 1 172 ? 14.43 -13.797 -20.578 1 59.38 172 ARG B C 1
ATOM 2658 O O . ARG B 1 172 ? 14.977 -13.141 -19.703 1 59.38 172 ARG B O 1
ATOM 2665 N N . THR B 1 173 ? 13.453 -13.469 -21.25 1 71.44 173 THR B N 1
ATOM 2666 C CA . THR B 1 173 ? 12.672 -12.281 -20.922 1 71.44 173 THR B CA 1
ATOM 2667 C C . THR B 1 173 ? 11.789 -12.531 -19.703 1 71.44 173 THR B C 1
ATOM 2669 O O . THR B 1 173 ? 11.594 -13.688 -19.297 1 71.44 173 THR B O 1
ATOM 2672 N N . TRP B 1 174 ? 11.555 -11.633 -18.938 1 77.69 174 TRP B N 1
ATOM 2673 C CA . TRP B 1 174 ? 10.586 -11.703 -17.859 1 77.69 174 TRP B CA 1
ATOM 2674 C C . TRP B 1 174 ? 9.336 -12.469 -18.297 1 77.69 174 TRP B C 1
ATOM 2676 O O . TRP B 1 174 ? 8.789 -13.258 -17.516 1 77.69 174 TRP B O 1
ATOM 2686 N N . ARG B 1 175 ? 9 -12.398 -19.5 1 78.25 175 ARG B N 1
ATOM 2687 C CA . ARG B 1 175 ? 7.789 -13.023 -20 1 78.25 175 ARG B CA 1
ATOM 2688 C C . ARG B 1 175 ? 7.934 -14.539 -20.062 1 78.25 175 ARG B C 1
ATOM 2690 O O . ARG B 1 175 ? 6.988 -15.273 -19.75 1 78.25 175 ARG B O 1
ATOM 2697 N N . ASP B 1 176 ? 9.078 -14.938 -20.453 1 81.81 176 ASP B N 1
ATOM 2698 C CA . ASP B 1 176 ? 9.32 -16.375 -20.484 1 81.81 176 ASP B CA 1
ATOM 2699 C C . ASP B 1 176 ? 9.305 -16.984 -19.078 1 81.81 176 ASP B C 1
ATOM 2701 O O . ASP B 1 176 ? 8.703 -18.031 -18.859 1 81.81 176 ASP B O 1
ATOM 2705 N N . ALA B 1 177 ? 9.914 -16.266 -18.25 1 83.75 177 ALA B N 1
ATOM 2706 C CA . ALA B 1 177 ? 9.984 -16.734 -16.875 1 83.75 177 ALA B CA 1
ATOM 2707 C C . ALA B 1 177 ? 8.594 -16.781 -16.234 1 83.75 177 ALA B C 1
ATOM 2709 O O . ALA B 1 177 ? 8.258 -17.75 -15.547 1 83.75 177 ALA B O 1
ATOM 2710 N N . VAL B 1 178 ? 7.812 -15.844 -16.594 1 89.69 178 VAL B N 1
ATOM 2711 C CA . VAL B 1 178 ? 6.492 -15.766 -15.984 1 89.69 178 VAL B CA 1
ATOM 2712 C C . VAL B 1 178 ? 5.578 -16.828 -16.578 1 89.69 178 VAL B C 1
ATOM 2714 O O . VAL B 1 178 ? 4.711 -17.375 -15.883 1 89.69 178 VAL B O 1
ATOM 2717 N N . ALA B 1 179 ? 5.797 -17.203 -17.828 1 90.06 179 ALA B N 1
ATOM 2718 C CA . ALA B 1 179 ? 4.969 -18.234 -18.469 1 90.06 179 ALA B CA 1
ATOM 2719 C C . ALA B 1 179 ? 5.145 -19.578 -17.766 1 90.06 179 ALA B C 1
ATOM 2721 O O . ALA B 1 179 ? 4.168 -20.297 -17.547 1 90.06 179 ALA B O 1
ATOM 2722 N N . GLU B 1 180 ? 6.355 -19.891 -17.484 1 91.12 180 GLU B N 1
ATOM 2723 C CA . GLU B 1 180 ? 6.625 -21.125 -16.781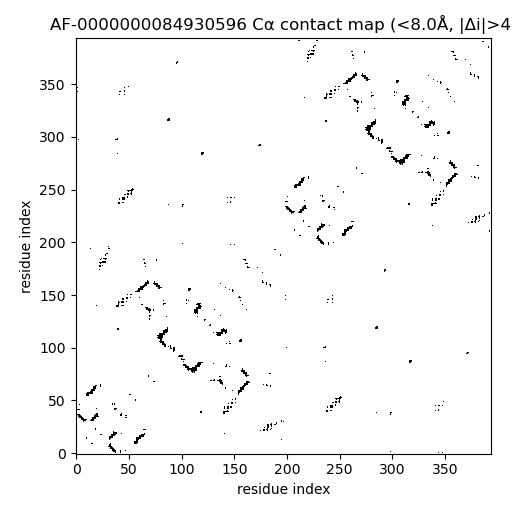 1 91.12 180 GLU B CA 1
ATOM 2724 C C . GLU B 1 180 ? 6 -21.125 -15.383 1 91.12 180 GLU B C 1
ATOM 2726 O O . GLU B 1 180 ? 5.391 -22.109 -14.961 1 91.12 180 GLU B O 1
ATOM 2731 N N . CYS B 1 181 ? 6.129 -20.078 -14.75 1 95.25 181 CYS B N 1
ATOM 2732 C CA . CYS B 1 181 ? 5.535 -19.922 -13.43 1 95.25 181 CYS B CA 1
ATOM 2733 C C . CYS B 1 181 ? 4.016 -20 -13.5 1 95.25 181 CYS B C 1
ATOM 2735 O O . CYS B 1 181 ? 3.381 -20.641 -12.656 1 95.25 181 CYS B O 1
ATOM 2737 N N . ALA B 1 182 ? 3.512 -19.391 -14.547 1 96.75 182 ALA B N 1
ATOM 2738 C CA . ALA B 1 182 ? 2.061 -19.359 -14.711 1 96.75 182 ALA B CA 1
ATOM 2739 C C . ALA B 1 182 ? 1.493 -20.766 -14.875 1 96.75 182 ALA B C 1
ATOM 2741 O O . ALA B 1 182 ? 0.423 -21.078 -14.344 1 96.75 182 ALA B O 1
ATOM 2742 N N . ARG B 1 183 ? 2.203 -21.594 -15.586 1 97.06 183 ARG B N 1
ATOM 2743 C CA . ARG B 1 183 ? 1.758 -22.969 -15.773 1 97.06 183 ARG B CA 1
ATOM 2744 C C . ARG B 1 183 ? 1.749 -23.719 -14.445 1 97.06 183 ARG B C 1
ATOM 2746 O O . ARG B 1 183 ? 0.785 -24.422 -14.133 1 97.06 183 ARG B O 1
ATOM 2753 N N . ALA B 1 184 ? 2.816 -23.578 -13.703 1 97.06 184 ALA B N 1
ATOM 2754 C CA . ALA B 1 184 ? 2.916 -24.234 -12.398 1 97.06 184 ALA B CA 1
ATOM 2755 C C . ALA B 1 184 ? 1.806 -23.766 -11.461 1 97.06 184 ALA B C 1
ATOM 2757 O O . ALA B 1 184 ? 1.215 -24.562 -10.734 1 97.06 184 ALA B O 1
ATOM 2758 N N . LEU B 1 185 ? 1.499 -22.516 -11.477 1 97.69 185 LEU B N 1
ATOM 2759 C CA . LEU B 1 185 ? 0.467 -21.938 -10.617 1 97.69 185 LEU B CA 1
ATOM 2760 C C . LEU B 1 185 ? -0.917 -22.438 -11.023 1 97.69 185 LEU B C 1
ATOM 2762 O O . LEU B 1 185 ? -1.756 -22.719 -10.172 1 97.69 185 LEU B O 1
ATOM 2766 N N . ALA B 1 186 ? -1.126 -22.5 -12.328 1 97.31 186 ALA B N 1
ATOM 2767 C CA . ALA B 1 186 ? -2.396 -23.031 -12.828 1 97.31 186 ALA B CA 1
ATOM 2768 C C . ALA B 1 186 ? -2.598 -24.469 -12.398 1 97.31 186 ALA B C 1
ATOM 2770 O O . ALA B 1 186 ? -3.695 -24.859 -11.992 1 97.31 186 ALA B O 1
ATOM 2771 N N . ASP B 1 187 ? -1.551 -25.25 -12.523 1 96.31 187 ASP B N 1
ATOM 2772 C CA . ASP B 1 187 ? -1.616 -26.641 -12.102 1 96.31 187 ASP B CA 1
ATOM 2773 C C . ASP B 1 187 ? -1.937 -26.75 -10.609 1 96.31 187 ASP B C 1
ATOM 2775 O O . ASP B 1 187 ? -2.768 -27.562 -10.203 1 96.31 187 ASP B O 1
ATOM 2779 N N . TRP B 1 188 ? -1.313 -25.953 -9.797 1 96.56 188 TRP B N 1
ATOM 2780 C CA . TRP B 1 188 ? -1.576 -25.938 -8.367 1 96.56 188 TRP B CA 1
ATOM 2781 C C . TRP B 1 188 ? -3.033 -25.594 -8.078 1 96.56 188 TRP B C 1
ATOM 2783 O O . TRP B 1 188 ? -3.682 -26.234 -7.254 1 96.56 188 TRP B O 1
ATOM 2793 N N . ALA B 1 189 ? -3.482 -24.547 -8.734 1 96.12 189 ALA B N 1
ATOM 2794 C CA . ALA B 1 189 ? -4.852 -24.078 -8.516 1 96.12 189 ALA B CA 1
ATOM 2795 C C . ALA B 1 189 ? -5.859 -25.172 -8.875 1 96.12 189 ALA B C 1
ATOM 2797 O O . ALA B 1 189 ? -6.836 -25.391 -8.164 1 96.12 189 ALA B O 1
ATOM 2798 N N . ALA B 1 190 ? -5.676 -25.859 -9.953 1 94.38 190 ALA B N 1
ATOM 2799 C CA . ALA B 1 190 ? -6.57 -26.922 -10.391 1 94.38 190 ALA B CA 1
ATOM 2800 C C . ALA B 1 190 ? -6.66 -28.031 -9.352 1 94.38 190 ALA B C 1
ATOM 2802 O O . ALA B 1 190 ? -7.73 -28.594 -9.133 1 94.38 190 ALA B O 1
ATOM 2803 N N . GLU B 1 191 ? -5.566 -28.234 -8.695 1 93.81 191 GLU B N 1
ATOM 2804 C CA . GLU B 1 191 ? -5.484 -29.328 -7.738 1 93.81 191 GLU B CA 1
ATOM 2805 C C . GLU B 1 191 ? -6.023 -28.922 -6.371 1 93.81 191 GLU B C 1
ATOM 2807 O O . GLU B 1 191 ? -6.586 -29.734 -5.648 1 93.81 191 GLU B O 1
ATOM 2812 N N . ASN B 1 192 ? -5.895 -27.672 -6.02 1 92.56 192 ASN B N 1
ATOM 2813 C CA . ASN B 1 192 ? -6.055 -27.297 -4.621 1 92.56 192 ASN B CA 1
ATOM 2814 C C . ASN B 1 192 ? -7.246 -26.359 -4.422 1 92.56 192 ASN B C 1
ATOM 2816 O O . ASN B 1 192 ? -7.609 -26.047 -3.289 1 92.56 192 ASN B O 1
ATOM 2820 N N . THR B 1 193 ? -7.758 -25.812 -5.449 1 86.44 193 THR B N 1
ATOM 2821 C CA . THR B 1 193 ? -8.922 -24.938 -5.344 1 86.44 193 THR B CA 1
ATOM 2822 C C . THR B 1 193 ? -10.117 -25.531 -6.094 1 86.44 193 THR B C 1
ATOM 2824 O O . THR B 1 193 ? -10.625 -24.922 -7.035 1 86.44 193 THR B O 1
ATOM 2827 N N . PRO B 1 194 ? -10.391 -26.781 -5.785 1 63.38 194 PRO B N 1
ATOM 2828 C CA . PRO B 1 194 ? -11.461 -27.406 -6.559 1 63.38 194 PRO B CA 1
ATOM 2829 C C . PRO B 1 194 ? -12.82 -26.75 -6.336 1 63.38 194 PRO B C 1
ATOM 2831 O O . PRO B 1 194 ? -13.141 -26.359 -5.211 1 63.38 194 PRO B O 1
ATOM 2834 N N . TYR B 1 195 ? -13.164 -25.672 -6.965 1 59.47 195 TYR B N 1
ATOM 2835 C CA . TYR B 1 195 ? -14.547 -25.219 -6.953 1 59.47 195 TYR B CA 1
ATOM 2836 C C . TYR B 1 195 ? -15.398 -26.031 -7.922 1 59.47 195 TYR B C 1
ATOM 2838 O O . TYR B 1 195 ? -15 -26.25 -9.07 1 59.47 195 TYR B O 1
ATOM 2846 N N . ARG B 1 196 ? -15.984 -27.016 -7.359 1 47.25 196 ARG B N 1
ATOM 2847 C CA . ARG B 1 196 ? -16.938 -27.828 -8.102 1 47.25 196 ARG B CA 1
ATOM 2848 C C . ARG B 1 196 ? -18.141 -26.984 -8.555 1 47.25 196 ARG B C 1
ATOM 2850 O O . ARG B 1 196 ? -18.719 -26.234 -7.758 1 47.25 196 ARG B O 1
ATOM 2857 N N . SER B 1 197 ? -18.109 -26.609 -9.875 1 41.62 197 SER B N 1
ATOM 2858 C CA . SER B 1 197 ? -19.344 -26.109 -10.477 1 41.62 197 SER B CA 1
ATOM 2859 C C . SER B 1 197 ? -20.547 -26.891 -9.984 1 41.62 197 SER B C 1
ATOM 2861 O O . SER B 1 197 ? -20.438 -28.094 -9.711 1 41.62 197 SER B O 1
#

Organism: Streptomyces venezuelae (strain ATCC 10712 / CBS 650.69 / DSM 40230 / JCM 4526 / NBRC 13096 / PD 04745) (NCBI:txid953739)

Nearest PDB structures (foldseek):
  3of3-assembly1_E  TM=6.619E-01  e=4.355E-09  Vibrio cholerae
  5mx6-assembly1_F  TM=6.834E-01  e=2.915E-08  Helicobacter pylori
  8w7h-assembly1_A  TM=5.816E-01  e=1.175E-07  Plasmodium falciparum 3D7
  3ozb-assembly1_A  TM=6.399E-01  e=1.150E-06  Pseudomonas aeruginosa PAO1
  3ozb-assembly1_F  TM=5.943E-01  e=1.013E-06  Pseudomonas aeruginosa PAO1

Secondary structure (DSSP, 8-state):
----EEES---TTSPEEEES-HHHHTT---SS-EEE--SSHHHHHHHHHHHHHHSPPPS-EEEEEEEEESSTT--SEEEEEEEEESSS-HHHHHHHHSS--S--EE-SS---EEEEE-SS---SHHHHHHHHTT-SEEESSHHHHHHHHHHHT--EEEEEEE-------S---HHHHHHHHHHHHHHHHHHH-----/----EEES---TTSPEEEES-HHHHTT---SS-EEE--SSHHHHHHHHHHHHHHSPPPS-EEEEEEEEESSTT--SEEEEEEEEESSS-HHHHHHHHSS--S--EE-SS---EEEEE-SS---SHHHHHHHHTT-SEEESSHHHHHHHHHHHT--EEEEEEE-----SSS---HHHHHHHHHHHHHHHHHHH-----

Solvent-accessible surface area (backbone atoms only — not comparable to full-atom values): 20292 Å² total; per-residue (Å²): 130,78,66,55,45,72,43,74,66,67,38,57,86,40,50,34,37,37,30,39,48,67,62,51,47,68,57,56,84,72,88,57,17,36,36,28,20,24,69,28,29,45,34,22,4,20,42,52,11,26,52,53,27,52,48,61,48,39,58,25,37,39,35,47,45,67,21,40,56,52,38,90,88,61,68,54,76,46,48,40,15,30,28,30,49,71,40,44,61,31,66,60,45,23,71,61,69,73,45,85,40,73,71,66,44,77,39,83,73,74,24,85,35,40,34,30,14,31,48,55,81,74,80,50,64,69,61,35,52,58,47,30,75,72,17,49,28,35,34,34,33,60,36,21,42,50,52,25,27,56,76,70,71,35,55,52,40,43,37,32,25,41,44,76,74,72,65,81,72,90,82,76,45,60,62,57,48,36,46,56,39,8,46,54,49,26,54,49,42,64,70,72,56,72,72,80,127,131,78,66,54,46,73,44,75,67,70,37,57,86,40,50,33,38,36,32,40,46,67,63,51,47,68,57,55,86,74,88,56,16,36,36,28,20,24,70,29,29,46,33,20,3,20,41,52,11,27,53,52,28,51,48,61,48,40,59,23,35,38,34,48,42,67,22,40,55,51,38,89,86,61,68,52,77,46,49,39,16,34,29,30,50,70,41,45,61,32,67,60,46,22,70,61,69,73,45,84,40,71,69,67,44,78,39,82,73,72,24,85,36,40,34,29,14,30,49,54,82,74,78,52,64,68,61,35,52,58,47,30,77,74,17,50,30,34,36,34,33,60,37,22,43,50,50,24,27,57,75,69,70,38,56,51,39,44,37,32,24,40,44,76,77,76,70,85,78,82,87,73,46,59,61,58,51,35,45,57,40,8,45,56,49,27,54,48,42,65,71,70,56,71,70,79,128

Radius of gyration: 20.83 Å; Cα contacts (8 Å, |Δi|>4): 944; chains: 2; bounding box: 48×57×47 Å

Sequence (394 aa):
MTPMELLGEITADRPLLVLAVKEEAQYLDTALPVLLTGMGKVNAATSLATVLGRGPRPSGIVNLGTAGALRPGWTGTHVVGTVLQHDLDGELLATLTGETYGAPLSLPDGGDVVLATGDAFISDEASRARLAERAPLVDMEGYALAAAAELAGVPLRIVKHVSDEAGDGAARTWRDAVAECARALADWAAENTPYRSMTPMELLGEITADRPLLVLAVKEEAQYLDTALPVLLTGMGKVNAATSLATVLGRGPRPSGIVNLGTAGALRPGWTGTHVVGTVLQHDLDGELLATLTGETYGAPLSLPDGGDVVLATGDAFISDEASRARLAERAPLVDMEGYALAAAAELAGVPLRIVKHVSDEAGDGAARTWRDAVAECARALADWAAENTPYRS

InterPro domains:
  IPR000845 Nucleoside phosphorylase domain [PF01048] (34-91)
  IPR000845 Nucleoside phosphorylase domain [PF01048] (114-184)
  IPR035994 Nucleoside phosphorylase superfamily [G3DSA:3.40.50.1580] (6-193)
  IPR035994 Nucleoside phosphorylase superfamily [SSF53167] (17-187)

Foldseek 3Di:
DFPKDKAADADAEAEEEEEADVLLQVPADDNHMYIHQHFALVSLQVRLLVDLVVDDHYLAYEYEEAKAFLDPPDFFKFKEFKEFELVDDQVVVCVVPVDGDGDMDGADPDTDFYEYEDDDDDDDNVSSNVVCVVGRIYGGHVSSNRVSCVVSVHHYIYMYGYQCPPDPDDDDDPSNSSNVSSVSRNVVCVVPRDPDD/DFPKDKAADADAEAEEEEEADVLLQVPADDNHMYIHQHFALVSLLVRLLVDLVVDDHYLAYEYEEAKAFLDPPDFFKFKEFKEFELVDDQVVCCVVPVDGDGDMDGADPDTDFYEYEDDDDDDDNVSSNVVCVVGRIYGGHVSSNRVSCVVSVHHYIYMYGYQPPDDDDDDDDPSNSSNVSSVSRNVVCVVPRPPDD

=== Feature glossary ===
The record interleaves many kinds of information about one protein. Here is each kind framed as the question it answers.

Q: What are the backbone torsion angles?
A: φ (phi) and ψ (psi) are the two rotatable backbone dihedrals per residue: φ is the C(i-1)–N–Cα–C torsion, ψ is the N–Cα–C–N(i+1) torsion, both in degrees on (−180°, 180°]. α-helical residues cluster near (−60°, −45°); β-strand residues near (−120°, +130°). A Ramachandran plot is simply a scatter of (φ, ψ) for every residue.

Q: What is the amino-acid chain?
A: This is the polypeptide sequence — one letter per residue, N-terminus first. Length ranges from a few dozen residues for small domains to over a thousand for large multi-domain proteins.

Q: How mobile is each atom in the crystal?
A: For experimental (PDB) structures, the B-factor (temperature factor) quantifies the positional spread of each atom in the crystal — a combination of thermal vibration and static disorder — in units of Å². High B-factors mark flexible loops or poorly resolved regions; low B-factors mark the rigid, well-ordered core.

Q: Are the domains correctly placed relative to each other?
A: Predicted Aligned Error (PAE) is an AlphaFold confidence matrix: entry (i, j) is the expected error in the position of residue j, in ångströms, when the prediction is superimposed on the true structure at residue i. Low PAE within a block of residues means that block is internally rigid and well-predicted; high PAE between two blocks means their relative placement is uncertain even if each block individually is confident.

Q: How confident is the AlphaFold model at each residue?
A: pLDDT is the predicted lDDT-Cα score: AlphaFold's confidence that the local environment of each residue (all inter-atomic distances within 15 Å) is correctly placed. It is a per-residue number between 0 and 100, with higher meaning more reliable.

Q: What family and function is it annotated with?
A: Functional annotations link the protein to curated databases. InterPro entries identify conserved domains and families by matching the sequence against member-database signatures (Pfam, PROSITE, CDD, …). Gene Ontology (GO) terms describe molecular function, biological process, and cellular component in a controlled vocabulary. CATH places the structure in a hierarchical fold classification (Class/Architecture/Topology/Homologous-superfamily). The organism is the source species.

Q: How big and how compact is the whole molecule?
A: Three whole-structure scalars: the radius of gyration (RMS distance of Cα from centroid, in Å), the count of Cα–Cα contacts (pairs closer than 8 Å and separated by more than four residues in sequence — i.e. tertiary, not local, contacts), and the bounding-box dimensions. Together they distinguish compact globular folds from extended fibres or disordered chains.

Q: What known structures does this most resemble?
A: The Foldseek neighbor list gives the closest experimentally determined structures in the PDB, ranked by structural alignment. TM-score near 1 means near-identical fold; near 0.3 means only rough topology match. This is how one finds what a novel AlphaFold prediction most resembles in the solved-structure universe.

Q: Which residues are buried vs exposed?
A: SASA measures how much of the protein is reachable by solvent. It is computed by rolling a water-sized probe over the atomic surface and summing the exposed area (Å²). Per-residue SASA distinguishes core (buried, low SASA) from surface (exposed, high SASA) residues; total SASA is a whole-molecule size measure.

Q: Which residues are in helices, strands, or loops?
A: Eight-state secondary structure (DSSP): H is the canonical α-helix, G the tighter 3₁₀-helix, I the wider π-helix; E/B are β-structure, T and S are turns and bends, and '-' is everything else. DSSP derives these from the pattern of main-chain N–H···O=C hydrogen bonds, not from the sequence.

Q: Where is each backbone atom in 3D?
A: Structure coordinates are given as an mmCIF _atom_site loop: one row per atom with element, residue name, chain id, sequence number, and x/y/z position in Å. Only the four main-chain atoms per residue are included here; side chains are omitted to keep the record compact.

Q: What if only a Cα trace is available?
A: Three-state secondary structure (P-SEA) collapses the eight DSSP classes into helix (a), strand (b), and coil (c). P-SEA assigns these from Cα geometry alone — distances and angles — without requiring backbone oxygens, so it works on any Cα trace.

Q: What do the rendered images show?
A: The six renders are orthographic views along the three Cartesian axes in both directions. Representation (cartoon, sticks, or surface) and color scheme (sequence-rainbow or by-chain) vary across proteins so the training set covers all the common visualization conventions.

Q: What does the local fold look like, residue by residue?
A: Foldseek's 3Di representation compresses backbone geometry into a per-residue letter drawn from a learned twenty-state alphabet. It captures the tertiary interaction pattern around each residue — which residues are packed against it in space, regardless of where they are in sequence.

Q: What do the diagnostic plots show?
A: The contact map is a binary N×N matrix image: pixel (i, j) is dark where Cα_i and Cα_j are within 8 Å and |i−j|>4. Because the |i−j|>4 filter removes local helical contacts, off-diagonal stripes parallel to the main diagonal indicate parallel β-sheets; stripes perpendicular to it indicate antiparallel β-sheets. The Ramachandran plot scatters every residue's (φ, ψ) pair against the sterically allowed regions. The PAE heatmap renders the predicted-aligned-error matrix.